Protein AF-0000000082828155 (afdb_homodimer)

Foldseek 3Di:
DCPPPPVPLPADPPPQCVVPPDQKDKDKDWDAAFRKHDKDFAQWKKKKAWPADKWWKDAPQKIAIAHPPKTKIDAHGGTIMTTHRHTTIMMMMIGHNVLCPLADPDIAIWPFFLVLSVLNVVCVVCVDPDDPVRVVVSRVVNSVRRSVTDGDHGLAIAHPPVLLNVLSVVCLVQLQDPDDLQRSQVVSPHGSVVSQVCCCVGVVDGVVSNSLSSLLRVLVNVLVVVDDLQVSCVSNNHPGSVVVQVSNCVVPVHGSVVVSVRND/DCPPPPVVLPADPPPQCVVPPDQKDKDKDWDAAFRKHDKDFAQWKKKKAWPADKWWKDAPQKIAIAHPPKTKIDHHGGTIMTTHRHTTIMMMMIGHNVLCPLADPDIAIWPFFLVLSVLNVVCVVCVDPDDPVRVVVSRVVNSVRRSVTDGDHGLAIAHPPVLLNVLSVVCLVQLQDPDDLQRSCVVSVHGSVVSQVCCCVGVVDGPVSNSLSSLLRVLVNVLVVVDDLQVSCVSNNHPGSVRVQVSNCVVPVHGSVVVSVRND

Structure (mmCIF, N/CA/C/O backbone):
data_AF-0000000082828155-model_v1
#
loop_
_entity.id
_entity.type
_entity.pdbx_description
1 polymer 'HTH-type transcriptional regulator NimR'
#
loop_
_atom_site.group_PDB
_atom_site.id
_atom_site.type_symbol
_atom_site.label_atom_id
_atom_site.label_alt_id
_atom_site.label_comp_id
_atom_site.label_asym_id
_atom_site.label_entity_id
_atom_site.label_seq_id
_atom_site.pdbx_PDB_ins_code
_atom_site.Cartn_x
_atom_site.Cartn_y
_atom_site.Cartn_z
_atom_site.occupancy
_atom_site.B_iso_or_equiv
_atom_site.auth_seq_id
_atom_site.auth_comp_id
_atom_site.auth_asym_id
_atom_site.auth_atom_id
_atom_site.pdbx_PDB_model_num
ATOM 1 N N . MET A 1 1 ? 32.188 -26.219 -35.406 1 22.36 1 MET A N 1
ATOM 2 C CA . MET A 1 1 ? 32.531 -26.875 -34.156 1 22.36 1 MET A CA 1
ATOM 3 C C . MET A 1 1 ? 31.719 -26.312 -33 1 22.36 1 MET A C 1
ATOM 5 O O . MET A 1 1 ? 31.203 -25.188 -33.094 1 22.36 1 MET A O 1
ATOM 9 N N . LYS A 1 2 ? 31.812 -27.047 -31.672 1 26.2 2 LYS A N 1
ATOM 10 C CA . LYS A 1 2 ? 30.938 -27.344 -30.531 1 26.2 2 LYS A CA 1
ATOM 11 C C . LYS A 1 2 ? 30.828 -26.156 -29.594 1 26.2 2 LYS A C 1
ATOM 13 O O . LYS A 1 2 ? 31.484 -26.109 -28.547 1 26.2 2 LYS A O 1
ATOM 18 N N . LYS A 1 3 ? 31.016 -24.906 -30.078 1 32.78 3 LYS A N 1
ATOM 19 C CA . LYS A 1 3 ? 31 -23.984 -28.953 1 32.78 3 LYS A CA 1
ATOM 20 C C . LYS A 1 3 ? 29.734 -24.172 -28.109 1 32.78 3 LYS A C 1
ATOM 22 O O . LYS A 1 3 ? 28.641 -23.781 -28.516 1 32.78 3 LYS A O 1
ATOM 27 N N . SER A 1 4 ? 29.594 -25.25 -27.359 1 30.59 4 SER A N 1
ATOM 28 C CA . SER A 1 4 ? 28.578 -25.719 -26.422 1 30.59 4 SER A CA 1
ATOM 29 C C . SER A 1 4 ? 28.203 -24.625 -25.422 1 30.59 4 SER A C 1
ATOM 31 O O . SER A 1 4 ? 29.078 -23.938 -24.891 1 30.59 4 SER A O 1
ATOM 33 N N . ALA A 1 5 ? 27.141 -23.953 -25.625 1 33.03 5 ALA A N 1
ATOM 34 C CA . ALA A 1 5 ? 26.469 -22.875 -24.906 1 33.03 5 ALA A CA 1
ATOM 35 C C . ALA A 1 5 ? 26.469 -23.141 -23.406 1 33.03 5 ALA A C 1
ATOM 37 O O . ALA A 1 5 ? 25.672 -23.969 -22.922 1 33.03 5 ALA A O 1
ATOM 38 N N . GLN A 1 6 ? 27.562 -23.281 -22.641 1 30.73 6 GLN A N 1
ATOM 39 C CA . GLN A 1 6 ? 27.75 -23.391 -21.203 1 30.73 6 GLN A CA 1
ATOM 40 C C . GLN A 1 6 ? 27.016 -22.281 -20.453 1 30.73 6 GLN A C 1
ATOM 42 O O . GLN A 1 6 ? 27.547 -21.188 -20.266 1 30.73 6 GLN A O 1
ATOM 47 N N . ARG A 1 7 ? 25.875 -21.781 -20.922 1 35.06 7 ARG A N 1
ATOM 48 C CA . ARG A 1 7 ? 25.203 -20.781 -20.094 1 35.06 7 ARG A CA 1
ATOM 49 C C . ARG A 1 7 ? 25.25 -21.156 -18.625 1 35.06 7 ARG A C 1
ATOM 51 O O . ARG A 1 7 ? 24.781 -22.234 -18.234 1 35.06 7 ARG A O 1
ATOM 58 N N . VAL A 1 8 ? 26.203 -20.734 -17.891 1 35.16 8 VAL A N 1
ATOM 59 C CA . VAL A 1 8 ? 26.422 -20.859 -16.453 1 35.16 8 VAL A CA 1
ATOM 60 C C . VAL A 1 8 ? 25.109 -20.703 -15.703 1 35.16 8 VAL A C 1
ATOM 62 O O . VAL A 1 8 ? 24.469 -19.641 -15.773 1 35.16 8 VAL A O 1
ATOM 65 N N . GLN A 1 9 ? 24.188 -21.688 -15.57 1 39.91 9 GLN A N 1
ATOM 66 C CA . GLN A 1 9 ? 23.062 -21.859 -14.664 1 39.91 9 GLN A CA 1
ATOM 67 C C . GLN A 1 9 ? 23.406 -21.375 -13.258 1 39.91 9 GLN A C 1
ATOM 69 O O . GLN A 1 9 ? 24.25 -21.984 -12.578 1 39.91 9 GLN A O 1
ATOM 74 N N . ASP A 1 10 ? 23.703 -20.156 -13.062 1 43 10 ASP A N 1
ATOM 75 C CA . ASP A 1 10 ? 23.969 -19.625 -11.734 1 43 10 ASP A CA 1
ATOM 76 C C . ASP A 1 10 ? 23.078 -20.266 -10.68 1 43 10 ASP A C 1
ATOM 78 O O . ASP A 1 10 ? 21.859 -20.062 -10.68 1 43 10 ASP A O 1
ATOM 82 N N . PHE A 1 11 ? 23.5 -21.453 -10.281 1 45.25 11 PHE A N 1
ATOM 83 C CA . PHE A 1 11 ? 22.922 -22.219 -9.18 1 45.25 11 PHE A CA 1
ATOM 84 C C . PHE A 1 11 ? 23.094 -21.469 -7.863 1 45.25 11 PHE A C 1
ATOM 86 O O . PHE A 1 11 ? 24.203 -21.078 -7.504 1 45.25 11 PHE A O 1
ATOM 93 N N . GLN A 1 12 ? 22.281 -20.703 -7.48 1 48.78 12 GLN A N 1
ATOM 94 C CA . GLN A 1 12 ? 22.469 -20.172 -6.137 1 48.78 12 GLN A CA 1
ATOM 95 C C . GLN A 1 12 ? 22.125 -21.219 -5.078 1 48.78 12 GLN A C 1
ATOM 97 O O . GLN A 1 12 ? 21.031 -21.797 -5.086 1 48.78 12 GLN A O 1
ATOM 102 N N . GLU A 1 13 ? 23.234 -21.797 -4.527 1 49.31 13 GLU A N 1
ATOM 103 C CA . GLU A 1 13 ? 23.094 -22.719 -3.406 1 49.31 13 GLU A CA 1
ATOM 104 C C . GLU A 1 13 ? 22.188 -22.141 -2.322 1 49.31 13 GLU A C 1
ATOM 106 O O . GLU A 1 13 ? 22.344 -20.984 -1.93 1 49.31 13 GLU A O 1
ATOM 111 N N . ILE A 1 14 ? 21.047 -22.625 -2.184 1 52.94 14 ILE A N 1
ATOM 112 C CA . ILE A 1 14 ? 20.281 -22.328 -0.981 1 52.94 14 ILE A CA 1
ATOM 113 C C . ILE A 1 14 ? 21.031 -22.812 0.252 1 52.94 14 ILE A C 1
ATOM 115 O O . ILE A 1 14 ? 21.5 -23.953 0.3 1 52.94 14 ILE A O 1
ATOM 119 N N . PRO A 1 15 ? 21.672 -22 0.957 1 48.91 15 PRO A N 1
ATOM 120 C CA . PRO A 1 15 ? 22.328 -22.578 2.131 1 48.91 15 PRO A CA 1
ATOM 121 C C . PRO A 1 15 ? 21.547 -23.75 2.713 1 48.91 15 PRO A C 1
ATOM 123 O O . PRO A 1 15 ? 20.328 -23.797 2.625 1 48.91 15 PRO A O 1
ATOM 126 N N . ALA A 1 16 ? 22.25 -24.797 2.861 1 46.81 16 ALA A N 1
ATOM 127 C CA . ALA A 1 16 ? 21.703 -25.969 3.518 1 46.81 16 ALA A CA 1
ATOM 128 C C . ALA A 1 16 ? 20.828 -25.578 4.707 1 46.81 16 ALA A C 1
ATOM 130 O O . ALA A 1 16 ? 21.312 -25 5.68 1 46.81 16 ALA A O 1
ATOM 131 N N . HIS A 1 17 ? 19.672 -25.172 4.496 1 49.38 17 HIS A N 1
ATOM 132 C CA . HIS A 1 17 ? 18.516 -24.688 5.246 1 49.38 17 HIS A CA 1
ATOM 133 C C . HIS A 1 17 ? 18.438 -25.328 6.629 1 49.38 17 HIS A C 1
ATOM 135 O O . HIS A 1 17 ? 17.656 -24.906 7.477 1 49.38 17 HIS A O 1
ATOM 141 N N . ASN A 1 18 ? 19.125 -26.5 6.824 1 55.44 18 ASN A N 1
ATOM 142 C CA . ASN A 1 18 ? 19.016 -27.062 8.164 1 55.44 18 ASN A CA 1
ATOM 143 C C . ASN A 1 18 ? 19.75 -26.219 9.195 1 55.44 18 ASN A C 1
ATOM 145 O O . ASN A 1 18 ? 19.594 -26.406 10.398 1 55.44 18 ASN A O 1
ATOM 149 N N . ALA A 1 19 ? 20.594 -25.5 8.797 1 53.78 19 ALA A N 1
ATOM 150 C CA . ALA A 1 19 ? 21.281 -24.656 9.781 1 53.78 19 ALA A CA 1
ATOM 151 C C . ALA A 1 19 ? 20.547 -23.328 9.977 1 53.78 19 ALA A C 1
ATOM 153 O O . ALA A 1 19 ? 20.969 -22.297 9.477 1 53.78 19 ALA A O 1
ATOM 154 N N . ILE A 1 20 ? 19.328 -23.438 10.219 1 56.53 20 ILE A N 1
ATOM 155 C CA . ILE A 1 20 ? 18.406 -22.312 10.242 1 56.53 20 ILE A CA 1
ATOM 156 C C . ILE A 1 20 ? 18.609 -21.5 11.516 1 56.53 20 ILE A C 1
ATOM 158 O O . ILE A 1 20 ? 18.281 -21.969 12.609 1 56.53 20 ILE A O 1
ATOM 162 N N . PRO A 1 21 ? 19.297 -20.453 11.43 1 63.62 21 PRO A N 1
ATOM 163 C CA . PRO A 1 21 ? 19.562 -19.719 12.672 1 63.62 21 PRO A CA 1
ATOM 164 C C . PRO A 1 21 ? 18.312 -19.078 13.266 1 63.62 21 PRO A C 1
ATOM 166 O O . PRO A 1 21 ? 18.266 -18.828 14.469 1 63.62 21 PRO A O 1
ATOM 169 N N . ASP A 1 22 ? 17.156 -18.922 12.414 1 82.69 22 ASP A N 1
ATOM 170 C CA . ASP A 1 22 ? 16.016 -18.172 12.914 1 82.69 22 ASP A CA 1
ATOM 171 C C . ASP A 1 22 ? 14.695 -18.844 12.516 1 82.69 22 ASP A C 1
ATOM 173 O O . ASP A 1 22 ? 14.664 -19.641 11.586 1 82.69 22 ASP A O 1
ATOM 177 N N . LEU A 1 23 ? 13.656 -18.703 13.312 1 90.94 23 LEU A N 1
ATOM 178 C CA . LEU A 1 23 ? 12.352 -19.312 13.062 1 90.94 23 LEU A CA 1
ATOM 179 C C . LEU A 1 23 ? 11.703 -18.719 11.812 1 90.94 23 LEU A C 1
ATOM 181 O O . LEU A 1 23 ? 10.906 -19.375 11.148 1 90.94 23 LEU A O 1
ATOM 185 N N . LEU A 1 24 ? 12.047 -17.5 11.477 1 93.12 24 LEU A N 1
ATOM 186 C CA . LEU A 1 24 ? 11.633 -16.797 10.266 1 93.12 24 LEU A CA 1
ATOM 187 C C . LEU A 1 24 ? 12.836 -16.156 9.57 1 93.12 24 LEU A C 1
ATOM 189 O O . LEU A 1 24 ? 13.688 -15.547 10.227 1 93.12 24 LEU A O 1
ATOM 193 N N . TRP A 1 25 ? 12.93 -16.391 8.289 1 90.62 25 TRP A N 1
ATOM 194 C CA . TRP A 1 25 ? 14.031 -15.844 7.508 1 90.62 25 TRP A CA 1
ATOM 195 C C . TRP A 1 25 ? 13.531 -15.242 6.199 1 90.62 25 TRP A C 1
ATOM 197 O O . TRP A 1 25 ? 12.82 -15.906 5.438 1 90.62 25 TRP A O 1
ATOM 207 N N . PHE A 1 26 ? 13.852 -13.953 5.98 1 93.12 26 PHE A N 1
ATOM 208 C CA . PHE A 1 26 ? 13.398 -13.219 4.809 1 93.12 26 PHE A CA 1
ATOM 209 C C . PHE A 1 26 ? 14.562 -12.906 3.879 1 93.12 26 PHE A C 1
ATOM 211 O O . PHE A 1 26 ? 15.633 -12.492 4.332 1 93.12 26 PHE A O 1
ATOM 218 N N . ARG A 1 27 ? 14.336 -13.172 2.561 1 90.69 27 ARG A N 1
ATOM 219 C CA . ARG A 1 27 ? 15.383 -12.914 1.575 1 90.69 27 ARG A CA 1
ATOM 220 C C . ARG A 1 27 ? 14.797 -12.297 0.309 1 90.69 27 ARG A C 1
ATOM 222 O O . ARG A 1 27 ? 13.719 -12.695 -0.142 1 90.69 27 ARG A O 1
ATOM 229 N N . VAL A 1 28 ? 15.539 -11.352 -0.214 1 92.06 28 VAL A N 1
ATOM 230 C CA . VAL A 1 28 ? 15.227 -10.781 -1.52 1 92.06 28 VAL A CA 1
ATOM 231 C C . VAL A 1 28 ? 16.312 -11.156 -2.523 1 92.06 28 VAL A C 1
ATOM 233 O O . VAL A 1 28 ? 17.5 -11.125 -2.201 1 92.06 28 VAL A O 1
ATOM 236 N N . ARG A 1 29 ? 15.867 -11.477 -3.688 1 87.69 29 ARG A N 1
ATOM 237 C CA . ARG A 1 29 ? 16.812 -11.844 -4.746 1 87.69 29 ARG A CA 1
ATOM 238 C C . ARG A 1 29 ? 16.422 -11.203 -6.07 1 87.69 29 ARG A C 1
ATOM 240 O O . ARG A 1 29 ? 15.234 -11.156 -6.418 1 87.69 29 ARG A O 1
ATOM 247 N N . ASN A 1 30 ? 17.406 -10.742 -6.691 1 86.75 30 ASN A N 1
ATOM 248 C CA . ASN A 1 30 ? 17.266 -10.352 -8.094 1 86.75 30 ASN A CA 1
ATOM 249 C C . ASN A 1 30 ? 17.703 -11.469 -9.031 1 86.75 30 ASN A C 1
ATOM 251 O O . ASN A 1 30 ? 18.875 -11.812 -9.094 1 86.75 30 ASN A O 1
ATOM 255 N N . ALA A 1 31 ? 16.781 -12.008 -9.711 1 81.62 31 ALA A N 1
ATOM 256 C CA . ALA A 1 31 ? 17.078 -13.148 -10.57 1 81.62 31 ALA A CA 1
ATOM 257 C C . ALA A 1 31 ? 17.016 -12.766 -12.047 1 81.62 31 ALA A C 1
ATOM 259 O O . ALA A 1 31 ? 15.977 -12.32 -12.531 1 81.62 31 ALA A O 1
ATOM 260 N N . PRO A 1 32 ? 18.125 -12.961 -12.695 1 79.94 32 PRO A N 1
ATOM 261 C CA . PRO A 1 32 ? 18.094 -12.719 -14.141 1 79.94 32 PRO A CA 1
ATOM 262 C C . PRO A 1 32 ? 17.141 -13.664 -14.875 1 79.94 32 PRO A C 1
ATOM 264 O O . PRO A 1 32 ? 16.703 -14.664 -14.297 1 79.94 32 PRO A O 1
ATOM 267 N N . ALA A 1 33 ? 16.906 -13.297 -16.062 1 79.81 33 ALA A N 1
ATOM 268 C CA . ALA A 1 33 ? 16.062 -14.156 -16.906 1 79.81 33 ALA A CA 1
ATOM 269 C C . ALA A 1 33 ? 16.703 -15.531 -17.062 1 79.81 33 ALA A C 1
ATOM 271 O O . ALA A 1 33 ? 17.922 -15.664 -17.062 1 79.81 33 ALA A O 1
ATOM 272 N N . GLU A 1 34 ? 15.852 -16.562 -17.109 1 78.25 34 GLU A N 1
ATOM 273 C CA . GLU A 1 34 ? 16.219 -17.938 -17.375 1 78.25 34 GLU A CA 1
ATOM 274 C C . GLU A 1 34 ? 17.031 -18.531 -16.203 1 78.25 34 GLU A C 1
ATOM 276 O O . GLU A 1 34 ? 17.875 -19.391 -16.422 1 78.25 34 GLU A O 1
ATOM 281 N N . THR A 1 35 ? 16.828 -17.938 -15.102 1 76.81 35 THR A N 1
ATOM 282 C CA . THR A 1 35 ? 17.422 -18.531 -13.906 1 76.81 35 THR A CA 1
ATOM 283 C C . THR A 1 35 ? 16.656 -19.797 -13.508 1 76.81 35 THR A C 1
ATOM 285 O O . THR A 1 35 ? 15.43 -19.797 -13.438 1 76.81 35 THR A O 1
ATOM 288 N N . VAL A 1 36 ? 17.438 -20.891 -13.32 1 80 36 VAL A N 1
ATOM 289 C CA . VAL A 1 36 ? 16.844 -22.172 -12.938 1 80 36 VAL A CA 1
ATOM 290 C C . VAL A 1 36 ? 17.219 -22.5 -11.492 1 80 36 VAL A C 1
ATOM 292 O O . VAL A 1 36 ? 18.375 -22.328 -11.086 1 80 36 VAL A O 1
ATOM 295 N N . TYR A 1 37 ? 16.234 -22.875 -10.758 1 82.19 37 TYR A N 1
ATOM 296 C CA . TYR A 1 37 ? 16.422 -23.438 -9.422 1 82.19 37 TYR A CA 1
ATOM 297 C C . TYR A 1 37 ? 16.172 -24.953 -9.43 1 82.19 37 TYR A C 1
ATOM 299 O O . TYR A 1 37 ? 15.031 -25.391 -9.547 1 82.19 37 TYR A O 1
ATOM 307 N N . PRO A 1 38 ? 17.266 -25.688 -9.305 1 82.25 38 PRO A N 1
ATOM 308 C CA . PRO A 1 38 ? 17.125 -27.141 -9.391 1 82.25 38 PRO A CA 1
ATOM 309 C C . PRO A 1 38 ? 16.172 -27.719 -8.344 1 82.25 38 PRO A C 1
ATOM 311 O O . PRO A 1 38 ? 15.891 -27.062 -7.336 1 82.25 38 PRO A O 1
ATOM 314 N N . GLN A 1 39 ? 15.781 -28.875 -8.625 1 86.44 39 GLN A N 1
ATOM 315 C CA . GLN A 1 39 ? 14.883 -29.547 -7.711 1 86.44 39 GLN A CA 1
ATOM 316 C C . GLN A 1 39 ? 15.516 -29.719 -6.332 1 86.44 39 GLN A C 1
ATOM 318 O O . GLN A 1 39 ? 16.688 -30.094 -6.219 1 86.44 39 GLN A O 1
ATOM 323 N N . HIS A 1 40 ? 14.797 -29.297 -5.328 1 84.88 40 HIS A N 1
ATOM 324 C CA . HIS A 1 40 ? 15.258 -29.422 -3.953 1 84.88 40 HIS A CA 1
ATOM 325 C C . HIS A 1 40 ? 14.086 -29.438 -2.977 1 84.88 40 HIS A C 1
ATOM 327 O O . HIS A 1 40 ? 12.938 -29.25 -3.377 1 84.88 40 HIS A O 1
ATOM 333 N N . ALA A 1 41 ? 14.414 -29.906 -1.77 1 85.88 41 ALA A N 1
ATOM 334 C CA . ALA A 1 41 ? 13.484 -29.859 -0.647 1 85.88 41 ALA A CA 1
ATOM 335 C C . ALA A 1 41 ? 14.195 -29.438 0.636 1 85.88 41 ALA A C 1
ATOM 337 O O . ALA A 1 41 ? 15.422 -29.516 0.733 1 85.88 41 ALA A O 1
ATOM 338 N N . HIS A 1 42 ? 13.414 -28.891 1.521 1 83 42 HIS A N 1
ATOM 339 C CA . HIS A 1 42 ? 13.945 -28.484 2.816 1 83 42 HIS A CA 1
ATOM 340 C C . HIS A 1 42 ? 12.852 -28.422 3.873 1 83 42 HIS A C 1
ATOM 342 O O . HIS A 1 42 ? 11.672 -28.594 3.557 1 83 42 HIS A O 1
ATOM 348 N N . ALA A 1 43 ? 13.305 -28.312 5.121 1 84 43 ALA A N 1
ATOM 349 C CA . ALA A 1 43 ? 12.398 -28.375 6.266 1 84 43 ALA A CA 1
ATOM 350 C C . ALA A 1 43 ? 11.656 -27.062 6.453 1 84 43 ALA A C 1
ATOM 352 O O . ALA A 1 43 ? 10.805 -26.938 7.34 1 84 43 ALA A O 1
ATOM 353 N N . TRP A 1 44 ? 11.805 -26.156 5.633 1 90.31 44 TRP A N 1
ATOM 354 C CA . TRP A 1 44 ? 11.156 -24.844 5.715 1 90.31 44 TRP A CA 1
ATOM 355 C C . TRP A 1 44 ? 9.945 -24.781 4.789 1 90.31 44 TRP A C 1
ATOM 357 O O . TRP A 1 44 ? 9.977 -25.312 3.676 1 90.31 44 TRP A O 1
ATOM 367 N N . GLY A 1 45 ? 8.938 -24.203 5.305 1 94.44 45 GLY A N 1
ATOM 368 C CA . GLY A 1 45 ? 7.984 -23.656 4.355 1 94.44 45 GLY A CA 1
ATOM 369 C C . GLY A 1 45 ? 8.484 -22.406 3.662 1 94.44 45 GLY A C 1
ATOM 370 O O . GLY A 1 45 ? 9.32 -21.672 4.211 1 94.44 45 GLY A O 1
ATOM 371 N N . GLU A 1 46 ? 8.023 -22.203 2.475 1 95.19 46 GLU A N 1
ATOM 372 C CA . GLU A 1 46 ? 8.414 -21.031 1.71 1 95.19 46 GLU A CA 1
ATOM 373 C C . GLU A 1 46 ? 7.195 -20.281 1.187 1 95.19 46 GLU A C 1
ATOM 375 O O . GLU A 1 46 ? 6.266 -20.891 0.653 1 95.19 46 GLU A O 1
ATOM 380 N N . PHE A 1 47 ? 7.133 -19.031 1.438 1 96.88 47 PHE A N 1
ATOM 381 C CA . PHE A 1 47 ? 6.242 -18.125 0.717 1 96.88 47 PHE A CA 1
ATOM 382 C C . PHE A 1 47 ? 7.027 -17.281 -0.273 1 96.88 47 PHE A C 1
ATOM 384 O O . PHE A 1 47 ? 7.879 -16.469 0.125 1 96.88 47 PHE A O 1
ATOM 391 N N . ILE A 1 48 ? 6.742 -17.453 -1.538 1 95.19 48 ILE A N 1
ATOM 392 C CA . ILE A 1 48 ? 7.492 -16.781 -2.6 1 95.19 48 ILE A CA 1
ATOM 393 C C . ILE A 1 48 ? 6.617 -15.734 -3.271 1 95.19 48 ILE A C 1
ATOM 395 O O . ILE A 1 48 ? 5.477 -16.016 -3.643 1 95.19 48 ILE A O 1
ATOM 399 N N . TYR A 1 49 ? 7.168 -14.539 -3.377 1 95.62 49 TYR A N 1
ATOM 400 C CA . TYR A 1 49 ? 6.453 -13.383 -3.91 1 95.62 49 TYR A CA 1
ATOM 401 C C . TYR A 1 49 ? 7.312 -12.633 -4.922 1 95.62 49 TYR A C 1
ATOM 403 O O . TYR A 1 49 ? 8.477 -12.328 -4.656 1 95.62 49 TYR A O 1
ATOM 411 N N . ALA A 1 50 ? 6.762 -12.391 -6.117 1 92.31 50 ALA A N 1
ATOM 412 C CA . ALA A 1 50 ? 7.461 -11.578 -7.109 1 92.31 50 ALA A CA 1
ATOM 413 C C . ALA A 1 50 ? 6.996 -10.125 -7.055 1 92.31 50 ALA A C 1
ATOM 415 O O . ALA A 1 50 ? 5.793 -9.852 -7.051 1 92.31 50 ALA A O 1
ATOM 416 N N . PHE A 1 51 ? 7.93 -9.195 -6.988 1 90.38 51 PHE A N 1
ATOM 417 C CA . PHE A 1 51 ? 7.57 -7.781 -6.973 1 90.38 51 PHE A CA 1
ATOM 418 C C . PHE A 1 51 ? 7.145 -7.312 -8.359 1 90.38 51 PHE A C 1
ATOM 420 O O . PHE A 1 51 ? 6.395 -6.344 -8.484 1 90.38 51 PHE A O 1
ATOM 427 N N . SER A 1 52 ? 7.711 -7.949 -9.32 1 83.56 52 SER A N 1
ATOM 428 C CA . SER A 1 52 ? 7.328 -7.742 -10.711 1 83.56 52 SER A CA 1
ATOM 429 C C . SER A 1 52 ? 7.469 -9.023 -11.516 1 83.56 52 SER A C 1
ATOM 431 O O . SER A 1 52 ? 8.266 -9.898 -11.172 1 83.56 52 SER A O 1
ATOM 433 N N . GLY A 1 53 ? 6.629 -9.109 -12.531 1 80.38 53 GLY A N 1
ATOM 434 C CA . GLY A 1 53 ? 6.688 -10.312 -13.344 1 80.38 53 GLY A CA 1
ATOM 435 C C . GLY A 1 53 ? 5.898 -11.469 -12.758 1 80.38 53 GLY A C 1
ATOM 436 O O . GLY A 1 53 ? 5.074 -11.273 -11.867 1 80.38 53 GLY A O 1
ATOM 437 N N . VAL A 1 54 ? 6.105 -12.664 -13.375 1 80.25 54 VAL A N 1
ATOM 438 C CA . VAL A 1 54 ? 5.352 -13.844 -12.961 1 80.25 54 VAL A CA 1
ATOM 439 C C . VAL A 1 54 ? 6.297 -14.867 -12.328 1 80.25 54 VAL A C 1
ATOM 441 O O . VAL A 1 54 ? 7.332 -15.203 -12.914 1 80.25 54 VAL A O 1
ATOM 444 N N . LEU A 1 55 ? 5.965 -15.281 -11.156 1 83.56 55 LEU A N 1
ATOM 445 C CA . LEU A 1 55 ? 6.684 -16.359 -10.492 1 83.56 55 LEU A CA 1
ATOM 446 C C . LEU A 1 55 ? 6.242 -17.719 -11.039 1 83.56 55 LEU A C 1
ATOM 448 O O . LEU A 1 55 ? 5.051 -17.938 -11.273 1 83.56 55 LEU A O 1
ATOM 452 N N . GLU A 1 56 ? 7.203 -18.609 -11.25 1 83.56 56 GLU A N 1
ATOM 453 C CA . GLU A 1 56 ? 6.887 -19.969 -11.664 1 83.56 56 GLU A CA 1
ATOM 454 C C . GLU A 1 56 ? 7.605 -21 -10.789 1 83.56 56 GLU A C 1
ATOM 456 O O . GLU A 1 56 ? 8.828 -20.953 -10.656 1 83.56 56 GLU A O 1
ATOM 461 N N . VAL A 1 57 ? 6.848 -21.844 -10.195 1 87.94 57 VAL A N 1
ATOM 462 C CA . VAL A 1 57 ? 7.379 -22.938 -9.375 1 87.94 57 VAL A CA 1
ATOM 463 C C . VAL A 1 57 ? 6.816 -24.266 -9.859 1 87.94 57 VAL A C 1
ATOM 465 O O . VAL A 1 57 ? 5.617 -24.375 -10.133 1 87.94 57 VAL A O 1
ATOM 468 N N . ASN A 1 58 ? 7.684 -25.203 -9.992 1 84.56 58 ASN A N 1
ATOM 469 C CA . ASN A 1 58 ? 7.273 -26.531 -10.438 1 84.56 58 ASN A CA 1
ATOM 470 C C . ASN A 1 58 ? 7.246 -27.531 -9.289 1 84.56 58 ASN A C 1
ATOM 472 O O . ASN A 1 58 ? 8.227 -27.656 -8.555 1 84.56 58 ASN A O 1
ATOM 476 N N . ILE A 1 59 ? 6.035 -28.141 -9.102 1 83.44 59 ILE A N 1
ATOM 477 C CA . ILE A 1 59 ? 5.852 -29.188 -8.102 1 83.44 59 ILE A CA 1
ATOM 478 C C . ILE A 1 59 ? 5.207 -30.406 -8.75 1 83.44 59 ILE A C 1
ATOM 480 O O . ILE A 1 59 ? 4.094 -30.328 -9.273 1 83.44 59 ILE A O 1
ATOM 484 N N . ASP A 1 60 ? 5.758 -31.625 -8.578 1 75.81 60 ASP A N 1
ATOM 485 C CA . ASP A 1 60 ? 5.207 -32.875 -9.094 1 75.81 60 ASP A CA 1
ATOM 486 C C . ASP A 1 60 ? 4.617 -32.688 -10.484 1 75.81 60 ASP A C 1
ATOM 488 O O . ASP A 1 60 ? 3.473 -33.062 -10.742 1 75.81 60 ASP A O 1
ATOM 492 N N . GLN A 1 61 ? 5.316 -31.969 -11.367 1 68.88 61 GLN A N 1
ATOM 493 C CA . GLN A 1 61 ? 4.965 -31.766 -12.766 1 68.88 61 GLN A CA 1
ATOM 494 C C . GLN A 1 61 ? 3.9 -30.688 -12.922 1 68.88 61 GLN A C 1
ATOM 496 O O . GLN A 1 61 ? 3.34 -30.5 -14.008 1 68.88 61 GLN A O 1
ATOM 501 N N . ILE A 1 62 ? 3.494 -30.156 -11.828 1 72.75 62 ILE A N 1
ATOM 502 C CA . ILE A 1 62 ? 2.539 -29.062 -11.859 1 72.75 62 ILE A CA 1
ATOM 503 C C . ILE A 1 62 ? 3.279 -27.719 -11.742 1 72.75 62 ILE A C 1
ATOM 505 O O . ILE A 1 62 ? 4.137 -27.562 -10.875 1 72.75 62 ILE A O 1
ATOM 509 N N . ASN A 1 63 ? 2.906 -26.828 -12.656 1 79.25 63 ASN A N 1
ATOM 510 C CA . ASN A 1 63 ? 3.484 -25.484 -12.602 1 79.25 63 ASN A CA 1
ATOM 511 C C . ASN A 1 63 ? 2.559 -24.5 -11.898 1 79.25 63 ASN A C 1
ATOM 513 O O . ASN A 1 63 ? 1.414 -24.312 -12.312 1 79.25 63 ASN A O 1
ATOM 517 N N . TYR A 1 64 ? 3.023 -24.016 -10.883 1 83.69 64 TYR A N 1
ATOM 518 C CA . TYR A 1 64 ? 2.324 -22.938 -10.18 1 83.69 64 TYR A CA 1
ATOM 519 C C . TYR A 1 64 ? 2.799 -21.578 -10.664 1 83.69 64 TYR A C 1
ATOM 521 O O . TYR A 1 64 ? 4 -21.297 -10.695 1 83.69 64 TYR A O 1
ATOM 529 N N . LEU A 1 65 ? 1.849 -20.766 -11.094 1 82.88 65 LEU A N 1
ATOM 530 C CA . LEU A 1 65 ? 2.166 -19.438 -11.609 1 82.88 65 LEU A CA 1
ATOM 531 C C . LEU A 1 65 ? 1.28 -18.375 -10.969 1 82.88 65 LEU A C 1
ATOM 533 O O . LEU A 1 65 ? 0.079 -18.594 -10.789 1 82.88 65 LEU A O 1
ATOM 537 N N . THR A 1 66 ? 1.921 -17.266 -10.594 1 85.5 66 THR A N 1
ATOM 538 C CA . THR A 1 66 ? 1.11 -16.141 -10.125 1 85.5 66 THR A CA 1
ATOM 539 C C . THR A 1 66 ? 1.862 -14.828 -10.289 1 85.5 66 THR A C 1
ATOM 541 O O . THR A 1 66 ? 3.076 -14.773 -10.086 1 85.5 66 THR A O 1
ATOM 544 N N . PRO A 1 67 ? 1.187 -13.844 -10.742 1 84.5 67 PRO A N 1
ATOM 545 C CA . PRO A 1 67 ? 1.723 -12.484 -10.664 1 84.5 67 PRO A CA 1
ATOM 546 C C . PRO A 1 67 ? 1.429 -11.812 -9.32 1 84.5 67 PRO A C 1
ATOM 548 O O . PRO A 1 67 ? 0.664 -12.344 -8.516 1 84.5 67 PRO A O 1
ATOM 551 N N . PRO A 1 68 ? 2.174 -10.664 -9.117 1 88.19 68 PRO A N 1
ATOM 552 C CA . PRO A 1 68 ? 1.691 -9.867 -7.988 1 88.19 68 PRO A CA 1
ATOM 553 C C . PRO A 1 68 ? 0.245 -9.406 -8.164 1 88.19 68 PRO A C 1
ATOM 555 O O . PRO A 1 68 ? -0.239 -9.305 -9.297 1 88.19 68 PRO A O 1
ATOM 558 N N . PRO A 1 69 ? -0.462 -9.312 -7.012 1 88.75 69 PRO A N 1
ATOM 559 C CA . PRO A 1 69 ? 0.051 -9.133 -5.652 1 88.75 69 PRO A CA 1
ATOM 560 C C . PRO A 1 69 ? 0.061 -10.43 -4.848 1 88.75 69 PRO A C 1
ATOM 562 O O . PRO A 1 69 ? 0.189 -10.406 -3.623 1 88.75 69 PRO A O 1
ATOM 565 N N . TYR A 1 70 ? -0.125 -11.547 -5.461 1 90.69 70 TYR A N 1
ATOM 566 C CA . TYR A 1 70 ? -0.196 -12.789 -4.695 1 90.69 70 TYR A CA 1
ATOM 567 C C . TYR A 1 70 ? 1.109 -13.562 -4.793 1 90.69 70 TYR A C 1
ATOM 569 O O . TYR A 1 70 ? 1.986 -13.219 -5.59 1 90.69 70 TYR A O 1
ATOM 577 N N . GLY A 1 71 ? 1.22 -14.516 -3.896 1 94.19 71 GLY A N 1
ATOM 578 C CA . GLY A 1 71 ? 2.418 -15.344 -3.846 1 94.19 71 GLY A CA 1
ATOM 579 C C . GLY A 1 71 ? 2.119 -16.828 -3.742 1 94.19 71 GLY A C 1
ATOM 580 O O . GLY A 1 71 ? 0.959 -17.219 -3.613 1 94.19 71 GLY A O 1
ATOM 581 N N . ILE A 1 72 ? 3.152 -17.656 -3.873 1 94.25 72 ILE A N 1
ATOM 582 C CA . ILE A 1 72 ? 3.043 -19.109 -3.822 1 94.25 72 ILE A CA 1
ATOM 583 C C . ILE A 1 72 ? 3.539 -19.609 -2.471 1 94.25 72 ILE A C 1
ATOM 585 O O . ILE A 1 72 ? 4.59 -19.188 -1.988 1 94.25 72 ILE A O 1
ATOM 589 N N . TRP A 1 73 ? 2.754 -20.438 -1.899 1 96.56 73 TRP A N 1
ATOM 590 C CA . TRP A 1 73 ? 3.125 -21.094 -0.647 1 96.56 73 TRP A CA 1
ATOM 591 C C . TRP A 1 7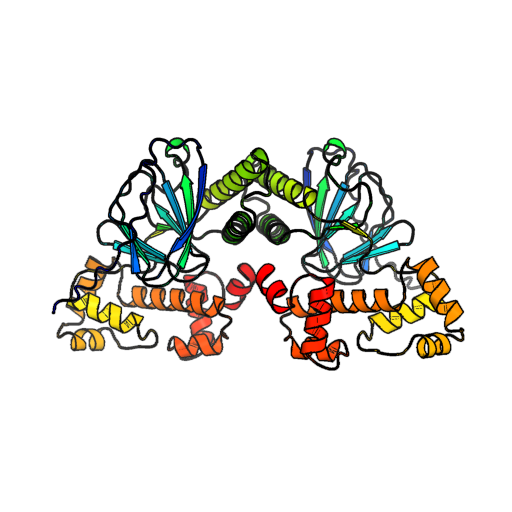3 ? 3.547 -22.547 -0.891 1 96.56 73 TRP A C 1
ATOM 593 O O . TRP A 1 73 ? 2.861 -23.281 -1.598 1 96.56 73 TRP A O 1
ATOM 603 N N . LEU A 1 74 ? 4.68 -22.922 -0.291 1 95.25 74 LEU A N 1
ATOM 604 C CA . LEU A 1 74 ? 5.188 -24.297 -0.277 1 95.25 74 LEU A CA 1
ATOM 605 C C . LEU A 1 74 ? 5.355 -24.797 1.153 1 95.25 74 LEU A C 1
ATOM 607 O O . LEU A 1 74 ? 6.184 -24.281 1.905 1 95.25 74 LEU A O 1
ATOM 611 N N . PRO A 1 75 ? 4.609 -25.875 1.527 1 96.19 75 PRO A N 1
ATOM 612 C CA . PRO A 1 75 ? 4.828 -26.422 2.865 1 96.19 75 PRO A CA 1
ATOM 613 C C . PRO A 1 75 ? 6.223 -27.031 3.029 1 96.19 75 PRO A C 1
ATOM 615 O O . PRO A 1 75 ? 6.918 -27.266 2.039 1 96.19 75 PRO A O 1
ATOM 618 N N . PRO A 1 76 ? 6.57 -27.219 4.312 1 93.56 76 PRO A N 1
ATOM 619 C CA . PRO A 1 76 ? 7.852 -27.891 4.551 1 93.56 76 PRO A CA 1
ATOM 620 C C . PRO A 1 76 ? 7.965 -29.234 3.826 1 93.56 76 PRO A C 1
ATOM 622 O O . PRO A 1 76 ? 6.973 -29.953 3.703 1 93.56 76 PRO A O 1
ATOM 625 N N . TYR A 1 77 ? 9.18 -29.469 3.271 1 91.56 77 TYR A N 1
ATOM 626 C CA . TYR A 1 77 ? 9.578 -30.75 2.686 1 91.56 77 TYR A CA 1
ATOM 627 C C . TYR A 1 77 ? 8.961 -30.938 1.305 1 91.56 77 TYR A C 1
ATOM 629 O O . TYR A 1 77 ? 9.023 -32.031 0.731 1 91.56 77 TYR A O 1
ATOM 637 N N . THR A 1 78 ? 8.391 -29.922 0.738 1 91.81 78 THR A N 1
ATOM 638 C CA . THR A 1 78 ? 7.871 -30 -0.623 1 91.81 78 THR A CA 1
ATOM 639 C C . THR A 1 78 ? 9.008 -29.969 -1.64 1 91.81 78 THR A C 1
ATOM 641 O O . THR A 1 78 ? 9.781 -29.016 -1.695 1 91.81 78 THR A O 1
ATOM 644 N N . LYS A 1 79 ? 9.102 -31.047 -2.363 1 91.62 79 LYS A N 1
ATOM 645 C CA . LYS A 1 79 ? 10.062 -31.078 -3.457 1 91.62 79 LYS A CA 1
ATOM 646 C C . LYS A 1 79 ? 9.625 -30.156 -4.598 1 91.62 79 LYS A C 1
ATOM 648 O O . LYS A 1 79 ? 8.492 -30.25 -5.074 1 91.62 79 LYS A O 1
ATOM 653 N N . HIS A 1 80 ? 10.484 -29.156 -4.941 1 89.56 80 HIS A N 1
ATOM 654 C CA . HIS A 1 80 ? 10.094 -28.188 -5.957 1 89.56 80 HIS A CA 1
ATOM 655 C C . HIS A 1 80 ? 11.305 -27.656 -6.723 1 89.56 80 HIS A C 1
ATOM 657 O O . HIS A 1 80 ? 12.445 -27.891 -6.312 1 89.56 80 HIS A O 1
ATOM 663 N N . SER A 1 81 ? 11.047 -27.141 -7.84 1 87.88 81 SER A N 1
ATOM 664 C CA . SER A 1 81 ? 12.008 -26.406 -8.656 1 87.88 81 SER A CA 1
ATOM 665 C C . SER A 1 81 ? 11.422 -25.109 -9.188 1 87.88 81 SER A C 1
ATOM 667 O O . SER A 1 81 ? 10.242 -24.828 -8.961 1 87.88 81 SER A O 1
ATOM 669 N N . GLY A 1 82 ? 12.305 -24.281 -9.672 1 82.69 82 GLY A N 1
ATOM 670 C CA . GLY A 1 82 ? 11.828 -23 -10.18 1 82.69 82 GLY A CA 1
ATOM 671 C C . GLY A 1 82 ? 12.539 -22.562 -11.438 1 82.69 82 GLY A C 1
ATOM 672 O O . GLY A 1 82 ? 13.633 -23.047 -11.742 1 82.69 82 GLY A O 1
ATOM 673 N N . ILE A 1 83 ? 11.773 -21.844 -12.188 1 77.5 83 ILE A N 1
ATOM 674 C CA . ILE A 1 83 ? 12.367 -21.219 -13.359 1 77.5 83 ILE A CA 1
ATOM 675 C C . ILE A 1 83 ? 11.852 -19.781 -13.5 1 77.5 83 ILE A C 1
ATOM 677 O O . ILE A 1 83 ? 10.664 -19.531 -13.281 1 77.5 83 ILE A O 1
ATOM 681 N N . ASN A 1 84 ? 12.766 -18.844 -13.602 1 76.94 84 ASN A N 1
ATOM 682 C CA . ASN A 1 84 ? 12.391 -17.484 -13.984 1 76.94 84 ASN A CA 1
ATOM 683 C C . ASN A 1 84 ? 12.633 -17.219 -15.469 1 76.94 84 ASN A C 1
ATOM 685 O O . ASN A 1 84 ? 13.781 -17.031 -15.891 1 76.94 84 ASN A O 1
ATOM 689 N N . ARG A 1 85 ? 11.586 -17.203 -16.203 1 72.5 85 ARG A N 1
ATOM 690 C CA . ARG A 1 85 ? 11.719 -17 -17.641 1 72.5 85 ARG A CA 1
ATOM 691 C C . ARG A 1 85 ? 12.227 -15.594 -17.938 1 72.5 85 ARG A C 1
ATOM 693 O O . ARG A 1 85 ? 13.031 -15.406 -18.859 1 72.5 85 ARG A O 1
ATOM 700 N N . ASN A 1 86 ? 11.688 -14.633 -17.156 1 78.19 86 ASN A N 1
ATOM 701 C CA . ASN A 1 86 ? 12.133 -13.242 -17.25 1 78.19 86 ASN A CA 1
ATOM 702 C C . ASN A 1 86 ? 12.828 -12.789 -15.969 1 78.19 86 ASN A C 1
ATOM 704 O O . ASN A 1 86 ? 12.836 -13.516 -14.969 1 78.19 86 ASN A O 1
ATOM 708 N N . GLU A 1 87 ? 13.469 -11.617 -16.172 1 83.31 87 GLU A N 1
ATOM 709 C CA . GLU A 1 87 ? 14.047 -11.023 -14.969 1 83.31 87 GLU A CA 1
ATOM 710 C C . GLU A 1 87 ? 12.977 -10.742 -13.922 1 83.31 87 GLU A C 1
ATOM 712 O O . GLU A 1 87 ? 11.891 -10.266 -14.25 1 83.31 87 GLU A O 1
ATOM 717 N N . VAL A 1 88 ? 13.281 -11.25 -12.742 1 86.12 88 VAL A N 1
ATOM 718 C CA . VAL A 1 88 ? 12.305 -11.07 -11.68 1 86.12 88 VAL A CA 1
ATOM 719 C C . VAL A 1 88 ? 13.023 -10.75 -10.367 1 86.12 88 VAL A C 1
ATOM 721 O O . VAL A 1 88 ? 14.07 -11.328 -10.062 1 86.12 88 VAL A O 1
ATOM 724 N N . THR A 1 89 ? 12.523 -9.711 -9.711 1 89.88 89 THR A N 1
ATOM 725 C CA . THR A 1 89 ? 12.883 -9.531 -8.305 1 89.88 89 THR A CA 1
ATOM 726 C C . THR A 1 89 ? 11.844 -10.188 -7.398 1 89.88 89 THR A C 1
ATOM 728 O O . THR A 1 89 ? 10.664 -9.852 -7.461 1 89.88 89 THR A O 1
ATOM 731 N N . HIS A 1 90 ? 12.336 -11.164 -6.641 1 92.75 90 HIS A N 1
ATOM 732 C CA . HIS A 1 90 ? 11.375 -11.875 -5.805 1 92.75 90 HIS A CA 1
ATOM 733 C C . HIS A 1 90 ? 11.852 -11.945 -4.355 1 92.75 90 HIS A C 1
ATOM 735 O O . HIS A 1 90 ? 13.047 -11.781 -4.082 1 92.75 90 HIS A O 1
ATOM 741 N N . ALA A 1 91 ? 10.883 -12.07 -3.48 1 95 91 ALA A N 1
ATOM 742 C CA . ALA A 1 91 ? 11.141 -12.266 -2.057 1 95 91 ALA A CA 1
ATOM 743 C C . ALA A 1 91 ? 10.672 -13.648 -1.599 1 95 91 ALA A C 1
ATOM 745 O O . ALA A 1 91 ? 9.688 -14.18 -2.119 1 95 91 ALA A O 1
ATOM 746 N N . THR A 1 92 ? 11.406 -14.227 -0.654 1 94 92 THR A N 1
ATOM 747 C CA . THR A 1 92 ? 11.008 -15.477 -0.029 1 94 92 THR A CA 1
ATOM 748 C C . THR A 1 92 ? 11.008 -15.352 1.491 1 94 92 THR A C 1
ATOM 750 O O . THR A 1 92 ? 11.977 -14.867 2.08 1 94 92 THR A O 1
ATOM 753 N N . LEU A 1 93 ? 9.906 -15.641 2.062 1 95.81 93 LEU A N 1
ATOM 754 C CA . LEU A 1 93 ? 9.859 -15.867 3.502 1 95.81 93 LEU A CA 1
ATOM 755 C C . LEU A 1 93 ? 9.977 -17.344 3.824 1 95.81 93 LEU A C 1
ATOM 757 O O . LEU A 1 93 ? 9.109 -18.141 3.447 1 95.81 93 LEU A O 1
ATOM 761 N N . TYR A 1 94 ? 11.047 -17.703 4.5 1 93.12 94 TYR A N 1
ATOM 762 C CA . TYR A 1 94 ? 11.219 -19.062 5.012 1 93.12 94 TYR A CA 1
ATOM 763 C C . TYR A 1 94 ? 10.617 -19.203 6.402 1 93.12 94 TYR A C 1
ATOM 765 O O . TYR A 1 94 ? 10.891 -18.391 7.289 1 93.12 94 TYR A O 1
ATOM 773 N N . VAL A 1 95 ? 9.812 -20.219 6.527 1 95.25 95 VAL A N 1
ATOM 774 C CA . VAL A 1 95 ? 9.125 -20.469 7.789 1 95.25 95 VAL A CA 1
ATOM 775 C C . VAL A 1 95 ? 9.539 -21.828 8.344 1 95.25 95 VAL A C 1
ATOM 777 O O . VAL A 1 95 ? 9.297 -22.859 7.715 1 95.25 95 VAL A O 1
ATOM 780 N N . HIS A 1 96 ? 10.141 -21.766 9.516 1 92.94 96 HIS A N 1
ATOM 781 C CA . HIS A 1 96 ? 10.531 -23.031 10.141 1 92.94 96 HIS A CA 1
ATOM 782 C C . HIS A 1 96 ? 9.328 -23.953 10.312 1 92.94 96 HIS A C 1
ATOM 784 O O . HIS A 1 96 ? 8.227 -23.5 10.633 1 92.94 96 HIS A O 1
ATOM 790 N N . GLU A 1 97 ? 9.508 -25.234 10.195 1 92.75 97 GLU A N 1
ATOM 791 C CA . GLU A 1 97 ? 8.422 -26.219 10.203 1 92.75 97 GLU A CA 1
ATOM 792 C C . GLU A 1 97 ? 7.586 -26.109 11.477 1 92.75 97 GLU A C 1
ATOM 794 O O . GLU A 1 97 ? 6.375 -26.344 11.445 1 92.75 97 GLU A O 1
ATOM 799 N N . SER A 1 98 ? 8.227 -25.672 12.578 1 92.69 98 SER A N 1
ATOM 800 C CA . SER A 1 98 ? 7.535 -25.594 13.859 1 92.69 98 SER A CA 1
ATOM 801 C C . SER A 1 98 ? 6.465 -24.5 13.844 1 92.69 98 SER A C 1
ATOM 803 O O . SER A 1 98 ? 5.559 -24.516 14.68 1 92.69 98 SER A O 1
ATOM 805 N N . LEU A 1 99 ? 6.523 -23.578 12.875 1 95 99 LEU A N 1
ATOM 806 C CA . LEU A 1 99 ? 5.57 -22.469 12.805 1 95 99 LEU A CA 1
ATOM 807 C C . LEU A 1 99 ? 4.566 -22.703 11.68 1 95 99 LEU A C 1
ATOM 809 O O . LEU A 1 99 ? 3.738 -21.828 11.391 1 95 99 LEU A O 1
ATOM 813 N N . CYS A 1 100 ? 4.574 -23.859 11.039 1 96.31 100 CYS A N 1
ATOM 814 C CA . CYS A 1 100 ? 3.795 -24.062 9.82 1 96.31 100 CYS A CA 1
ATOM 815 C C . CYS A 1 100 ? 2.502 -24.812 10.117 1 96.31 100 CYS A C 1
ATOM 817 O O . CYS A 1 100 ? 1.765 -25.172 9.195 1 96.31 100 CYS A O 1
ATOM 819 N N . GLN A 1 101 ? 2.201 -25 11.367 1 94.56 101 GLN A N 1
ATOM 820 C CA . GLN A 1 101 ? 1.062 -25.828 11.742 1 94.56 101 GLN A CA 1
ATOM 821 C C . GLN A 1 101 ? -0.252 -25.188 11.305 1 94.56 101 GLN A C 1
ATOM 823 O O . GLN A 1 101 ? -1.177 -25.891 10.883 1 94.56 101 GLN A O 1
ATOM 828 N N . LYS A 1 102 ? -0.338 -23.875 11.391 1 95.12 102 LYS A N 1
ATOM 829 C CA . LYS A 1 102 ? -1.579 -23.172 11.078 1 95.12 102 LYS A CA 1
ATOM 830 C C . LYS A 1 102 ? -1.586 -22.688 9.625 1 95.12 102 LYS A C 1
ATOM 832 O O . LYS A 1 102 ? -2.49 -21.969 9.211 1 95.12 102 LYS A O 1
ATOM 837 N N . LEU A 1 103 ? -0.551 -23.031 8.867 1 97.25 103 LEU A N 1
ATOM 838 C CA . LEU A 1 103 ? -0.487 -22.734 7.441 1 97.25 103 LEU A CA 1
ATOM 839 C C . LEU A 1 103 ? -0.96 -23.922 6.613 1 97.25 103 LEU A C 1
ATOM 841 O O . LEU A 1 103 ? -0.994 -25.062 7.105 1 97.25 103 LEU A O 1
ATOM 845 N N . PRO A 1 104 ? -1.396 -23.688 5.336 1 95.44 104 PRO A N 1
ATOM 846 C CA . PRO A 1 104 ? -1.84 -24.797 4.492 1 95.44 104 PRO A CA 1
ATOM 847 C C . PRO A 1 104 ? -0.78 -25.891 4.352 1 95.44 104 PRO A C 1
ATOM 849 O O . PRO A 1 104 ? 0.41 -25.594 4.234 1 95.44 104 PRO A O 1
ATOM 852 N N . GLN A 1 105 ? -1.26 -27.109 4.332 1 94.69 105 GLN A N 1
ATOM 853 C CA . GLN A 1 105 ? -0.343 -28.234 4.23 1 94.69 105 GLN A CA 1
ATOM 854 C C . GLN A 1 105 ? -0.165 -28.672 2.779 1 94.69 105 GLN A C 1
ATOM 856 O O . GLN A 1 105 ? 0.523 -29.656 2.502 1 94.69 105 GLN A O 1
ATOM 861 N N . LYS A 1 106 ? -0.755 -27.953 1.9 1 91.81 106 LYS A N 1
ATOM 862 C CA . LYS A 1 106 ? -0.588 -28.141 0.462 1 91.81 106 LYS A CA 1
ATOM 863 C C . LYS A 1 106 ? -0.068 -26.859 -0.199 1 91.81 106 LYS A C 1
ATOM 865 O O . LYS A 1 106 ? -0.335 -25.75 0.276 1 91.81 106 LYS A O 1
ATOM 870 N N . ALA A 1 107 ? 0.646 -27.109 -1.285 1 92.56 107 ALA A N 1
ATOM 871 C CA . ALA A 1 107 ? 1.146 -25.953 -2.029 1 92.56 107 ALA A CA 1
ATOM 872 C C . ALA A 1 107 ? 0.016 -25.25 -2.777 1 92.56 107 ALA A C 1
ATOM 874 O O . ALA A 1 107 ? -0.976 -25.891 -3.15 1 92.56 107 ALA A O 1
ATOM 875 N N . GLY A 1 108 ? 0.214 -23.984 -2.953 1 91.88 108 GLY A N 1
ATOM 876 C CA . GLY A 1 108 ? -0.764 -23.219 -3.705 1 91.88 108 GLY A CA 1
ATOM 877 C C . GLY A 1 108 ? -0.502 -21.734 -3.672 1 91.88 108 GLY A C 1
ATOM 878 O O . GLY A 1 108 ? 0.553 -21.281 -3.213 1 91.88 108 GLY A O 1
ATOM 879 N N . ILE A 1 109 ? -1.464 -21.016 -4.281 1 91.56 109 ILE A N 1
ATOM 880 C CA . ILE A 1 109 ? -1.406 -19.547 -4.281 1 91.56 109 ILE A CA 1
ATOM 881 C C . ILE A 1 109 ? -2.16 -19.016 -3.07 1 91.56 109 ILE A C 1
ATOM 883 O O . ILE A 1 109 ? -3.291 -19.422 -2.801 1 91.56 109 ILE A O 1
ATOM 887 N N . LEU A 1 110 ? -1.529 -18.125 -2.322 1 94.19 110 LEU A N 1
ATOM 888 C CA . LEU A 1 110 ? -2.207 -17.469 -1.206 1 94.19 110 LEU A CA 1
ATOM 889 C C . LEU A 1 110 ? -2.789 -16.125 -1.632 1 94.19 110 LEU A C 1
ATOM 891 O O . LEU A 1 110 ? -2.059 -15.25 -2.098 1 94.19 110 LEU A O 1
ATOM 895 N N . LEU A 1 111 ? -4.078 -16.016 -1.49 1 89.75 111 LEU A N 1
ATOM 896 C CA . LEU A 1 111 ? -4.75 -14.742 -1.706 1 89.75 111 LEU A CA 1
ATOM 897 C C . LEU A 1 111 ? -4.609 -13.844 -0.484 1 89.75 111 LEU A C 1
ATOM 899 O O . LEU A 1 111 ? -5.527 -13.75 0.334 1 89.75 111 LEU A O 1
ATOM 903 N N . THR A 1 112 ? -3.492 -13.164 -0.438 1 93 112 THR A N 1
ATOM 904 C CA . THR A 1 112 ? -3.141 -12.391 0.75 1 93 112 THR A CA 1
ATOM 905 C C . THR A 1 112 ? -3.789 -11.008 0.709 1 93 112 THR A C 1
ATOM 907 O O . THR A 1 112 ? -4.191 -10.539 -0.356 1 93 112 THR A O 1
ATOM 910 N N . SER A 1 113 ? -3.908 -10.391 1.885 1 91.69 113 SER A N 1
ATOM 911 C CA . SER A 1 113 ? -4.371 -9.016 1.973 1 91.69 113 SER A CA 1
ATOM 912 C C . SER A 1 113 ? -3.342 -8.047 1.401 1 91.69 113 SER A C 1
ATOM 914 O O . SER A 1 113 ? -2.172 -8.398 1.241 1 91.69 113 SER A O 1
ATOM 916 N N . PRO A 1 114 ? -3.797 -6.793 1.179 1 92.38 114 PRO A N 1
ATOM 917 C CA . PRO A 1 114 ? -2.873 -5.785 0.65 1 92.38 114 PRO A CA 1
ATOM 918 C C . PRO A 1 114 ? -1.735 -5.465 1.616 1 92.38 114 PRO A C 1
ATOM 920 O O . PRO A 1 114 ? -0.727 -4.879 1.214 1 92.38 114 PRO A O 1
ATOM 923 N N . LEU A 1 115 ? -1.891 -5.828 2.814 1 95.06 115 LEU A N 1
ATOM 924 C CA . LEU A 1 115 ? -0.838 -5.574 3.791 1 95.06 115 LEU A CA 1
ATOM 925 C C . LEU A 1 115 ? 0.411 -6.387 3.471 1 95.06 115 LEU A C 1
ATOM 927 O O . LEU A 1 115 ? 1.532 -5.934 3.711 1 95.06 115 LEU A O 1
ATOM 931 N N . VAL A 1 116 ? 0.229 -7.535 2.861 1 96.75 116 VAL A N 1
ATOM 932 C CA . VAL A 1 116 ? 1.347 -8.445 2.617 1 96.75 116 VAL A CA 1
ATOM 933 C C . VAL A 1 116 ? 2.307 -7.82 1.608 1 96.75 116 VAL A C 1
ATOM 935 O O . VAL A 1 116 ? 3.498 -7.664 1.89 1 96.75 116 VAL A O 1
ATOM 938 N N . PRO A 1 117 ? 1.843 -7.414 0.446 1 94.75 117 PRO A N 1
ATOM 939 C CA . PRO A 1 117 ? 2.797 -6.754 -0.448 1 94.75 117 PRO A CA 1
ATOM 940 C C . PRO A 1 117 ? 3.424 -5.508 0.174 1 94.75 117 PRO A C 1
ATOM 942 O O . PRO A 1 117 ? 4.59 -5.203 -0.091 1 94.75 117 PRO A O 1
ATOM 945 N N . ALA A 1 118 ? 2.713 -4.773 0.973 1 94.44 118 ALA A N 1
ATOM 946 C CA . ALA A 1 118 ? 3.26 -3.588 1.625 1 94.44 118 ALA A CA 1
ATOM 947 C C . ALA A 1 118 ? 4.387 -3.959 2.582 1 94.44 118 ALA A C 1
ATOM 949 O O . ALA A 1 118 ? 5.418 -3.283 2.627 1 94.44 118 ALA A O 1
ATOM 950 N N . LEU A 1 119 ? 4.184 -4.984 3.367 1 96.44 119 LEU A N 1
ATOM 951 C CA . LEU A 1 119 ? 5.207 -5.48 4.281 1 96.44 119 LEU A CA 1
ATOM 952 C C . LEU A 1 119 ? 6.445 -5.934 3.514 1 96.44 119 LEU A C 1
ATOM 954 O O . LEU A 1 119 ? 7.57 -5.59 3.887 1 96.44 119 LEU A O 1
ATOM 958 N N . LEU A 1 120 ? 6.195 -6.637 2.455 1 96 120 LEU A N 1
ATOM 959 C CA . LEU A 1 120 ? 7.301 -7.164 1.66 1 96 120 LEU A CA 1
ATOM 960 C C . LEU A 1 120 ? 8.094 -6.031 1.018 1 96 120 LEU A C 1
ATOM 962 O O . LEU A 1 120 ? 9.328 -6.062 1.008 1 96 120 LEU A O 1
ATOM 966 N N . ASP A 1 121 ? 7.402 -5.074 0.502 1 94.06 121 ASP A N 1
ATOM 967 C CA . ASP A 1 121 ? 8.07 -3.916 -0.086 1 94.06 121 ASP A CA 1
ATOM 968 C C . ASP A 1 121 ? 8.883 -3.162 0.962 1 94.06 121 ASP A C 1
ATOM 970 O O . ASP A 1 121 ? 10.008 -2.725 0.689 1 94.06 121 ASP A O 1
ATOM 974 N N . HIS A 1 122 ? 8.32 -2.957 2.1 1 94.69 122 HIS A N 1
ATOM 975 C CA . HIS A 1 122 ? 9.016 -2.271 3.184 1 94.69 122 HIS A CA 1
ATOM 976 C C . HIS A 1 122 ? 10.289 -3.008 3.572 1 94.69 122 HIS A C 1
ATOM 978 O O . HIS A 1 122 ? 11.352 -2.391 3.713 1 94.69 122 HIS A O 1
ATOM 984 N N . LEU A 1 123 ? 10.18 -4.309 3.77 1 94.19 123 LEU A N 1
ATOM 985 C CA . LEU A 1 123 ? 11.328 -5.133 4.133 1 94.19 123 LEU A CA 1
ATOM 986 C C . LEU A 1 123 ? 12.414 -5.066 3.061 1 94.19 123 LEU A C 1
ATOM 988 O O . LEU A 1 123 ? 13.602 -5.035 3.377 1 94.19 123 LEU A O 1
ATOM 992 N N . ARG A 1 124 ? 11.984 -5.055 1.83 1 93.12 124 ARG A N 1
ATOM 993 C CA . ARG A 1 124 ? 12.914 -4.984 0.708 1 93.12 124 ARG A CA 1
ATOM 994 C C . ARG A 1 124 ? 13.672 -3.658 0.706 1 93.12 124 ARG A C 1
ATOM 996 O O . ARG A 1 124 ? 14.875 -3.625 0.452 1 93.12 124 ARG A O 1
ATOM 1003 N N . GLN A 1 125 ? 12.953 -2.592 0.983 1 88.75 125 GLN A N 1
ATOM 1004 C CA . GLN A 1 125 ? 13.5 -1.246 0.849 1 88.75 125 GLN A CA 1
ATOM 1005 C C . GLN A 1 125 ? 14.328 -0.865 2.076 1 88.75 125 GLN A C 1
ATOM 1007 O O . GLN A 1 125 ? 15.148 0.053 2.018 1 88.75 125 GLN A O 1
ATOM 1012 N N . ASN A 1 126 ? 14.07 -1.552 3.193 1 87.31 126 ASN A N 1
ATOM 1013 C CA . ASN A 1 126 ? 14.711 -1.176 4.445 1 87.31 126 ASN A CA 1
ATOM 1014 C C . ASN A 1 126 ? 15.406 -2.369 5.098 1 87.31 126 ASN A C 1
ATOM 1016 O O . ASN A 1 126 ? 15.156 -2.674 6.266 1 87.31 126 ASN A O 1
ATOM 1020 N N . PRO A 1 127 ? 16.375 -2.996 4.488 1 75.31 127 PRO A N 1
ATOM 1021 C CA . PRO A 1 127 ? 17 -4.215 5.008 1 75.31 127 PRO A CA 1
ATOM 1022 C C . PRO A 1 127 ? 17.719 -3.982 6.332 1 75.31 127 PRO A C 1
ATOM 1024 O O . PRO A 1 127 ? 17.875 -4.914 7.129 1 75.31 127 PRO A O 1
ATOM 1027 N N . GLN A 1 128 ? 18.141 -2.803 6.672 1 69.31 128 GLN A N 1
ATOM 1028 C CA . GLN A 1 128 ? 18.984 -2.592 7.84 1 69.31 128 GLN A CA 1
ATOM 1029 C C . GLN A 1 128 ? 18.359 -1.584 8.797 1 69.31 128 GLN A C 1
ATOM 1031 O O . GLN A 1 128 ? 18.938 -1.271 9.844 1 69.31 128 GLN A O 1
ATOM 1036 N N . ASN A 1 129 ? 17.25 -1.162 8.586 1 67.31 129 ASN A N 1
ATOM 1037 C CA . ASN A 1 129 ? 16.781 0.001 9.328 1 67.31 129 ASN A CA 1
ATOM 1038 C C . ASN A 1 129 ? 16.047 -0.41 10.602 1 67.31 129 ASN A C 1
ATOM 1040 O O . ASN A 1 129 ? 15.844 0.41 11.492 1 67.31 129 ASN A O 1
ATOM 1044 N N . GLU A 1 130 ? 15.891 -1.614 10.773 1 71.56 130 GLU A N 1
ATOM 1045 C CA . GLU A 1 130 ? 15.102 -2.061 11.922 1 71.56 130 GLU A CA 1
ATOM 1046 C C . GLU A 1 130 ? 15.992 -2.74 12.961 1 71.56 130 GLU A C 1
ATOM 1048 O O . GLU A 1 130 ? 17 -3.367 12.609 1 71.56 130 GLU A O 1
ATOM 1053 N N . THR A 1 131 ? 15.695 -2.363 14.219 1 83.5 131 THR A N 1
ATOM 1054 C CA . THR A 1 131 ? 16.281 -3.221 15.242 1 83.5 131 THR A CA 1
ATOM 1055 C C . THR A 1 131 ? 15.867 -4.676 15.031 1 83.5 131 THR A C 1
ATOM 1057 O O . THR A 1 131 ? 14.898 -4.957 14.32 1 83.5 131 THR A O 1
ATOM 1060 N N . GLN A 1 132 ? 16.625 -5.488 15.625 1 84.62 132 GLN A N 1
ATOM 1061 C CA . GLN A 1 132 ? 16.328 -6.91 15.484 1 84.62 132 GLN A CA 1
ATOM 1062 C C . GLN A 1 132 ? 14.906 -7.223 15.961 1 84.62 132 GLN A C 1
ATOM 1064 O O . GLN A 1 132 ? 14.188 -8.008 15.328 1 84.62 132 GLN A O 1
ATOM 1069 N N . VAL A 1 133 ? 14.516 -6.645 17.062 1 90.38 133 VAL A N 1
ATOM 1070 C CA . VAL A 1 133 ? 13.203 -6.91 17.641 1 90.38 133 VAL A CA 1
ATOM 1071 C C . VAL A 1 133 ? 12.109 -6.398 16.703 1 90.38 133 VAL A C 1
ATOM 1073 O O . VAL A 1 133 ? 11.102 -7.074 16.5 1 90.38 133 VAL A O 1
ATOM 1076 N N . GLU A 1 134 ? 12.312 -5.223 16.141 1 92 134 GLU A N 1
ATOM 1077 C CA . GLU A 1 134 ? 11.352 -4.652 15.195 1 92 134 GLU A CA 1
ATOM 1078 C C . GLU A 1 134 ? 11.266 -5.492 13.93 1 92 134 GLU A C 1
ATOM 1080 O O . GLU A 1 134 ? 10.172 -5.707 13.391 1 92 134 GLU A O 1
ATOM 1085 N N . TYR A 1 135 ? 12.414 -5.891 13.547 1 93 135 TYR A N 1
ATOM 1086 C CA . TYR A 1 135 ? 12.492 -6.719 12.352 1 93 135 TYR A CA 1
ATOM 1087 C C . TYR A 1 135 ? 11.727 -8.023 12.539 1 93 135 TYR A C 1
ATOM 1089 O O . TYR A 1 135 ? 10.914 -8.398 11.688 1 93 135 TYR A O 1
ATOM 1097 N N . ILE A 1 136 ? 11.883 -8.695 13.633 1 92.25 136 ILE A N 1
ATOM 1098 C CA . ILE A 1 136 ? 11.203 -9.953 13.922 1 92.25 136 ILE A CA 1
ATOM 1099 C C . ILE A 1 136 ? 9.703 -9.711 14.047 1 92.25 136 ILE A C 1
ATOM 1101 O O . ILE A 1 136 ? 8.891 -10.547 13.625 1 92.25 136 ILE A O 1
ATOM 1105 N N . ARG A 1 137 ? 9.336 -8.633 14.641 1 94.06 137 ARG A N 1
ATOM 1106 C CA . ARG A 1 137 ? 7.922 -8.281 14.758 1 94.06 137 ARG A CA 1
ATOM 1107 C C . ARG A 1 137 ? 7.277 -8.133 13.383 1 94.06 137 ARG A C 1
ATOM 1109 O O . ARG A 1 137 ? 6.145 -8.578 13.172 1 94.06 137 ARG A O 1
ATOM 1116 N N . LEU A 1 138 ? 7.984 -7.484 12.43 1 95.38 138 LEU A N 1
ATOM 1117 C CA . LEU A 1 138 ? 7.5 -7.359 11.055 1 95.38 138 LEU A CA 1
ATOM 1118 C C . LEU A 1 138 ? 7.266 -8.734 10.438 1 95.38 138 LEU A C 1
ATOM 1120 O O . LEU A 1 138 ? 6.227 -8.969 9.812 1 95.38 138 LEU A O 1
ATOM 1124 N N . LEU A 1 139 ? 8.188 -9.625 10.648 1 95.38 139 LEU A N 1
ATOM 1125 C CA . LEU A 1 139 ? 8.078 -10.961 10.086 1 95.38 139 LEU A CA 1
ATOM 1126 C C . LEU A 1 139 ? 6.922 -11.727 10.719 1 95.38 139 LEU A C 1
ATOM 1128 O O . LEU A 1 139 ? 6.254 -12.516 10.055 1 95.38 139 LEU A O 1
ATOM 1132 N N . GLN A 1 140 ? 6.715 -11.484 11.961 1 95.69 140 GLN A N 1
ATOM 1133 C CA . GLN A 1 140 ? 5.605 -12.141 12.641 1 95.69 140 GLN A CA 1
ATOM 1134 C C . GLN A 1 140 ? 4.262 -11.656 12.094 1 95.69 140 GLN A C 1
ATOM 1136 O O . GLN A 1 140 ? 3.326 -12.438 11.945 1 95.69 140 GLN A O 1
ATOM 1141 N N . VAL A 1 141 ? 4.164 -10.359 11.836 1 96.94 141 VAL A N 1
ATOM 1142 C CA . VAL A 1 141 ? 2.947 -9.828 11.227 1 96.94 141 VAL A CA 1
ATOM 1143 C C . VAL A 1 141 ? 2.742 -10.461 9.852 1 96.94 141 VAL A C 1
ATOM 1145 O O . VAL A 1 141 ? 1.62 -10.82 9.484 1 96.94 141 VAL A O 1
ATOM 1148 N N . LEU A 1 142 ? 3.809 -10.547 9.086 1 97.25 142 LEU A N 1
ATOM 1149 C CA . LEU A 1 142 ? 3.744 -11.203 7.781 1 97.25 142 LEU A CA 1
ATOM 1150 C C . LEU A 1 142 ? 3.211 -12.625 7.914 1 97.25 142 LEU A C 1
ATOM 1152 O O . LEU A 1 142 ? 2.299 -13.023 7.188 1 97.25 142 LEU A O 1
ATOM 1156 N N . LEU A 1 143 ? 3.721 -13.383 8.844 1 97.38 143 LEU A N 1
ATOM 1157 C CA . LEU A 1 143 ? 3.275 -14.75 9.094 1 97.38 143 LEU A CA 1
ATOM 1158 C C . LEU A 1 143 ? 1.796 -14.781 9.461 1 97.38 143 LEU A C 1
ATOM 1160 O O . LEU A 1 143 ? 1.045 -15.617 8.953 1 97.38 143 LEU A O 1
ATOM 1164 N N . ASP A 1 144 ? 1.366 -13.867 10.352 1 96.44 144 ASP A N 1
ATOM 1165 C CA . ASP A 1 144 ? -0.039 -13.773 10.734 1 96.44 144 ASP A CA 1
ATOM 1166 C C . ASP A 1 144 ? -0.935 -13.617 9.508 1 96.44 144 ASP A C 1
ATOM 1168 O O . ASP A 1 144 ? -1.974 -14.273 9.406 1 96.44 144 ASP A O 1
ATOM 1172 N N . GLN A 1 145 ? -0.512 -12.773 8.617 1 96.19 145 GLN A N 1
ATOM 1173 C CA . GLN A 1 145 ? -1.3 -12.5 7.418 1 96.19 145 GLN A CA 1
ATOM 1174 C C . GLN A 1 145 ? -1.37 -13.727 6.508 1 96.19 145 GLN A C 1
ATOM 1176 O O . GLN A 1 145 ? -2.406 -13.992 5.898 1 96.19 145 GLN A O 1
ATOM 1181 N N . LEU A 1 146 ? -0.275 -14.445 6.391 1 97.19 146 LEU A N 1
ATOM 1182 C CA . LEU A 1 146 ? -0.261 -15.648 5.562 1 97.19 146 LEU A CA 1
ATOM 1183 C C . LEU A 1 146 ? -1.205 -16.703 6.125 1 97.19 146 LEU A C 1
ATOM 1185 O O . LEU A 1 146 ? -1.881 -17.406 5.367 1 97.19 146 LEU A O 1
ATOM 1189 N N . MET A 1 147 ? -1.249 -16.766 7.43 1 95.81 147 MET A N 1
ATOM 1190 C CA . MET A 1 147 ? -2.088 -17.766 8.094 1 95.81 147 MET A CA 1
ATOM 1191 C C . MET A 1 147 ? -3.566 -17.469 7.863 1 95.81 147 MET A C 1
ATOM 1193 O O . MET A 1 147 ? -4.398 -18.375 7.91 1 95.81 147 MET A O 1
ATOM 1197 N N . GLN A 1 148 ? -3.908 -16.266 7.562 1 93.25 148 GLN A N 1
ATOM 1198 C CA . GLN A 1 148 ? -5.301 -15.867 7.379 1 93.25 148 GLN A CA 1
ATOM 1199 C C . GLN A 1 148 ? -5.695 -15.922 5.906 1 93.25 148 GLN A C 1
ATOM 1201 O O . GLN A 1 148 ? -6.879 -15.836 5.57 1 93.25 148 GLN A O 1
ATOM 1206 N N . ALA A 1 149 ? -4.742 -16.062 4.988 1 93.75 149 ALA A N 1
ATOM 1207 C CA . ALA A 1 149 ? -4.98 -16 3.549 1 93.75 149 ALA A CA 1
ATOM 1208 C C . ALA A 1 149 ? -5.668 -17.266 3.047 1 93.75 149 ALA A C 1
ATOM 1210 O O . ALA A 1 149 ? -5.438 -18.359 3.576 1 93.75 149 ALA A O 1
ATOM 1211 N N . GLU A 1 150 ? -6.488 -17.109 2.08 1 91.25 150 GLU A N 1
ATOM 1212 C CA . GLU A 1 150 ? -7.121 -18.234 1.41 1 91.25 150 GLU A CA 1
ATOM 1213 C C . GLU A 1 150 ? -6.164 -18.891 0.421 1 91.25 150 GLU A C 1
ATOM 1215 O O . GLU A 1 150 ? -5.449 -18.203 -0.314 1 91.25 150 GLU A O 1
ATOM 1220 N N . LEU A 1 151 ? -6.105 -20.234 0.467 1 92.25 151 LEU A N 1
ATOM 1221 C CA . LEU A 1 151 ? -5.277 -21 -0.466 1 92.25 151 LEU A CA 1
ATOM 1222 C C . LEU A 1 151 ? -6.078 -21.391 -1.701 1 92.25 151 LEU A C 1
ATOM 1224 O O . LEU A 1 151 ? -7.176 -21.953 -1.584 1 92.25 151 LEU A O 1
ATOM 1228 N N . VAL A 1 152 ? -5.488 -21.031 -2.807 1 83.38 152 VAL A N 1
ATOM 1229 C CA . VAL A 1 152 ? -6.039 -21.516 -4.07 1 83.38 152 VAL A CA 1
ATOM 1230 C C . VAL A 1 152 ? -5.02 -22.391 -4.781 1 83.38 152 VAL A C 1
ATOM 1232 O O . VAL A 1 152 ? -3.814 -22.125 -4.727 1 83.38 152 VAL A O 1
ATOM 1235 N N . GLY A 1 153 ? -5.426 -23.625 -5.145 1 75.62 153 GLY A N 1
ATOM 1236 C CA . GLY A 1 153 ? -4.523 -24.547 -5.816 1 75.62 153 GLY A CA 1
ATOM 1237 C C . GLY A 1 153 ? -3.604 -23.875 -6.812 1 75.62 153 GLY A C 1
ATOM 1238 O O . GLY A 1 153 ? -2.947 -22.875 -6.484 1 75.62 153 GLY A O 1
ATOM 1239 N N . SER A 1 154 ? -3.57 -24.234 -7.922 1 68.12 154 SER A N 1
ATOM 1240 C CA . SER A 1 154 ? -2.818 -23.594 -9 1 68.12 154 SER A CA 1
ATOM 1241 C C . SER A 1 154 ? -3.701 -22.641 -9.797 1 68.12 154 SER A C 1
ATOM 1243 O O . SER A 1 154 ? -4.871 -22.938 -10.055 1 68.12 154 SER A O 1
ATOM 1245 N N . TYR A 1 155 ? -3.092 -21.469 -9.844 1 73.81 155 TYR A N 1
ATOM 1246 C CA . TYR A 1 155 ? -3.924 -20.547 -10.609 1 73.81 155 TYR A CA 1
ATOM 1247 C C . TYR A 1 155 ? -3.949 -20.938 -12.086 1 73.81 155 TYR A C 1
ATOM 1249 O O . TYR A 1 155 ? -5 -20.891 -12.734 1 73.81 155 TYR A O 1
ATOM 1257 N N . LEU A 1 156 ? -2.848 -21.453 -12.578 1 82.44 156 LEU A N 1
ATOM 1258 C CA . LEU A 1 156 ? -2.773 -21.797 -13.992 1 82.44 156 LEU A CA 1
ATOM 1259 C C . LEU A 1 156 ? -1.873 -23 -14.211 1 82.44 156 LEU A C 1
ATOM 1261 O O . LEU A 1 156 ? -0.736 -22.875 -14.664 1 82.44 156 LEU A O 1
ATOM 1265 N N . PRO A 1 157 ? -2.459 -24.219 -13.938 1 80.12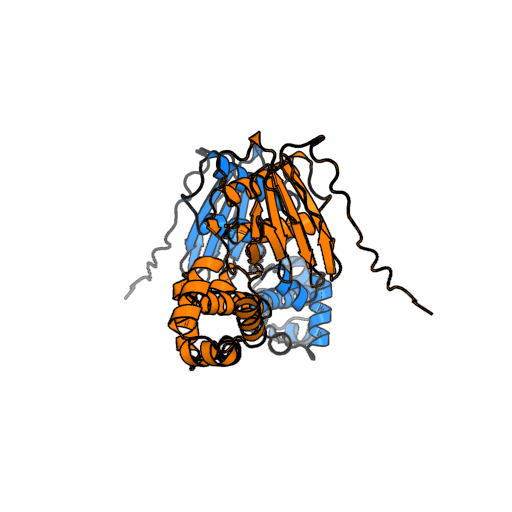 157 PRO A N 1
ATOM 1266 C CA . PRO A 1 157 ? -1.65 -25.422 -14.125 1 80.12 157 PRO A CA 1
ATOM 1267 C C . PRO A 1 157 ? -1.194 -25.609 -15.57 1 80.12 157 PRO A C 1
ATOM 1269 O O . PRO A 1 157 ? -1.801 -25.062 -16.484 1 80.12 157 PRO A O 1
ATOM 1272 N N . THR A 1 158 ? -0.085 -26.297 -15.734 1 81.81 158 THR A N 1
ATOM 1273 C CA . THR A 1 158 ? 0.412 -26.688 -17.047 1 81.81 158 THR A CA 1
ATOM 1274 C C . THR A 1 158 ? 0.539 -28.203 -17.141 1 81.81 158 THR A C 1
ATOM 1276 O O . THR A 1 158 ? 0.061 -28.938 -16.266 1 81.81 158 THR A O 1
ATOM 1279 N N . THR A 1 159 ? 0.935 -28.734 -18.344 1 82.62 159 THR A N 1
ATOM 1280 C CA . THR A 1 159 ? 1.05 -30.172 -18.547 1 82.62 159 THR A CA 1
ATOM 1281 C C . THR A 1 159 ? 2.203 -30.484 -19.5 1 82.62 159 THR A C 1
ATOM 1283 O O . THR A 1 159 ? 2.645 -29.625 -20.266 1 82.62 159 THR A O 1
ATOM 1286 N N . ASP A 1 160 ? 2.67 -31.719 -19.312 1 83.06 160 ASP A N 1
ATOM 1287 C CA . ASP A 1 160 ? 3.691 -32.219 -20.234 1 83.06 160 ASP A CA 1
ATOM 1288 C C . ASP A 1 160 ? 3.064 -32.938 -21.422 1 83.06 160 ASP A C 1
ATOM 1290 O O . ASP A 1 160 ? 3.766 -33.375 -22.344 1 83.06 160 ASP A O 1
ATOM 1294 N N . HIS A 1 161 ? 1.827 -33.125 -21.375 1 88.25 161 HIS A N 1
ATOM 1295 C CA . HIS A 1 161 ? 1.158 -33.719 -22.531 1 88.25 161 HIS A CA 1
ATOM 1296 C C . HIS A 1 161 ? 1.357 -32.844 -23.766 1 88.25 161 HIS A C 1
ATOM 1298 O O . HIS A 1 161 ? 0.911 -31.703 -23.812 1 88.25 161 HIS A O 1
ATOM 1304 N N . PRO A 1 162 ? 1.995 -33.344 -24.734 1 90.88 162 PRO A N 1
ATOM 1305 C CA . PRO A 1 162 ? 2.484 -32.531 -25.828 1 90.88 162 PRO A CA 1
ATOM 1306 C C . PRO A 1 162 ? 1.365 -31.766 -26.547 1 90.88 162 PRO A C 1
ATOM 1308 O O . PRO A 1 162 ? 1.476 -30.562 -26.781 1 90.88 162 PRO A O 1
ATOM 1311 N N . ALA A 1 163 ? 0.338 -32.5 -26.906 1 93.25 163 ALA A N 1
ATOM 1312 C CA . ALA A 1 163 ? -0.74 -31.859 -27.672 1 93.25 163 ALA A CA 1
ATOM 1313 C C . ALA A 1 163 ? -1.437 -30.781 -26.844 1 93.25 163 ALA A C 1
ATOM 1315 O O . ALA A 1 163 ? -1.692 -29.672 -27.344 1 93.25 163 ALA A O 1
ATOM 1316 N N . LEU A 1 164 ? -1.746 -31.094 -25.641 1 93.62 164 LEU A N 1
ATOM 1317 C CA . LEU A 1 164 ? -2.408 -30.125 -24.766 1 93.62 164 LEU A CA 1
ATOM 1318 C C . LEU A 1 164 ? -1.478 -28.969 -24.438 1 93.62 164 LEU A C 1
ATOM 1320 O O . LEU A 1 164 ? -1.912 -27.812 -24.406 1 93.62 164 LEU A O 1
ATOM 1324 N N . ALA A 1 165 ? -0.253 -29.266 -24.219 1 91.94 165 ALA A N 1
ATOM 1325 C CA . ALA A 1 165 ? 0.735 -28.234 -23.938 1 91.94 165 ALA A CA 1
ATOM 1326 C C . ALA A 1 165 ? 0.795 -27.203 -25.078 1 91.94 165 ALA A C 1
ATOM 1328 O O . ALA A 1 165 ? 0.937 -26.016 -24.844 1 91.94 165 ALA A O 1
ATOM 1329 N N . LYS A 1 166 ? 0.751 -27.703 -26.25 1 94.25 166 LYS A N 1
ATOM 1330 C CA . LYS A 1 166 ? 0.758 -26.828 -27.406 1 94.25 166 LYS A CA 1
ATOM 1331 C C . LYS A 1 166 ? -0.43 -25.859 -27.391 1 94.25 166 LYS A C 1
ATOM 1333 O O . LYS A 1 166 ? -0.275 -24.672 -27.641 1 94.25 166 LYS A O 1
ATOM 1338 N N . ILE A 1 167 ? -1.604 -26.375 -27.078 1 95.56 167 ILE A N 1
ATOM 1339 C CA . ILE A 1 167 ? -2.807 -25.547 -27.016 1 95.56 167 ILE A CA 1
ATOM 1340 C C . ILE A 1 167 ? -2.643 -24.5 -25.906 1 95.56 167 ILE A C 1
ATOM 1342 O O . ILE A 1 167 ? -2.936 -23.328 -26.125 1 95.56 167 ILE A O 1
ATOM 1346 N N . LEU A 1 168 ? -2.182 -24.938 -24.766 1 92.56 168 LEU A N 1
ATOM 1347 C CA . LEU A 1 168 ? -2.02 -24.031 -23.625 1 92.56 168 LEU A CA 1
ATOM 1348 C C . LEU A 1 168 ? -1.032 -22.922 -23.969 1 92.56 168 LEU A C 1
ATOM 1350 O O . LEU A 1 168 ? -1.266 -21.75 -23.625 1 92.56 168 LEU A O 1
ATOM 1354 N N . ASN A 1 169 ? -0.014 -23.266 -24.594 1 91.06 169 ASN A N 1
ATOM 1355 C CA . ASN A 1 169 ? 0.984 -22.281 -25 1 91.06 169 ASN A CA 1
ATOM 1356 C C . ASN A 1 169 ? 0.404 -21.281 -25.984 1 91.06 169 ASN A C 1
ATOM 1358 O O . ASN A 1 169 ? 0.671 -20.078 -25.875 1 91.06 169 ASN A O 1
ATOM 1362 N N . ASP A 1 170 ? -0.302 -21.781 -26.906 1 93.81 170 ASP A N 1
ATOM 1363 C CA . ASP A 1 170 ? -0.942 -20.906 -27.891 1 93.81 170 ASP A CA 1
ATOM 1364 C C . ASP A 1 170 ? -1.879 -19.906 -27.203 1 93.81 170 ASP A C 1
ATOM 1366 O O . ASP A 1 170 ? -1.879 -18.719 -27.531 1 93.81 170 ASP A O 1
ATOM 1370 N N . LEU A 1 171 ? -2.631 -20.422 -26.312 1 94.5 171 LEU A N 1
ATOM 1371 C CA . LEU A 1 171 ? -3.584 -19.578 -25.609 1 94.5 171 LEU A CA 1
ATOM 1372 C C . LEU A 1 171 ? -2.863 -18.562 -24.719 1 94.5 171 LEU A C 1
ATOM 1374 O O . LEU A 1 171 ? -3.314 -17.438 -24.578 1 94.5 171 LEU A O 1
ATOM 1378 N N . HIS A 1 172 ? -1.796 -18.953 -24.141 1 90.56 172 HIS A N 1
ATOM 1379 C CA . HIS A 1 172 ? -0.979 -18.062 -23.328 1 90.56 172 HIS A CA 1
ATOM 1380 C C . HIS A 1 172 ? -0.452 -16.891 -24.156 1 90.56 172 HIS A C 1
ATOM 1382 O O . HIS A 1 172 ? -0.403 -15.75 -23.672 1 90.56 172 HIS A O 1
ATOM 1388 N N . GLN A 1 173 ? -0.105 -17.156 -25.312 1 90.56 173 GLN A N 1
ATOM 1389 C CA . GLN A 1 173 ? 0.461 -16.141 -26.203 1 90.56 173 GLN A CA 1
ATOM 1390 C C . GLN A 1 173 ? -0.625 -15.227 -26.75 1 90.56 173 GLN A C 1
ATOM 1392 O O . GLN A 1 173 ? -0.361 -14.062 -27.078 1 90.56 173 GLN A O 1
ATOM 1397 N N . CYS A 1 174 ? -1.811 -15.789 -26.875 1 94.75 174 CYS A N 1
ATOM 1398 C CA . CYS A 1 174 ? -2.936 -15.016 -27.391 1 94.75 174 CYS A CA 1
ATOM 1399 C C . CYS A 1 174 ? -4.16 -15.18 -26.5 1 94.75 174 CYS A C 1
ATOM 1401 O O . CYS A 1 174 ? -5.137 -15.82 -26.891 1 94.75 174 CYS A O 1
ATOM 1403 N N . PRO A 1 175 ? -4.188 -14.461 -25.453 1 94.62 175 PRO A N 1
ATOM 1404 C CA . PRO A 1 175 ? -5.281 -14.641 -24.5 1 94.62 175 PRO A CA 1
ATOM 1405 C C . PRO A 1 175 ? -6.629 -14.195 -25.047 1 94.62 175 PRO A C 1
ATOM 1407 O O . PRO A 1 175 ? -7.676 -14.531 -24.484 1 94.62 175 PRO A O 1
ATOM 1410 N N . ALA A 1 176 ? -6.598 -13.5 -26.141 1 96 176 ALA A N 1
ATOM 1411 C CA . ALA A 1 176 ? -7.836 -13.016 -26.75 1 96 176 ALA A CA 1
ATOM 1412 C C . ALA A 1 176 ? -8.477 -14.086 -27.625 1 96 176 ALA A C 1
ATOM 1414 O O . ALA A 1 176 ? -9.602 -13.914 -28.109 1 96 176 ALA A O 1
ATOM 1415 N N . ASP A 1 177 ? -7.789 -15.148 -27.875 1 95.12 177 ASP A N 1
ATOM 1416 C CA . ASP A 1 177 ? -8.312 -16.234 -28.703 1 95.12 177 ASP A CA 1
ATOM 1417 C C . ASP A 1 177 ? -9.609 -16.797 -28.109 1 95.12 177 ASP A C 1
ATOM 1419 O O . ASP A 1 177 ? -9.594 -17.406 -27.031 1 95.12 177 ASP A O 1
ATOM 1423 N N . ASN A 1 178 ? -10.703 -16.672 -28.859 1 94.19 178 ASN A N 1
ATOM 1424 C CA . ASN A 1 178 ? -12.008 -17.125 -28.375 1 94.19 178 ASN A CA 1
ATOM 1425 C C . ASN A 1 178 ? -12.461 -18.391 -29.094 1 94.19 178 ASN A C 1
ATOM 1427 O O . ASN A 1 178 ? -13.664 -18.672 -29.188 1 94.19 178 ASN A O 1
ATOM 1431 N N . SER A 1 179 ? -11.516 -19.109 -29.578 1 96.19 179 SER A N 1
ATOM 1432 C CA . SER A 1 179 ? -11.844 -20.359 -30.266 1 96.19 179 SER A CA 1
ATOM 1433 C C . SER A 1 179 ? -12.648 -21.281 -29.375 1 96.19 179 SER A C 1
ATOM 1435 O O . SER A 1 179 ? -12.391 -21.375 -28.172 1 96.19 179 SER A O 1
ATOM 1437 N N . THR A 1 180 ? -13.57 -22.047 -29.984 1 96.25 180 THR A N 1
ATOM 1438 C CA . THR A 1 180 ? -14.344 -23.031 -29.25 1 96.25 180 THR A CA 1
ATOM 1439 C C . THR A 1 180 ? -13.508 -24.266 -28.969 1 96.25 180 THR A C 1
ATOM 1441 O O . THR A 1 180 ? -12.422 -24.438 -29.531 1 96.25 180 THR A O 1
ATOM 1444 N N . LEU A 1 181 ? -14.055 -25 -28.047 1 96.88 181 LEU A N 1
ATOM 1445 C CA . LEU A 1 181 ? -13.367 -26.25 -27.75 1 96.88 181 LEU A CA 1
ATOM 1446 C C . LEU A 1 181 ? -13.211 -27.109 -29 1 96.88 181 LEU A C 1
ATOM 1448 O O . LEU A 1 181 ? -12.18 -27.75 -29.203 1 96.88 181 LEU A O 1
ATOM 1452 N N . GLN A 1 182 ? -14.219 -27.109 -29.828 1 96.88 182 GLN A N 1
ATOM 1453 C CA . GLN A 1 182 ? -14.203 -27.859 -31.078 1 96.88 182 GLN A CA 1
ATOM 1454 C C . GLN A 1 182 ? -13.094 -27.359 -32 1 96.88 182 GLN A C 1
ATOM 1456 O O . GLN A 1 182 ? -12.344 -28.172 -32.562 1 96.88 182 GLN A O 1
ATOM 1461 N N . GLU A 1 183 ? -12.984 -26.125 -32.156 1 97.12 183 GLU A N 1
ATOM 1462 C CA . GLU A 1 183 ? -11.969 -25.531 -33 1 97.12 183 GLU A CA 1
ATOM 1463 C C . GLU A 1 183 ? -10.562 -25.828 -32.5 1 97.12 183 GLU A C 1
ATOM 1465 O O . GLU A 1 183 ? -9.664 -26.125 -33.281 1 97.12 183 GLU A O 1
ATOM 1470 N N . LEU A 1 184 ? -10.406 -25.75 -31.25 1 97.12 184 LEU A N 1
ATOM 1471 C CA . LEU A 1 184 ? -9.102 -26.031 -30.641 1 97.12 184 LEU A CA 1
ATOM 1472 C C . LEU A 1 184 ? -8.727 -27.484 -30.828 1 97.12 184 LEU A C 1
ATOM 1474 O O . LEU A 1 184 ? -7.566 -27.797 -31.109 1 97.12 184 LEU A O 1
ATOM 1478 N N . ALA A 1 185 ? -9.672 -28.375 -30.609 1 97.19 185 ALA A N 1
ATOM 1479 C CA . ALA A 1 185 ? -9.438 -29.797 -30.797 1 97.19 185 ALA A CA 1
ATOM 1480 C C . ALA A 1 185 ? -8.984 -30.109 -32.219 1 97.19 185 ALA A C 1
ATOM 1482 O O . ALA A 1 185 ? -8.047 -30.875 -32.438 1 97.19 185 ALA A O 1
ATOM 1483 N N . GLU A 1 186 ? -9.609 -29.453 -33.156 1 96.44 186 GLU A N 1
ATOM 1484 C CA . GLU A 1 186 ? -9.297 -29.672 -34.562 1 96.44 186 GLU A CA 1
ATOM 1485 C C . GLU A 1 186 ? -7.863 -29.234 -34.875 1 96.44 186 GLU A C 1
ATOM 1487 O O . GLU A 1 186 ? -7.199 -29.859 -35.719 1 96.44 186 GLU A O 1
ATOM 1492 N N . ARG A 1 187 ? -7.348 -28.25 -34.188 1 94.81 187 ARG A N 1
ATOM 1493 C CA . ARG A 1 187 ? -6 -27.734 -34.406 1 94.81 187 ARG A CA 1
ATOM 1494 C C . ARG A 1 187 ? -4.953 -28.797 -34.094 1 94.81 187 ARG A C 1
ATOM 1496 O O . ARG A 1 187 ? -3.834 -28.75 -34.594 1 94.81 187 ARG A O 1
ATOM 1503 N N . ILE A 1 188 ? -5.336 -29.688 -33.25 1 94.62 188 ILE A N 1
ATOM 1504 C CA . ILE A 1 188 ? -4.352 -30.688 -32.844 1 94.62 188 ILE A CA 1
ATOM 1505 C C . ILE A 1 188 ? -4.848 -32.094 -33.219 1 94.62 188 ILE A C 1
ATOM 1507 O O . ILE A 1 188 ? -4.473 -33.062 -32.562 1 94.62 188 ILE A O 1
ATOM 1511 N N . ASN A 1 189 ? -5.832 -32.156 -34.062 1 94.81 189 ASN A N 1
ATOM 1512 C CA . ASN A 1 189 ? -6.348 -33.375 -34.656 1 94.81 189 ASN A CA 1
ATOM 1513 C C . ASN A 1 189 ? -6.965 -34.281 -33.594 1 94.81 189 ASN A C 1
ATOM 1515 O O . ASN A 1 189 ? -6.668 -35.469 -33.531 1 94.81 189 ASN A O 1
ATOM 1519 N N . MET A 1 190 ? -7.723 -33.719 -32.719 1 95.75 190 MET A N 1
ATOM 1520 C CA . MET A 1 190 ? -8.484 -34.438 -31.703 1 95.75 190 MET A CA 1
ATOM 1521 C C . MET A 1 190 ? -9.969 -34.125 -31.797 1 95.75 190 MET A C 1
ATOM 1523 O O . MET A 1 190 ? -10.359 -33.188 -32.5 1 95.75 190 MET A O 1
ATOM 1527 N N . THR A 1 191 ? -10.758 -35.031 -31.125 1 96.81 191 THR A N 1
ATOM 1528 C CA . THR A 1 191 ? -12.164 -34.688 -30.953 1 96.81 191 THR A CA 1
ATOM 1529 C C . THR A 1 191 ? -12.352 -33.781 -29.75 1 96.81 191 THR A C 1
ATOM 1531 O O . THR A 1 191 ? -11.5 -33.719 -28.859 1 96.81 191 THR A O 1
ATOM 1534 N N . GLU A 1 192 ? -13.414 -33.094 -29.734 1 96.69 192 GLU A N 1
ATOM 1535 C CA . GLU A 1 192 ? -13.773 -32.219 -28.609 1 96.69 192 GLU A CA 1
ATOM 1536 C C . GLU A 1 192 ? -13.812 -33.031 -27.297 1 96.69 192 GLU A C 1
ATOM 1538 O O . GLU A 1 192 ? -13.344 -32.531 -26.266 1 96.69 192 GLU A O 1
ATOM 1543 N N . ARG A 1 193 ? -14.367 -34.188 -27.391 1 96.75 193 ARG A N 1
ATOM 1544 C CA . ARG A 1 193 ? -14.5 -35.062 -26.219 1 96.75 193 ARG A CA 1
ATOM 1545 C C . ARG A 1 193 ? -13.133 -35.438 -25.672 1 96.75 193 ARG A C 1
ATOM 1547 O O . ARG A 1 193 ? -12.914 -35.406 -24.453 1 96.75 193 ARG A O 1
ATOM 1554 N N . THR A 1 194 ? -12.234 -35.812 -26.5 1 96.38 194 THR A N 1
ATOM 1555 C CA . THR A 1 194 ? -10.891 -36.219 -26.094 1 96.38 194 THR A CA 1
ATOM 1556 C C . THR A 1 194 ? -10.133 -35.062 -25.469 1 96.38 194 THR A C 1
ATOM 1558 O O . THR A 1 194 ? -9.492 -35.219 -24.422 1 96.38 194 THR A O 1
ATOM 1561 N N . LEU A 1 195 ? -10.25 -33.906 -26.125 1 96.81 195 LEU A N 1
ATOM 1562 C CA . LEU A 1 195 ? -9.578 -32.75 -25.578 1 96.81 195 LEU A CA 1
ATOM 1563 C C . LEU A 1 195 ? -10.133 -32.375 -24.188 1 96.81 195 LEU A C 1
ATOM 1565 O O . LEU A 1 195 ? -9.375 -32.062 -23.281 1 96.81 195 LEU A O 1
ATOM 1569 N N . ALA A 1 196 ? -11.398 -32.469 -24.031 1 96.5 196 ALA A N 1
ATOM 1570 C CA . ALA A 1 196 ? -12.039 -32.156 -22.75 1 96.5 196 ALA A CA 1
ATOM 1571 C C . ALA A 1 196 ? -11.555 -33.125 -21.672 1 96.5 196 ALA A C 1
ATOM 1573 O O . ALA A 1 196 ? -11.266 -32.719 -20.547 1 96.5 196 ALA A O 1
ATOM 1574 N N . ARG A 1 197 ? -11.492 -34.375 -22 1 95.25 197 ARG A N 1
ATOM 1575 C CA . ARG A 1 197 ? -11.031 -35.406 -21.078 1 95.25 197 ARG A CA 1
ATOM 1576 C C . ARG A 1 197 ? -9.586 -35.156 -20.656 1 95.25 197 ARG A C 1
ATOM 1578 O O . ARG A 1 197 ? -9.258 -35.219 -19.469 1 95.25 197 ARG A O 1
ATOM 1585 N N . TYR A 1 198 ? -8.75 -34.844 -21.609 1 93.19 198 TYR A N 1
ATOM 1586 C CA . TYR A 1 198 ? -7.348 -34.562 -21.312 1 93.19 198 TYR A CA 1
ATOM 1587 C C . TYR A 1 198 ? -7.195 -33.312 -20.438 1 93.19 198 TYR A C 1
ATOM 1589 O O . TYR A 1 198 ? -6.34 -33.281 -19.547 1 93.19 198 TYR A O 1
ATOM 1597 N N . SER A 1 199 ? -8.008 -32.344 -20.719 1 94.25 199 SER A N 1
ATOM 1598 C CA . SER A 1 199 ? -7.969 -31.125 -19.906 1 94.25 199 SER A CA 1
ATOM 1599 C C . SER A 1 199 ? -8.289 -31.422 -18.453 1 94.25 199 SER A C 1
ATOM 1601 O O . SER A 1 199 ? -7.559 -31 -17.547 1 94.25 199 SER A O 1
ATOM 1603 N N . GLN A 1 200 ? -9.25 -32.156 -18.219 1 93.5 200 GLN A N 1
ATOM 1604 C CA . GLN A 1 200 ? -9.648 -32.5 -16.859 1 93.5 200 GLN A CA 1
ATOM 1605 C C . GLN A 1 200 ? -8.586 -33.375 -16.172 1 93.5 200 GLN A C 1
ATOM 1607 O O . GLN A 1 200 ? -8.258 -33.125 -15.008 1 93.5 200 GLN A O 1
ATOM 1612 N N . LYS A 1 201 ? -8.156 -34.312 -16.859 1 91.19 201 LYS A N 1
ATOM 1613 C CA . LYS A 1 201 ? -7.195 -35.25 -16.312 1 91.19 201 LYS A CA 1
ATOM 1614 C C . LYS A 1 201 ? -5.871 -34.562 -15.977 1 91.19 201 LYS A C 1
ATOM 1616 O O . LYS A 1 201 ? -5.305 -34.781 -14.906 1 91.19 201 LYS A O 1
ATOM 1621 N N . GLU A 1 202 ? -5.453 -33.781 -16.953 1 87.12 202 GLU A N 1
ATOM 1622 C CA . GLU A 1 202 ? -4.113 -33.219 -16.859 1 87.12 202 GLU A CA 1
ATOM 1623 C C . GLU A 1 202 ? -4.113 -31.938 -16.016 1 87.12 202 GLU A C 1
ATOM 1625 O O . GLU A 1 202 ? -3.146 -31.656 -15.305 1 87.12 202 GLU A O 1
ATOM 1630 N N . LEU A 1 203 ? -5.172 -31.156 -16.125 1 87.62 203 LEU A N 1
ATOM 1631 C CA . LEU A 1 203 ? -5.176 -29.828 -15.516 1 87.62 203 LEU A CA 1
ATOM 1632 C C . LEU A 1 203 ? -6.039 -29.812 -14.258 1 87.62 203 LEU A C 1
ATOM 1634 O O . LEU A 1 203 ? -5.941 -28.891 -13.445 1 87.62 203 LEU A O 1
ATOM 1638 N N . GLY A 1 204 ? -6.898 -30.734 -14.117 1 87.38 204 GLY A N 1
ATOM 1639 C CA . GLY A 1 204 ? -7.844 -30.734 -13.016 1 87.38 204 GLY A CA 1
ATOM 1640 C C . GLY A 1 204 ? -8.984 -29.75 -13.195 1 87.38 204 GLY A C 1
ATOM 1641 O O . GLY A 1 204 ? -9.688 -29.438 -12.234 1 87.38 204 GLY A O 1
ATOM 1642 N N . MET A 1 205 ? -9.102 -29.281 -14.367 1 90.19 205 MET A N 1
ATOM 1643 C CA . MET A 1 205 ? -10.141 -28.312 -14.695 1 90.19 205 MET A CA 1
ATOM 1644 C C . MET A 1 205 ? -10.422 -28.297 -16.203 1 90.19 205 MET A C 1
ATOM 1646 O O . MET A 1 205 ? -9.664 -28.875 -16.984 1 90.19 205 MET A O 1
ATOM 1650 N N . SER A 1 206 ? -11.57 -27.75 -16.562 1 94.62 206 SER A N 1
ATOM 1651 C CA . SER A 1 206 ? -11.891 -27.625 -17.969 1 94.62 206 SER A CA 1
ATOM 1652 C C . SER A 1 206 ? -11 -26.594 -18.656 1 94.62 206 SER A C 1
ATOM 1654 O O . SER A 1 206 ? -10.453 -25.703 -17.984 1 94.62 206 SER A O 1
ATOM 1656 N N . LEU A 1 207 ? -10.883 -26.688 -19.938 1 94.56 207 LEU A N 1
ATOM 1657 C CA . LEU A 1 207 ? -10.102 -25.719 -20.688 1 94.56 207 LEU A CA 1
ATOM 1658 C C . LEU A 1 207 ? -10.742 -24.328 -20.609 1 94.56 207 LEU A C 1
ATOM 1660 O O . LEU A 1 207 ? -10.031 -23.312 -20.578 1 94.56 207 LEU A O 1
ATOM 1664 N N . HIS A 1 208 ? -12.008 -24.328 -20.531 1 93.19 208 HIS A N 1
ATOM 1665 C CA . HIS A 1 208 ? -12.711 -23.062 -20.359 1 93.19 208 HIS A CA 1
ATOM 1666 C C . HIS A 1 208 ? -12.297 -22.375 -19.047 1 93.19 208 HIS A C 1
ATOM 1668 O O . HIS A 1 208 ? -11.969 -21.188 -19.047 1 93.19 208 HIS A O 1
ATOM 1674 N N . GLU A 1 209 ? -12.312 -23.078 -18 1 91.69 209 GLU A N 1
ATOM 1675 C CA . GLU A 1 209 ? -11.891 -22.547 -16.703 1 91.69 209 GLU A CA 1
ATOM 1676 C C . GLU A 1 209 ? -10.438 -22.094 -16.734 1 91.69 209 GLU A C 1
ATOM 1678 O O . GLU A 1 209 ? -10.102 -21.031 -16.219 1 91.69 209 GLU A O 1
ATOM 1683 N N . TRP A 1 210 ? -9.672 -22.906 -17.328 1 92.31 210 TRP A N 1
ATOM 1684 C CA . TRP A 1 210 ? -8.25 -22.594 -17.469 1 92.31 210 TRP A CA 1
ATOM 1685 C C . TRP A 1 210 ? -8.062 -21.266 -18.203 1 92.31 210 TRP A C 1
ATOM 1687 O O . TRP A 1 210 ? -7.301 -20.406 -17.766 1 92.31 210 TRP A O 1
ATOM 1697 N N . ARG A 1 211 ? -8.805 -21.109 -19.234 1 93.62 211 ARG A N 1
ATOM 1698 C CA . ARG A 1 211 ? -8.727 -19.891 -20.031 1 93.62 211 ARG A CA 1
ATOM 1699 C C . ARG A 1 211 ? -9.164 -18.672 -19.219 1 93.62 211 ARG A C 1
ATOM 1701 O O . ARG A 1 211 ? -8.57 -17.594 -19.344 1 93.62 211 ARG A O 1
ATOM 1708 N N . GLN A 1 212 ? -10.148 -18.859 -18.516 1 91.38 212 GLN A N 1
ATOM 1709 C CA . GLN A 1 212 ? -10.633 -17.766 -17.688 1 91.38 212 GLN A CA 1
ATOM 1710 C C . GLN A 1 212 ? -9.594 -17.359 -16.641 1 91.38 212 GLN A C 1
ATOM 1712 O O . GLN A 1 212 ? -9.367 -16.172 -16.422 1 91.38 212 GLN A O 1
ATOM 1717 N N . ARG A 1 213 ? -9 -18.297 -16.094 1 89.69 213 ARG A N 1
ATOM 1718 C CA . ARG A 1 213 ? -7.945 -18.016 -15.117 1 89.69 213 ARG A CA 1
ATOM 1719 C C . ARG A 1 213 ? -6.773 -17.297 -15.766 1 89.69 213 ARG A C 1
ATOM 1721 O O . ARG A 1 213 ? -6.203 -16.375 -15.18 1 89.69 213 ARG A O 1
ATOM 1728 N N . LEU A 1 214 ? -6.43 -17.781 -16.922 1 91.69 214 LEU A N 1
ATOM 1729 C CA . LEU A 1 214 ? -5.375 -17.109 -17.672 1 91.69 214 LEU A CA 1
ATOM 1730 C C . LEU A 1 214 ? -5.699 -15.633 -17.875 1 91.69 214 LEU A C 1
ATOM 1732 O O . LEU A 1 214 ? -4.848 -14.773 -17.656 1 91.69 214 LEU A O 1
ATOM 1736 N N . LYS A 1 215 ? -6.926 -15.406 -18.281 1 93.75 215 LYS A N 1
ATOM 1737 C CA . LYS A 1 215 ? -7.344 -14.031 -18.547 1 93.75 215 LYS A CA 1
ATOM 1738 C C . LYS A 1 215 ? -7.297 -13.18 -17.281 1 93.75 215 LYS A C 1
ATOM 1740 O O . LYS A 1 215 ? -6.891 -12.016 -17.328 1 93.75 215 LYS A O 1
ATOM 1745 N N . VAL A 1 216 ? -7.652 -13.734 -16.234 1 90.06 216 VAL A N 1
ATOM 1746 C CA . VAL A 1 216 ? -7.621 -13.023 -14.953 1 90.06 216 VAL A CA 1
ATOM 1747 C C . VAL A 1 216 ? -6.176 -12.688 -14.586 1 90.06 216 VAL A C 1
ATOM 1749 O O . VAL A 1 216 ? -5.879 -11.57 -14.164 1 90.06 216 VAL A O 1
ATOM 1752 N N . MET A 1 217 ? -5.344 -13.641 -14.727 1 88 217 MET A N 1
ATOM 1753 C CA . MET A 1 217 ? -3.928 -13.438 -14.422 1 88 217 MET A CA 1
ATOM 1754 C C . MET A 1 217 ? -3.344 -12.32 -15.289 1 88 217 MET A C 1
ATOM 1756 O O . MET A 1 217 ? -2.645 -11.438 -14.781 1 88 217 MET A O 1
ATOM 1760 N N . LYS A 1 218 ? -3.643 -12.406 -16.5 1 91 218 LYS A N 1
ATOM 1761 C CA . LYS A 1 218 ? -3.166 -11.375 -17.422 1 91 218 LYS A CA 1
ATOM 1762 C C . LYS A 1 218 ? -3.756 -10.008 -17.078 1 91 218 LYS A C 1
ATOM 1764 O O . LYS A 1 218 ? -3.07 -8.992 -17.156 1 91 218 LYS A O 1
ATOM 1769 N N . ALA A 1 219 ? -4.977 -10.078 -16.719 1 92.94 219 ALA A N 1
ATOM 1770 C CA . ALA A 1 219 ? -5.648 -8.836 -16.344 1 92.94 219 ALA A CA 1
ATOM 1771 C C . ALA A 1 219 ? -4.957 -8.18 -15.141 1 92.94 219 ALA A C 1
ATOM 1773 O O . ALA A 1 219 ? -4.73 -6.973 -15.133 1 92.94 219 ALA A O 1
ATOM 1774 N N . MET A 1 220 ? -4.609 -8.961 -14.172 1 87.56 220 MET A N 1
ATOM 1775 C CA . MET A 1 220 ? -3.932 -8.453 -12.984 1 87.56 220 MET A CA 1
ATOM 1776 C C . MET A 1 220 ? -2.605 -7.797 -13.352 1 87.56 220 MET A C 1
ATOM 1778 O O . MET A 1 220 ? -2.281 -6.723 -12.844 1 87.56 220 MET A O 1
ATOM 1782 N N . THR A 1 221 ? -1.925 -8.438 -14.195 1 86.44 221 THR A N 1
ATOM 1783 C CA . THR A 1 221 ? -0.651 -7.902 -14.664 1 86.44 221 THR A CA 1
ATOM 1784 C C . THR A 1 221 ? -0.855 -6.566 -15.367 1 86.44 221 THR A C 1
ATOM 1786 O O . THR A 1 221 ? -0.147 -5.594 -15.094 1 86.44 221 THR A O 1
ATOM 1789 N N . MET A 1 222 ? -1.825 -6.559 -16.172 1 90.75 222 MET A N 1
ATOM 1790 C CA . MET A 1 222 ? -2.102 -5.355 -16.953 1 90.75 222 MET A CA 1
ATOM 1791 C C . MET A 1 222 ? -2.602 -4.227 -16.062 1 90.75 222 MET A C 1
ATOM 1793 O O . MET A 1 222 ? -2.285 -3.059 -16.297 1 90.75 222 MET A O 1
ATOM 1797 N N . LEU A 1 223 ? -3.393 -4.57 -15.102 1 89.5 223 LEU A N 1
ATOM 1798 C CA . LEU A 1 223 ? -3.859 -3.582 -14.141 1 89.5 223 LEU A CA 1
ATOM 1799 C C . LEU A 1 223 ? -2.688 -2.953 -13.391 1 89.5 223 LEU A C 1
ATOM 1801 O O . LEU A 1 223 ? -2.635 -1.732 -13.227 1 89.5 223 LEU A O 1
ATOM 1805 N N . ASN A 1 224 ? -1.814 -3.775 -13.047 1 81.69 224 ASN A N 1
ATOM 1806 C CA . ASN A 1 224 ? -0.631 -3.318 -12.328 1 81.69 224 ASN A CA 1
ATOM 1807 C C . ASN A 1 224 ? 0.243 -2.42 -13.195 1 81.69 224 ASN A C 1
ATOM 1809 O O . ASN A 1 224 ? 0.945 -1.546 -12.688 1 81.69 224 ASN A O 1
ATOM 1813 N N . GLN A 1 225 ? 0.119 -2.602 -14.477 1 82.06 225 GLN A N 1
ATOM 1814 C CA . GLN A 1 225 ? 0.894 -1.814 -15.43 1 82.06 225 GLN A CA 1
ATOM 1815 C C . GLN A 1 225 ? 0.197 -0.495 -15.75 1 82.06 225 GLN A C 1
ATOM 1817 O O . GLN A 1 225 ? 0.712 0.314 -16.516 1 82.06 225 GLN A O 1
ATOM 1822 N N . GLY A 1 226 ? -1.039 -0.354 -15.219 1 83.38 226 GLY A N 1
ATOM 1823 C CA . GLY A 1 226 ? -1.737 0.913 -15.367 1 83.38 226 GLY A CA 1
ATOM 1824 C C . GLY A 1 226 ? -2.625 0.966 -16.594 1 83.38 226 GLY A C 1
ATOM 1825 O O . GLY A 1 226 ? -3.125 2.031 -16.969 1 83.38 226 GLY A O 1
ATOM 1826 N N . LYS A 1 227 ? -2.836 -0.123 -17.25 1 91.06 227 LYS A N 1
ATOM 1827 C CA . LYS A 1 227 ? -3.703 -0.144 -18.422 1 91.06 227 LYS A CA 1
ATOM 1828 C C . LYS A 1 227 ? -5.145 0.185 -18.047 1 91.06 227 LYS A C 1
ATOM 1830 O O . LYS A 1 227 ? -5.59 -0.13 -16.953 1 91.06 227 LYS A O 1
ATOM 1835 N N . THR A 1 228 ? -5.832 0.759 -18.984 1 93.56 228 THR A N 1
ATOM 1836 C CA . THR A 1 228 ? -7.234 1.081 -18.75 1 93.56 228 THR A CA 1
ATOM 1837 C C . THR A 1 228 ? -8.102 -0.176 -18.812 1 93.56 228 THR A C 1
ATOM 1839 O O . THR A 1 228 ? -7.703 -1.175 -19.422 1 93.56 228 THR A O 1
ATOM 1842 N N . ILE A 1 229 ? -9.258 -0.043 -18.25 1 96 229 ILE A N 1
ATOM 1843 C CA . ILE A 1 229 ? -10.18 -1.169 -18.234 1 96 229 ILE A CA 1
ATOM 1844 C C . ILE A 1 229 ? -10.578 -1.537 -19.656 1 96 229 ILE A C 1
ATOM 1846 O O . ILE A 1 229 ? -10.648 -2.719 -20 1 96 229 ILE A O 1
ATOM 1850 N N . GLU A 1 230 ? -10.766 -0.536 -20.469 1 95.62 230 GLU A N 1
ATOM 1851 C CA . GLU A 1 230 ? -11.164 -0.75 -21.859 1 95.62 230 GLU A CA 1
ATOM 1852 C C . GLU A 1 230 ? -10.07 -1.472 -22.641 1 95.62 230 GLU A C 1
ATOM 1854 O O . GLU A 1 230 ? -10.352 -2.404 -23.391 1 95.62 230 GLU A O 1
ATOM 1859 N N . SER A 1 231 ? -8.883 -1.069 -22.484 1 96.62 231 SER A N 1
ATOM 1860 C CA . SER A 1 231 ? -7.758 -1.684 -23.172 1 96.62 231 SER A CA 1
ATOM 1861 C C . SER A 1 231 ? -7.566 -3.135 -22.75 1 96.62 231 SER A C 1
ATOM 1863 O O . SER A 1 231 ? -7.297 -4.004 -23.578 1 96.62 231 SER A O 1
ATOM 1865 N N . ILE A 1 232 ? -7.754 -3.342 -21.5 1 97.25 232 ILE A N 1
ATOM 1866 C CA . ILE A 1 232 ? -7.605 -4.691 -20.969 1 97.25 232 ILE A CA 1
ATOM 1867 C C . ILE A 1 232 ? -8.688 -5.598 -21.562 1 97.25 232 ILE A C 1
ATOM 1869 O O . ILE A 1 232 ? -8.398 -6.715 -22 1 97.25 232 ILE A O 1
ATOM 1873 N N . ALA A 1 233 ? -9.898 -5.109 -21.578 1 97.44 233 ALA A N 1
ATOM 1874 C CA . ALA A 1 233 ? -11.008 -5.879 -22.141 1 97.44 233 ALA A CA 1
ATOM 1875 C C . ALA A 1 233 ? -10.719 -6.277 -23.594 1 97.44 233 ALA A C 1
ATOM 1877 O O . ALA A 1 233 ? -10.883 -7.441 -23.969 1 97.44 233 ALA A O 1
ATOM 1878 N N . PHE A 1 234 ? -10.258 -5.363 -24.328 1 95.94 234 PHE A N 1
ATOM 1879 C CA . PHE A 1 234 ? -9.945 -5.59 -25.734 1 95.94 234 PHE A CA 1
ATOM 1880 C C . PHE A 1 234 ? -8.805 -6.594 -25.875 1 95.94 234 PHE A C 1
ATOM 1882 O O . PHE A 1 234 ? -8.914 -7.551 -26.641 1 95.94 234 PHE A O 1
ATOM 1889 N N . ASP A 1 235 ? -7.762 -6.41 -25.141 1 96 235 ASP A N 1
ATOM 1890 C CA . ASP A 1 235 ? -6.566 -7.246 -25.219 1 96 235 ASP A CA 1
ATOM 1891 C C . ASP A 1 235 ? -6.879 -8.688 -24.828 1 96 235 ASP A C 1
ATOM 1893 O O . ASP A 1 235 ? -6.215 -9.617 -25.297 1 96 235 ASP A O 1
ATOM 1897 N N . LEU A 1 236 ? -7.883 -8.82 -24.062 1 97.19 236 LEU A N 1
ATOM 1898 C CA . LEU A 1 236 ? -8.203 -10.156 -23.578 1 97.19 236 LEU A CA 1
ATOM 1899 C C . LEU A 1 236 ? -9.375 -10.75 -24.344 1 97.19 236 LEU A C 1
ATOM 1901 O O . LEU A 1 236 ? -9.82 -11.867 -24.062 1 97.19 236 LEU A O 1
ATOM 1905 N N . GLY A 1 237 ? -9.93 -10.023 -25.312 1 96.31 237 GLY A N 1
ATOM 1906 C CA . GLY A 1 237 ? -10.891 -10.555 -26.266 1 96.31 237 GLY A CA 1
ATOM 1907 C C . GLY A 1 237 ? -12.328 -10.453 -25.781 1 96.31 237 GLY A C 1
ATOM 1908 O O . GLY A 1 237 ? -13.188 -11.211 -26.234 1 96.31 237 GLY A O 1
ATOM 1909 N N . TYR A 1 238 ? -12.547 -9.602 -24.859 1 96.31 238 TYR A N 1
ATOM 1910 C CA . TYR A 1 238 ? -13.93 -9.406 -24.438 1 96.31 238 TYR A CA 1
ATOM 1911 C C . TYR A 1 238 ? -14.664 -8.453 -25.375 1 96.31 238 TYR A C 1
ATOM 1913 O O . TYR A 1 238 ? -14.055 -7.539 -25.938 1 96.31 238 TYR A O 1
ATOM 1921 N N . ALA A 1 239 ? -15.984 -8.656 -25.406 1 94 239 ALA A N 1
ATOM 1922 C CA . ALA A 1 239 ? -16.812 -7.859 -26.328 1 94 239 ALA A CA 1
ATOM 1923 C C . ALA A 1 239 ? -16.984 -6.438 -25.797 1 94 239 ALA A C 1
ATOM 1925 O O . ALA A 1 239 ? -17.266 -5.516 -26.562 1 94 239 ALA A O 1
ATOM 1926 N N . SER A 1 240 ? -16.844 -6.266 -24.484 1 95.94 240 SER A N 1
ATOM 1927 C CA . SER A 1 240 ? -17.016 -4.953 -23.875 1 95.94 240 SER A CA 1
ATOM 1928 C C . SER A 1 240 ? -16.312 -4.875 -22.516 1 95.94 240 SER A C 1
ATOM 1930 O O . SER A 1 240 ? -15.977 -5.902 -21.922 1 95.94 240 SER A O 1
ATOM 1932 N N . ALA A 1 241 ? -16.156 -3.646 -22.125 1 96.62 241 ALA A N 1
ATOM 1933 C CA . ALA A 1 241 ? -15.609 -3.43 -20.797 1 96.62 241 ALA A CA 1
ATOM 1934 C C . ALA A 1 241 ? -16.516 -4.023 -19.719 1 96.62 241 ALA A C 1
ATOM 1936 O O . ALA A 1 241 ? -16.047 -4.594 -18.734 1 96.62 241 ALA A O 1
ATOM 1937 N N . SER A 1 242 ? -17.766 -3.941 -19.953 1 96.88 242 SER A N 1
ATOM 1938 C CA . SER A 1 242 ? -18.75 -4.453 -19 1 96.88 242 SER A CA 1
ATOM 1939 C C . SER A 1 242 ? -18.641 -5.965 -18.844 1 96.88 242 SER A C 1
ATOM 1941 O O . SER A 1 242 ? -18.734 -6.488 -17.734 1 96.88 242 SER A O 1
ATOM 1943 N N . ALA A 1 243 ? -18.469 -6.617 -19.969 1 96 243 ALA A N 1
ATOM 1944 C CA . ALA A 1 243 ? -18.328 -8.07 -19.922 1 96 243 ALA A CA 1
ATOM 1945 C C . ALA A 1 243 ? -17.078 -8.469 -19.141 1 96 243 ALA A C 1
ATOM 1947 O O . ALA A 1 243 ? -17.109 -9.422 -18.359 1 96 243 ALA A O 1
ATOM 1948 N N . PHE A 1 244 ? -16.016 -7.766 -19.391 1 96.88 244 PHE A N 1
ATOM 1949 C CA . PHE A 1 244 ? -14.766 -8.023 -18.672 1 96.88 244 PHE A CA 1
ATOM 1950 C C . PHE A 1 244 ? -14.938 -7.77 -17.172 1 96.88 244 PHE A C 1
ATOM 1952 O O . PHE A 1 244 ? -14.516 -8.586 -16.359 1 96.88 244 PHE A O 1
ATOM 1959 N N . ILE A 1 245 ? -15.508 -6.656 -16.812 1 96.56 245 ILE A N 1
ATOM 1960 C CA . ILE A 1 245 ? -15.719 -6.281 -15.422 1 96.56 245 ILE A CA 1
ATOM 1961 C C . ILE A 1 245 ? -16.516 -7.367 -14.711 1 96.56 245 ILE A C 1
ATOM 1963 O O . ILE A 1 245 ? -16.188 -7.758 -13.594 1 96.56 245 ILE A O 1
ATOM 1967 N N . TYR A 1 246 ? -17.516 -7.84 -15.391 1 95.38 246 TYR A N 1
ATOM 1968 C CA . TYR A 1 246 ? -18.344 -8.891 -14.828 1 95.38 246 TYR A CA 1
ATOM 1969 C C . TYR A 1 246 ? -17.531 -10.148 -14.539 1 95.38 246 TYR A C 1
ATOM 1971 O O . TYR A 1 246 ? -17.594 -10.711 -13.445 1 95.38 246 TYR A O 1
ATOM 1979 N N . MET A 1 247 ? -16.797 -10.57 -15.469 1 93.12 247 MET A N 1
ATOM 1980 C CA . MET A 1 247 ? -16 -11.781 -15.336 1 93.12 247 MET A CA 1
ATOM 1981 C C . MET A 1 247 ? -14.969 -11.641 -14.227 1 93.12 247 MET A C 1
ATOM 1983 O O . MET A 1 247 ? -14.797 -12.547 -13.406 1 93.12 247 MET A O 1
ATOM 1987 N N . PHE A 1 248 ? -14.289 -10.508 -14.227 1 94.38 248 PHE A N 1
ATOM 1988 C CA . PHE A 1 248 ? -13.25 -10.258 -13.227 1 94.38 248 PHE A CA 1
ATOM 1989 C C . PHE A 1 248 ? -13.836 -10.289 -11.82 1 94.38 248 PHE A C 1
ATOM 1991 O O . PHE A 1 248 ? -13.281 -10.93 -10.93 1 94.38 248 PHE A O 1
ATOM 1998 N N . LYS A 1 249 ? -14.93 -9.664 -11.68 1 93.62 249 LYS A N 1
ATOM 1999 C CA . LYS A 1 249 ? -15.586 -9.617 -10.375 1 93.62 249 LYS A CA 1
ATOM 2000 C C . LYS A 1 249 ? -16.031 -11.008 -9.938 1 93.62 249 LYS A C 1
ATOM 2002 O O . LYS A 1 249 ? -15.93 -11.352 -8.758 1 93.62 249 LYS A O 1
ATOM 2007 N N . ARG A 1 250 ? -16.484 -11.742 -10.836 1 90.44 250 ARG A N 1
ATOM 2008 C CA . ARG A 1 250 ? -16.922 -13.102 -10.539 1 90.44 250 ARG A CA 1
ATOM 2009 C C . ARG A 1 250 ? -15.766 -13.938 -10.008 1 90.44 250 ARG A C 1
ATOM 2011 O O . ARG A 1 250 ? -15.938 -14.711 -9.062 1 90.44 250 ARG A O 1
ATOM 2018 N N . TRP A 1 251 ? -14.656 -13.742 -10.547 1 85 251 TRP A N 1
ATOM 2019 C CA . TRP A 1 251 ? -13.508 -14.578 -10.219 1 85 251 TRP A CA 1
ATOM 2020 C C . TRP A 1 251 ? -12.766 -14.031 -9 1 85 251 TRP A C 1
ATOM 2022 O O . TRP A 1 251 ? -12.289 -14.797 -8.156 1 85 251 TRP A O 1
ATOM 2032 N N . MET A 1 252 ? -12.727 -12.688 -8.891 1 85.88 252 MET A N 1
ATOM 2033 C CA . MET A 1 252 ? -11.867 -12.086 -7.883 1 85.88 252 MET A CA 1
ATOM 2034 C C . MET A 1 252 ? -12.688 -11.555 -6.711 1 85.88 252 MET A C 1
ATOM 2036 O O . MET A 1 252 ? -12.141 -11.266 -5.645 1 85.88 252 MET A O 1
ATOM 2040 N N . GLY A 1 253 ? -13.953 -11.336 -6.953 1 86.31 253 GLY A N 1
ATOM 2041 C CA . GLY A 1 253 ? -14.812 -10.781 -5.922 1 86.31 253 GLY A CA 1
ATOM 2042 C C . GLY A 1 253 ? -14.836 -9.266 -5.926 1 86.31 253 GLY A C 1
ATOM 2043 O O . GLY A 1 253 ? -15.625 -8.648 -5.199 1 86.31 253 GLY A O 1
ATOM 2044 N N . PHE A 1 254 ? -13.961 -8.727 -6.688 1 88.88 254 PHE A N 1
ATOM 2045 C CA . PHE A 1 254 ? -13.891 -7.277 -6.852 1 88.88 254 PHE A CA 1
ATOM 2046 C C . PHE A 1 254 ? -13.867 -6.902 -8.328 1 88.88 254 PHE A C 1
ATOM 2048 O O . PHE A 1 254 ? -13.453 -7.703 -9.172 1 88.88 254 PHE A O 1
ATOM 2055 N N . THR A 1 255 ? -14.336 -5.656 -8.578 1 93.31 255 THR A N 1
ATOM 2056 C CA . THR A 1 255 ? -14.133 -5.113 -9.922 1 93.31 255 THR A CA 1
ATOM 2057 C C . THR A 1 255 ? -12.664 -4.777 -10.148 1 93.31 255 THR A C 1
ATOM 2059 O O . THR A 1 255 ? -11.891 -4.652 -9.195 1 93.31 255 THR A O 1
ATOM 2062 N N . PRO A 1 256 ? -12.297 -4.652 -11.438 1 93.5 256 PRO A N 1
ATOM 2063 C CA . PRO A 1 256 ? -10.914 -4.266 -11.719 1 93.5 256 PRO A CA 1
ATOM 2064 C C . PRO A 1 256 ? -10.516 -2.957 -11.039 1 93.5 256 PRO A C 1
ATOM 2066 O O . PRO A 1 256 ? -9.414 -2.848 -10.5 1 93.5 256 PRO A O 1
ATOM 2069 N N . ASP A 1 257 ? -11.383 -2.035 -10.969 1 89.38 257 ASP A N 1
ATOM 2070 C CA . ASP A 1 257 ? -11.086 -0.748 -10.352 1 89.38 257 ASP A CA 1
ATOM 2071 C C . ASP A 1 257 ? -10.938 -0.887 -8.836 1 89.38 257 ASP A C 1
ATOM 2073 O O . ASP A 1 257 ? -10.055 -0.278 -8.234 1 89.38 257 ASP A O 1
ATOM 2077 N N . GLN A 1 258 ? -11.797 -1.642 -8.273 1 87.25 258 GLN A N 1
ATOM 2078 C CA . GLN A 1 258 ? -11.695 -1.916 -6.84 1 87.25 258 GLN A CA 1
ATOM 2079 C C . GLN A 1 258 ? -10.375 -2.605 -6.508 1 87.25 258 GLN A C 1
ATOM 2081 O O . GLN A 1 258 ? -9.727 -2.271 -5.512 1 87.25 258 GLN A O 1
ATOM 2086 N N . PHE A 1 259 ? -10.047 -3.553 -7.367 1 88.69 259 PHE A N 1
ATOM 2087 C CA . PHE A 1 259 ? -8.797 -4.277 -7.184 1 88.69 259 PHE A CA 1
ATOM 2088 C C . PHE A 1 259 ? -7.609 -3.33 -7.246 1 88.69 259 PHE A C 1
ATOM 2090 O O . PHE A 1 259 ? -6.715 -3.387 -6.398 1 88.69 259 PHE A O 1
ATOM 2097 N N . ARG A 1 260 ? -7.641 -2.449 -8.172 1 85.56 260 ARG A N 1
ATOM 2098 C CA . ARG A 1 260 ? -6.582 -1.456 -8.336 1 85.56 260 ARG A CA 1
ATOM 2099 C C . ARG A 1 260 ? -6.473 -0.564 -7.105 1 85.56 260 ARG A C 1
ATOM 2101 O O . ARG A 1 260 ? -5.367 -0.297 -6.625 1 85.56 260 ARG A O 1
ATOM 2108 N N . LYS A 1 261 ? -7.551 -0.171 -6.602 1 79.56 261 LYS A N 1
ATOM 2109 C CA . LYS A 1 261 ? -7.574 0.723 -5.449 1 79.56 261 LYS A CA 1
ATOM 2110 C C . LYS A 1 261 ? -7.055 0.02 -4.195 1 79.56 261 LYS A C 1
ATOM 2112 O O . LYS A 1 261 ? -6.387 0.638 -3.363 1 79.56 261 LYS A O 1
ATOM 2117 N N . LEU A 1 262 ? -7.359 -1.234 -4.16 1 81.06 262 LEU A N 1
ATOM 2118 C CA . LEU A 1 262 ? -6.973 -2.008 -2.984 1 81.06 262 LEU A CA 1
ATOM 2119 C C . LEU A 1 262 ? -5.473 -2.264 -2.967 1 81.06 262 LEU A C 1
ATOM 2121 O O . LEU A 1 262 ? -4.844 -2.234 -1.906 1 81.06 262 LEU A O 1
ATOM 2125 N N . TYR A 1 263 ? -4.867 -2.457 -4.121 1 78 263 TYR A N 1
ATOM 2126 C CA . TYR A 1 263 ? -3.484 -2.914 -4.137 1 78 263 TYR A CA 1
ATOM 2127 C C . TYR A 1 263 ? -2.561 -1.838 -4.691 1 78 263 TYR A C 1
ATOM 2129 O O . TYR A 1 263 ? -1.342 -2.023 -4.746 1 78 263 TYR A O 1
ATOM 2137 N N . GLN A 1 264 ? -3.035 -0.733 -5.215 1 67.25 264 GLN A N 1
ATOM 2138 C CA . GLN A 1 264 ? -2.203 0.37 -5.688 1 67.25 264 GLN A CA 1
ATOM 2139 C C . GLN A 1 264 ? -2.365 1.599 -4.797 1 67.25 264 GLN A C 1
ATOM 2141 O O . GLN A 1 264 ? -3.438 1.827 -4.234 1 67.25 264 GLN A O 1
ATOM 2146 N N . MET B 1 1 ? -39.281 34.469 12.047 1 21.08 1 MET B N 1
ATOM 2147 C CA . MET B 1 1 ? -38.969 33.562 13.172 1 21.08 1 MET B CA 1
ATOM 2148 C C . MET B 1 1 ? -37.656 32.844 12.961 1 21.08 1 MET B C 1
ATOM 2150 O O . MET B 1 1 ? -37.344 32.438 11.844 1 21.08 1 MET B O 1
ATOM 2154 N N . LYS B 1 2 ? -36.688 32.906 14.016 1 23.41 2 LYS B N 1
ATOM 2155 C CA . LYS B 1 2 ? -35.25 32.688 14.195 1 23.41 2 LYS B CA 1
ATOM 2156 C C . LYS B 1 2 ? -34.906 31.203 14.062 1 23.41 2 LYS B C 1
ATOM 2158 O O . LYS B 1 2 ? -34.969 30.469 15.047 1 23.41 2 LYS B O 1
ATOM 2163 N N . LYS B 1 3 ? -35.5 30.469 13.078 1 32.5 3 LYS B N 1
ATOM 2164 C CA . LYS B 1 3 ? -35.031 29.094 13.039 1 32.5 3 LYS B CA 1
ATOM 2165 C C . LYS B 1 3 ? -33.5 29.031 13.258 1 32.5 3 LYS B C 1
ATOM 2167 O O . LYS B 1 3 ? -32.75 29.375 12.359 1 32.5 3 LYS B O 1
ATOM 2172 N N . SER B 1 4 ? -33.094 29.406 14.391 1 27.39 4 SER B N 1
ATOM 2173 C CA . SER B 1 4 ? -31.734 29.391 14.891 1 27.39 4 SER B CA 1
ATOM 2174 C C . SER B 1 4 ? -31.047 28.047 14.57 1 27.39 4 SER B C 1
ATOM 2176 O O . SER B 1 4 ? -31.625 26.984 14.805 1 27.39 4 SER B O 1
ATOM 2178 N N . ALA B 1 5 ? -30.375 28.016 13.516 1 32.38 5 ALA B N 1
ATOM 2179 C CA . ALA B 1 5 ? -29.625 26.906 12.953 1 32.38 5 ALA B CA 1
ATOM 2180 C C . ALA B 1 5 ? -28.875 26.141 14.039 1 32.38 5 ALA B C 1
ATOM 2182 O O . ALA B 1 5 ? -27.875 26.625 14.578 1 32.38 5 ALA B O 1
ATOM 2183 N N . GLN B 1 6 ? -29.516 25.438 14.945 1 33.09 6 GLN B N 1
ATOM 2184 C CA . GLN B 1 6 ? -28.969 24.531 15.938 1 33.09 6 GLN B CA 1
ATOM 2185 C C . GLN B 1 6 ? -27.922 23.609 15.32 1 33.09 6 GLN B C 1
ATOM 2187 O O . GLN B 1 6 ? -28.266 22.672 14.586 1 33.09 6 GLN B O 1
ATOM 2192 N N . ARG B 1 7 ? -26.891 24.094 14.695 1 36.12 7 ARG B N 1
ATOM 2193 C CA . ARG B 1 7 ? -25.719 23.359 14.234 1 36.12 7 ARG B CA 1
ATOM 2194 C C . ARG B 1 7 ? -25.312 22.297 15.242 1 36.12 7 ARG B C 1
ATOM 2196 O O . ARG B 1 7 ? -24.875 22.625 16.359 1 36.12 7 ARG B O 1
ATOM 2203 N N . VAL B 1 8 ? -26 21.25 15.406 1 36.28 8 VAL B N 1
ATOM 2204 C CA . VAL B 1 8 ? -25.719 20.094 16.25 1 36.28 8 VAL B CA 1
ATOM 2205 C C . VAL B 1 8 ? -24.234 19.75 16.188 1 36.28 8 VAL B C 1
ATOM 2207 O O . VAL B 1 8 ? -23.719 19.375 15.133 1 36.28 8 VAL B O 1
ATOM 2210 N N . GLN B 1 9 ? -23.25 20.469 16.844 1 39.72 9 GLN B N 1
ATOM 2211 C CA . GLN B 1 9 ? -21.859 20.203 17.172 1 39.72 9 GLN B CA 1
ATOM 2212 C C . GLN B 1 9 ? -21.688 18.781 17.719 1 39.72 9 GLN B C 1
ATOM 2214 O O . GLN B 1 9 ? -22.094 18.484 18.844 1 39.72 9 GLN B O 1
ATOM 2219 N N . ASP B 1 10 ? -22.016 17.797 17.031 1 43.09 10 ASP B N 1
ATOM 2220 C CA . ASP B 1 10 ? -21.781 16.438 17.5 1 43.09 10 ASP B CA 1
ATOM 2221 C C . ASP B 1 10 ? -20.422 16.312 18.172 1 43.09 10 ASP B C 1
ATOM 2223 O O . ASP B 1 10 ? -19.375 16.438 17.516 1 43.09 10 ASP B O 1
ATOM 2227 N N . PHE B 1 11 ? -20.391 16.719 19.453 1 45.22 11 PHE B N 1
ATOM 2228 C CA . PHE B 1 11 ? -19.266 16.547 20.359 1 45.22 11 PHE B CA 1
ATOM 2229 C C . PHE B 1 11 ? -19 15.07 20.625 1 45.22 11 PHE B C 1
ATOM 2231 O O . PHE B 1 11 ? -19.906 14.328 21.016 1 45.22 11 PHE B O 1
ATOM 2238 N N . GLN B 1 12 ? -18.266 14.469 19.953 1 48.38 12 GLN B N 1
ATOM 2239 C CA . GLN B 1 12 ? -17.953 13.109 20.391 1 48.38 12 GLN B CA 1
ATOM 2240 C C . GLN B 1 12 ? -17 13.125 21.594 1 48.38 12 GLN B C 1
ATOM 2242 O O . GLN B 1 12 ? -15.938 13.75 21.531 1 48.38 12 GLN B O 1
ATOM 2247 N N . GLU B 1 13 ? -17.641 12.875 22.781 1 49.12 13 GLU B N 1
ATOM 2248 C CA . GLU B 1 13 ? -16.844 12.719 24 1 49.12 13 GLU B CA 1
ATOM 2249 C C . GLU B 1 13 ? -15.672 11.766 23.781 1 49.12 13 GLU B C 1
ATOM 2251 O O . GLU B 1 13 ? -15.852 10.68 23.234 1 49.12 13 GLU B O 1
ATOM 2256 N N . ILE B 1 14 ? -14.539 12.242 23.719 1 52.84 14 ILE B N 1
ATOM 2257 C CA . ILE B 1 14 ? -13.383 11.359 23.844 1 52.84 14 ILE B CA 1
ATOM 2258 C C . ILE B 1 14 ? -13.414 10.664 25.203 1 52.84 14 ILE B C 1
ATOM 2260 O O . ILE B 1 14 ? -13.586 11.305 26.234 1 52.84 14 ILE B O 1
ATOM 2264 N N . PRO B 1 15 ? -13.812 9.5 25.297 1 48.59 15 PRO B N 1
ATOM 2265 C CA . PRO B 1 15 ? -13.758 8.938 26.641 1 48.59 15 PRO B CA 1
ATOM 2266 C C . PRO B 1 15 ? -12.578 9.469 27.453 1 48.59 15 PRO B C 1
ATOM 2268 O O . PRO B 1 15 ? -11.531 9.789 26.891 1 48.59 15 PRO B O 1
ATOM 2271 N N . ALA B 1 16 ? -12.898 9.969 28.578 1 46.94 16 ALA B N 1
ATOM 2272 C CA . ALA B 1 16 ? -11.883 10.406 29.516 1 46.94 16 ALA B CA 1
ATOM 2273 C C . ALA B 1 16 ? -10.703 9.43 29.547 1 46.94 16 ALA B C 1
ATOM 2275 O O . ALA B 1 16 ? -10.859 8.281 29.969 1 46.94 16 ALA B O 1
ATOM 2276 N N . HIS B 1 17 ? -9.883 9.43 28.609 1 49.53 17 HIS B N 1
ATOM 2277 C CA . HIS B 1 17 ? -8.672 8.727 28.203 1 49.53 17 HIS B CA 1
ATOM 2278 C C . HIS B 1 17 ? -7.855 8.281 29.406 1 49.53 17 HIS B C 1
ATOM 2280 O O . HIS B 1 17 ? -6.828 7.613 29.25 1 49.53 17 HIS B O 1
ATOM 2286 N N . ASN B 1 18 ? -8.117 8.859 30.625 1 55.72 18 ASN B N 1
ATOM 2287 C CA . ASN B 1 18 ? -7.309 8.336 31.719 1 55.72 18 ASN B CA 1
ATOM 2288 C C . ASN B 1 18 ? -7.66 6.883 32.031 1 55.72 18 ASN B C 1
ATOM 2290 O O . ASN B 1 18 ? -6.93 6.203 32.75 1 55.72 18 ASN B O 1
ATOM 2294 N N . ALA B 1 19 ? -8.727 6.496 31.703 1 53.69 19 ALA B N 1
ATOM 2295 C CA . ALA B 1 19 ? -9.07 5.102 31.969 1 53.69 19 ALA B CA 1
ATOM 2296 C C . ALA B 1 19 ? -8.664 4.203 30.797 1 53.69 19 ALA B C 1
ATOM 2298 O O . ALA B 1 19 ? -9.516 3.676 30.078 1 53.69 19 ALA B O 1
ATOM 2299 N N . ILE B 1 20 ? -7.52 4.387 30.375 1 56.91 20 ILE B N 1
ATOM 2300 C CA . ILE B 1 20 ? -7.055 3.744 29.141 1 56.91 20 ILE B CA 1
ATOM 2301 C C . ILE B 1 20 ? -6.707 2.285 29.422 1 56.91 20 ILE B C 1
ATOM 2303 O O . ILE B 1 20 ? -5.75 1.997 30.156 1 56.91 20 ILE B O 1
ATOM 2307 N N . PRO B 1 21 ? -7.539 1.423 29.016 1 63.97 21 PRO B N 1
ATOM 2308 C CA . PRO B 1 21 ? -7.32 0.015 29.359 1 63.97 21 PRO B CA 1
ATOM 2309 C C . PRO B 1 21 ? -6.094 -0.575 28.656 1 63.97 21 PRO B C 1
ATOM 2311 O O . PRO B 1 21 ? -5.535 -1.568 29.141 1 63.97 21 PRO B O 1
ATOM 2314 N N . ASP B 1 22 ? -5.531 0.148 27.531 1 82.94 22 ASP B N 1
ATOM 2315 C CA . ASP B 1 22 ? -4.457 -0.489 26.781 1 82.94 22 ASP B CA 1
ATOM 2316 C C . ASP B 1 22 ? -3.344 0.505 26.453 1 82.94 22 ASP B C 1
ATOM 2318 O O . ASP B 1 22 ? -3.559 1.718 26.5 1 82.94 22 ASP B O 1
ATOM 2322 N N . LEU B 1 23 ? -2.125 0.045 26.328 1 90.94 23 LEU B N 1
ATOM 2323 C CA . LEU B 1 23 ? -0.964 0.884 26.062 1 90.94 23 LEU B CA 1
ATOM 2324 C C . LEU B 1 23 ? -1.056 1.499 24.656 1 90.94 23 LEU B C 1
ATOM 2326 O O . LEU B 1 23 ? -0.518 2.582 24.422 1 90.94 23 LEU B O 1
ATOM 2330 N N . LEU B 1 24 ? -1.742 0.849 23.75 1 93.06 24 LEU B N 1
ATOM 2331 C CA . LEU B 1 24 ? -2.041 1.313 22.406 1 93.06 24 LEU B CA 1
ATOM 2332 C C . LEU B 1 24 ? -3.521 1.14 22.078 1 93.06 24 LEU B C 1
ATOM 2334 O O . LEU B 1 24 ? -4.105 0.094 22.375 1 93.06 24 LEU B O 1
ATOM 2338 N N . TRP B 1 25 ? -4.117 2.199 21.594 1 90.62 25 TRP B N 1
ATOM 2339 C CA . TRP B 1 25 ? -5.531 2.166 21.25 1 90.62 25 TRP B CA 1
ATOM 2340 C C . TRP B 1 25 ? -5.777 2.789 19.875 1 90.62 25 TRP B C 1
ATOM 2342 O O . TRP B 1 25 ? -5.359 3.92 19.625 1 90.62 25 TRP B O 1
ATOM 2352 N N . PHE B 1 26 ? -6.41 2.018 18.984 1 93.12 26 PHE B N 1
ATOM 2353 C CA . PHE B 1 26 ? -6.676 2.445 17.609 1 93.12 26 PHE B CA 1
ATOM 2354 C C . PHE B 1 26 ? -8.164 2.67 17.391 1 93.12 26 PHE B C 1
ATOM 2356 O O . PHE B 1 26 ? -8.992 1.859 17.812 1 93.12 26 PHE B O 1
ATOM 2363 N N . ARG B 1 27 ? -8.469 3.826 16.75 1 90.75 27 ARG B N 1
ATOM 2364 C CA . ARG B 1 27 ? -9.867 4.145 16.484 1 90.75 27 ARG B CA 1
ATOM 2365 C C . ARG B 1 27 ? -10.023 4.746 15.086 1 90.75 27 ARG B C 1
ATOM 2367 O O . ARG B 1 27 ? -9.195 5.551 14.656 1 90.75 27 ARG B O 1
ATOM 2374 N N . VAL B 1 28 ? -11.102 4.336 14.445 1 92.06 28 VAL B N 1
ATOM 2375 C CA . VAL B 1 28 ? -11.508 4.945 13.18 1 92.06 28 VAL B CA 1
ATOM 2376 C C . VAL B 1 28 ? -12.82 5.703 13.367 1 92.06 28 VAL B C 1
ATOM 2378 O O . VAL B 1 28 ? -13.734 5.215 14.039 1 92.06 28 VAL B O 1
ATOM 2381 N N . ARG B 1 29 ? -12.867 6.832 12.758 1 87.62 29 ARG B N 1
ATOM 2382 C CA . ARG B 1 29 ? -14.07 7.648 12.852 1 87.62 29 ARG B CA 1
ATOM 2383 C C . ARG B 1 29 ? -14.43 8.242 11.492 1 87.62 29 ARG B C 1
ATOM 2385 O O . ARG B 1 29 ? -13.555 8.688 10.75 1 87.62 29 ARG B O 1
ATOM 2392 N N . ASN B 1 30 ? -15.664 8.18 11.242 1 86.69 30 ASN B N 1
ATOM 2393 C CA . ASN B 1 30 ? -16.219 8.945 10.133 1 86.69 30 ASN B CA 1
ATOM 2394 C C . ASN B 1 30 ? -16.781 10.281 10.602 1 86.69 30 ASN B C 1
ATOM 2396 O O . ASN B 1 30 ? -17.781 10.32 11.32 1 86.69 30 ASN B O 1
ATOM 2400 N N . ALA B 1 31 ? -16.172 11.305 10.211 1 81.62 31 ALA B N 1
ATOM 2401 C CA . ALA B 1 31 ? -16.562 12.625 10.688 1 81.62 31 ALA B CA 1
ATOM 2402 C C . ALA B 1 31 ? -17.234 13.43 9.57 1 81.62 31 ALA B C 1
ATOM 2404 O O . ALA B 1 31 ? -16.609 13.695 8.539 1 81.62 31 ALA B O 1
ATOM 2405 N N . PRO B 1 32 ? -18.438 13.812 9.836 1 80 32 PRO B N 1
ATOM 2406 C CA . PRO B 1 32 ? -19.094 14.688 8.852 1 80 32 PRO B CA 1
ATOM 2407 C C . PRO B 1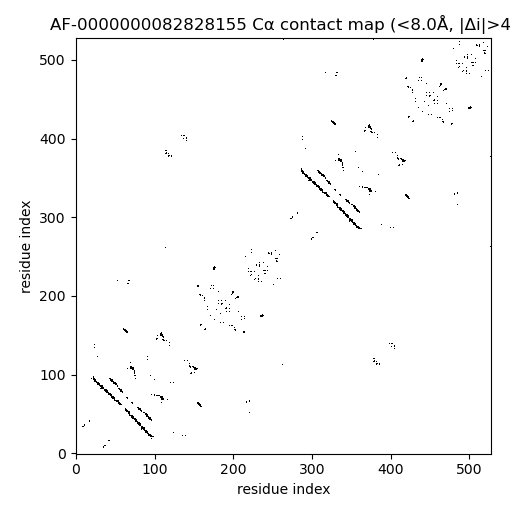 32 ? -18.391 16.031 8.711 1 80 32 PRO B C 1
ATOM 2409 O O . PRO B 1 32 ? -17.547 16.391 9.547 1 80 32 PRO B O 1
ATOM 2412 N N . ALA B 1 33 ? -18.766 16.672 7.691 1 80 33 ALA B N 1
ATOM 2413 C CA . ALA B 1 33 ? -18.234 18.016 7.48 1 80 33 ALA B CA 1
ATOM 2414 C C . ALA B 1 33 ? -18.594 18.938 8.648 1 80 33 ALA B C 1
ATOM 2416 O O . ALA B 1 33 ? -19.641 18.766 9.273 1 80 33 ALA B O 1
ATOM 2417 N N . GLU B 1 34 ? -17.656 19.828 8.984 1 78.38 34 GLU B N 1
ATOM 2418 C CA . GLU B 1 34 ? -17.828 20.875 9.984 1 78.38 34 GLU B CA 1
ATOM 2419 C C . GLU B 1 34 ? -17.906 20.281 11.391 1 78.38 34 GLU B C 1
ATOM 2421 O O . GLU B 1 34 ? -18.578 20.828 12.266 1 78.38 34 GLU B O 1
ATOM 2426 N N . THR B 1 35 ? -17.359 19.125 11.5 1 76.94 35 THR B N 1
ATOM 2427 C CA . THR B 1 35 ? -17.234 18.562 12.836 1 76.94 35 THR B CA 1
ATOM 2428 C C . THR B 1 35 ? -16.141 19.281 13.625 1 76.94 35 THR B C 1
A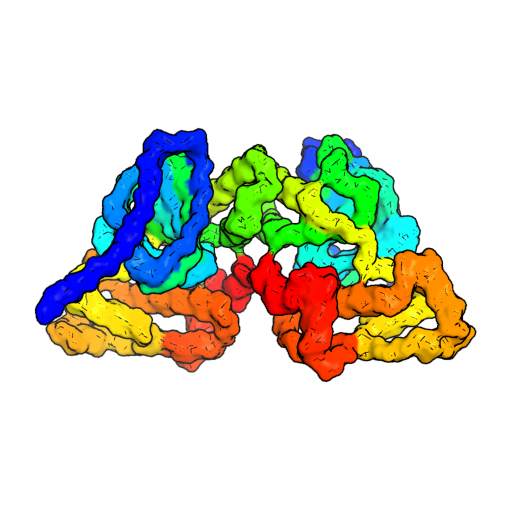TOM 2430 O O . THR B 1 35 ? -15.031 19.484 13.117 1 76.94 35 THR B O 1
ATOM 2433 N N . VAL B 1 36 ? -16.516 19.734 14.852 1 80.25 36 VAL B N 1
ATOM 2434 C CA . VAL B 1 36 ? -15.562 20.422 15.711 1 80.25 36 VAL B CA 1
ATOM 2435 C C . VAL B 1 36 ? -15.203 19.547 16.906 1 80.25 36 VAL B C 1
ATOM 2437 O O . VAL B 1 36 ? -16.078 18.922 17.516 1 80.25 36 VAL B O 1
ATOM 2440 N N . TYR B 1 37 ? -13.945 19.469 17.156 1 82 37 TYR B N 1
ATOM 2441 C CA . TYR B 1 37 ? -13.422 18.859 18.375 1 82 37 TYR B CA 1
ATOM 2442 C C . TYR B 1 37 ? -12.906 19.922 19.328 1 82 37 TYR B C 1
ATOM 2444 O O . TYR B 1 37 ? -11.859 20.531 19.094 1 82 37 TYR B O 1
ATOM 2452 N N . PRO B 1 38 ? -13.664 20.125 20.406 1 82.19 38 PRO B N 1
ATOM 2453 C CA . PRO B 1 38 ? -13.297 21.188 21.328 1 82.19 38 PRO B CA 1
ATOM 2454 C C . PRO B 1 38 ? -11.883 21.016 21.906 1 82.19 38 PRO B C 1
ATOM 2456 O O . PRO B 1 38 ? -11.336 19.922 21.859 1 82.19 38 PRO B O 1
ATOM 2459 N N . GLN B 1 39 ? -11.438 22.062 22.406 1 86.5 39 GLN B N 1
ATOM 2460 C CA . GLN B 1 39 ? -10.109 22.047 23 1 86.5 39 GLN B CA 1
ATOM 2461 C C . GLN B 1 39 ? -10.039 21.047 24.156 1 86.5 39 GLN B C 1
ATOM 2463 O O . GLN B 1 39 ? -10.938 20.984 25 1 86.5 39 GLN B O 1
ATOM 2468 N N . HIS B 1 40 ? -9.055 20.219 24.094 1 84.75 40 HIS B N 1
ATOM 2469 C CA . HIS B 1 40 ? -8.836 19.219 25.125 1 84.75 40 HIS B CA 1
ATOM 2470 C C . HIS B 1 40 ? -7.379 18.766 25.172 1 84.75 40 HIS B C 1
ATOM 2472 O O . HIS B 1 40 ? -6.582 19.141 24.312 1 84.75 40 HIS B O 1
ATOM 2478 N N . ALA B 1 41 ? -7.051 18.156 26.312 1 85.81 41 ALA B N 1
ATOM 2479 C CA . ALA B 1 41 ? -5.754 17.5 26.484 1 85.81 41 ALA B CA 1
ATOM 2480 C C . ALA B 1 41 ? -5.902 16.172 27.203 1 85.81 41 ALA B C 1
ATOM 2482 O O . ALA B 1 41 ? -6.926 15.906 27.844 1 85.81 41 ALA B O 1
ATOM 2483 N N . HIS B 1 42 ? -4.941 15.32 26.984 1 82.88 42 HIS B N 1
ATOM 2484 C CA . HIS B 1 42 ? -4.93 14.016 27.641 1 82.88 42 HIS B CA 1
ATOM 2485 C C . HIS B 1 42 ? -3.518 13.445 27.703 1 82.88 42 HIS B C 1
ATOM 2487 O O . HIS B 1 42 ? -2.586 14.016 27.125 1 82.88 42 HIS B O 1
ATOM 2493 N N . ALA B 1 43 ? -3.398 12.391 28.5 1 84 43 ALA B N 1
ATOM 2494 C CA . ALA B 1 43 ? -2.094 11.797 28.781 1 84 43 ALA B CA 1
ATOM 2495 C C . ALA B 1 43 ? -1.631 10.922 27.625 1 84 43 ALA B C 1
ATOM 2497 O O . ALA B 1 43 ? -0.527 10.375 27.656 1 84 43 ALA B O 1
ATOM 2498 N N . TRP B 1 44 ? -2.305 10.883 26.578 1 90.31 44 TRP B N 1
ATOM 2499 C CA . TRP B 1 44 ? -1.969 10.07 25.406 1 90.31 44 TRP B CA 1
ATOM 2500 C C . TRP B 1 44 ? -1.316 10.922 24.328 1 90.31 44 TRP B C 1
ATOM 2502 O O . TRP B 1 44 ? -1.715 12.07 24.094 1 90.31 44 TRP B O 1
ATOM 2512 N N . GLY B 1 45 ? -0.332 10.367 23.781 1 94.5 45 GLY B N 1
ATOM 2513 C CA . GLY B 1 45 ? -0.013 10.859 22.438 1 94.5 45 GLY B CA 1
ATOM 2514 C C . GLY B 1 45 ? -1.011 10.414 21.391 1 94.5 45 GLY B C 1
ATOM 2515 O O . GLY B 1 45 ? -1.651 9.375 21.531 1 94.5 45 GLY B O 1
ATOM 2516 N N . GLU B 1 46 ? -1.152 11.211 20.391 1 95.25 46 GLU B N 1
ATOM 2517 C CA . GLU B 1 46 ? -2.068 10.891 19.297 1 95.25 46 GLU B CA 1
ATOM 2518 C C . GLU B 1 46 ? -1.377 11 17.953 1 95.25 46 GLU B C 1
ATOM 2520 O O . GLU B 1 46 ? -0.663 11.969 17.688 1 95.25 46 GLU B O 1
ATOM 2525 N N . PHE B 1 47 ? -1.466 10 17.172 1 96.88 47 PHE B N 1
ATOM 2526 C CA . PHE B 1 47 ? -1.181 10.078 15.742 1 96.88 47 PHE B CA 1
ATOM 2527 C C . PHE B 1 47 ? -2.471 10.055 14.93 1 96.88 47 PHE B C 1
ATOM 2529 O O . PHE B 1 47 ? -3.203 9.062 14.945 1 96.88 47 PHE B O 1
ATOM 2536 N N . ILE B 1 48 ? -2.719 11.133 14.234 1 95.25 48 ILE B N 1
ATOM 2537 C CA . ILE B 1 48 ? -3.971 11.297 13.508 1 95.25 48 ILE B CA 1
ATOM 2538 C C . ILE B 1 48 ? -3.707 11.234 12.008 1 95.25 48 ILE B C 1
ATOM 2540 O O . ILE B 1 48 ? -2.809 11.914 11.5 1 95.25 48 ILE B O 1
ATOM 2544 N N . TYR B 1 49 ? -4.48 10.391 11.328 1 95.69 49 TYR B N 1
ATOM 2545 C CA . TYR B 1 49 ? -4.316 10.141 9.898 1 95.69 49 TYR B CA 1
ATOM 2546 C C . TYR B 1 49 ? -5.66 10.18 9.18 1 95.69 49 TYR B C 1
ATOM 2548 O O . TYR B 1 49 ? -6.625 9.555 9.617 1 95.69 49 TYR B O 1
ATOM 2556 N N . ALA B 1 50 ? -5.738 10.984 8.117 1 92.38 50 ALA B N 1
ATOM 2557 C CA . ALA B 1 50 ? -6.941 11.008 7.293 1 92.38 50 ALA B CA 1
ATOM 2558 C C . ALA B 1 50 ? -6.801 10.078 6.09 1 92.38 50 ALA B C 1
ATOM 2560 O O . ALA B 1 50 ? -5.801 10.133 5.367 1 92.38 50 ALA B O 1
ATOM 2561 N N . PHE B 1 51 ? -7.781 9.219 5.863 1 90.44 51 PHE B N 1
ATOM 2562 C CA . PHE B 1 51 ? -7.746 8.328 4.707 1 90.44 51 PHE B CA 1
ATOM 2563 C C . PHE B 1 51 ? -8.07 9.086 3.428 1 90.44 51 PHE B C 1
ATOM 2565 O O . PHE B 1 51 ? -7.664 8.672 2.338 1 90.44 51 PHE B O 1
ATOM 2572 N N . SER B 1 52 ? -8.844 10.086 3.6 1 83.75 52 SER B N 1
ATOM 2573 C CA . SER B 1 52 ? -9.156 11.008 2.518 1 83.75 52 SER B CA 1
ATOM 2574 C C . SER B 1 52 ? -9.375 12.422 3.049 1 83.75 52 SER B C 1
ATOM 2576 O O . SER B 1 52 ? -9.758 12.609 4.207 1 83.75 52 SER B O 1
ATOM 2578 N N . GLY B 1 53 ? -9.055 13.367 2.197 1 80.69 53 GLY B N 1
ATOM 2579 C CA . GLY B 1 53 ? -9.219 14.75 2.625 1 80.69 53 GLY B CA 1
ATOM 2580 C C . GLY B 1 53 ? -8.039 15.273 3.422 1 80.69 53 GLY B C 1
ATOM 2581 O O . GLY B 1 53 ? -6.953 14.695 3.381 1 80.69 53 GLY B O 1
ATOM 2582 N N . VAL B 1 54 ? -8.266 16.453 4.047 1 80.69 54 VAL B N 1
ATOM 2583 C CA . VAL B 1 54 ? -7.188 17.109 4.785 1 80.69 54 VAL B CA 1
ATOM 2584 C C . VAL B 1 54 ? -7.539 17.172 6.27 1 80.69 54 VAL B C 1
ATOM 2586 O O . VAL B 1 54 ? -8.633 17.609 6.641 1 80.69 54 VAL B O 1
ATOM 2589 N N . LEU B 1 55 ? -6.652 16.688 7.059 1 83.69 55 LEU B N 1
ATOM 2590 C CA . LEU B 1 55 ? -6.777 16.797 8.508 1 83.69 55 LEU B CA 1
ATOM 2591 C C . LEU B 1 55 ? -6.344 18.188 8.984 1 83.69 55 LEU B C 1
ATOM 2593 O O . LEU B 1 55 ? -5.355 18.734 8.492 1 83.69 55 LEU B O 1
ATOM 2597 N N . GLU B 1 56 ? -7.109 18.734 9.922 1 84.31 56 GLU B N 1
ATOM 2598 C CA . GLU B 1 56 ? -6.73 20.016 10.523 1 84.31 56 GLU B CA 1
ATOM 2599 C C . GLU B 1 56 ? -6.777 19.938 12.047 1 84.31 56 GLU B C 1
ATOM 2601 O O . GLU B 1 56 ? -7.805 19.578 12.625 1 84.31 56 GLU B O 1
ATOM 2606 N N . VAL B 1 57 ? -5.688 20.234 12.641 1 88.38 57 VAL B N 1
ATOM 2607 C CA . VAL B 1 57 ? -5.582 20.266 14.094 1 88.38 57 VAL B CA 1
ATOM 2608 C C . VAL B 1 57 ? -5.023 21.625 14.531 1 88.38 57 VAL B C 1
ATOM 2610 O O . VAL B 1 57 ? -4.066 22.125 13.945 1 88.38 57 VAL B O 1
ATOM 2613 N N . ASN B 1 58 ? -5.656 22.172 15.5 1 85.5 58 ASN B N 1
ATOM 2614 C CA . ASN B 1 58 ? -5.223 23.453 16.016 1 85.5 58 ASN B CA 1
ATOM 2615 C C . ASN B 1 58 ? -4.492 23.312 17.344 1 85.5 58 ASN B C 1
ATOM 2617 O O . ASN B 1 58 ? -5.008 22.688 18.281 1 85.5 58 ASN B O 1
ATOM 2621 N N . ILE B 1 59 ? -3.236 23.828 17.359 1 84 59 ILE B N 1
ATOM 2622 C CA . ILE B 1 59 ? -2.422 23.844 18.578 1 84 59 ILE B CA 1
ATOM 2623 C C . ILE B 1 59 ? -1.878 25.266 18.797 1 84 59 ILE B C 1
ATOM 2625 O O . ILE B 1 59 ? -1.159 25.797 17.953 1 84 59 ILE B O 1
ATOM 2629 N N . ASP B 1 60 ? -2.047 25.844 20 1 76.69 60 ASP B N 1
ATOM 2630 C CA . ASP B 1 60 ? -1.529 27.156 20.375 1 76.69 60 ASP B CA 1
ATOM 2631 C C . ASP B 1 60 ? -1.677 28.141 19.219 1 76.69 60 ASP B C 1
ATOM 2633 O O . ASP B 1 60 ? -0.712 28.812 18.844 1 76.69 60 ASP B O 1
ATOM 2637 N N . GLN B 1 61 ? -2.822 28.125 18.547 1 69.94 61 GLN B N 1
ATOM 2638 C CA . GLN B 1 61 ? -3.188 29.062 17.484 1 69.94 61 GLN B CA 1
ATOM 2639 C C . GLN B 1 61 ? -2.529 28.688 16.156 1 69.94 61 GLN B C 1
ATOM 2641 O O . GLN B 1 61 ? -2.553 29.453 15.203 1 69.94 61 GLN B O 1
ATOM 2646 N N . ILE B 1 62 ? -1.803 27.625 16.203 1 73.88 62 ILE B N 1
ATOM 2647 C CA . ILE B 1 62 ? -1.208 27.109 14.977 1 73.88 62 ILE B CA 1
ATOM 2648 C C . ILE B 1 62 ? -2.076 25.984 14.414 1 73.88 62 ILE B C 1
ATOM 2650 O O . ILE B 1 62 ? -2.475 25.078 15.141 1 73.88 62 ILE B O 1
ATOM 2654 N N . ASN B 1 63 ? -2.326 26.109 13.094 1 80.5 63 ASN B N 1
ATOM 2655 C CA . ASN B 1 63 ? -3.082 25.062 12.43 1 80.5 63 ASN B CA 1
ATOM 2656 C C . ASN B 1 63 ? -2.158 24.078 11.711 1 80.5 63 ASN B C 1
ATOM 2658 O O . ASN B 1 63 ? -1.387 24.469 10.836 1 80.5 63 ASN B O 1
ATOM 2662 N N . TYR B 1 64 ? -2.217 22.938 12.141 1 84.38 64 TYR B N 1
ATOM 2663 C CA . TYR B 1 64 ? -1.514 21.859 11.461 1 84.38 64 TYR B CA 1
ATOM 2664 C C . TYR B 1 64 ? -2.41 21.188 10.422 1 84.38 64 TYR B C 1
ATOM 2666 O O . TYR B 1 64 ? -3.533 20.781 10.734 1 84.38 64 TYR B O 1
ATOM 2674 N N . LEU B 1 65 ? -1.929 21.156 9.211 1 83.5 65 LEU B N 1
ATOM 2675 C CA . LEU B 1 65 ? -2.695 20.562 8.117 1 83.5 65 LEU B CA 1
ATOM 2676 C C . LEU B 1 65 ? -1.848 19.578 7.328 1 83.5 65 LEU B C 1
ATOM 2678 O O . LEU B 1 65 ? -0.673 19.828 7.055 1 83.5 65 LEU B O 1
ATOM 2682 N N . THR B 1 66 ? -2.457 18.438 7.008 1 85.88 66 THR B N 1
ATOM 2683 C CA . THR B 1 66 ? -1.768 17.516 6.113 1 85.88 66 THR B CA 1
ATOM 2684 C C . THR B 1 66 ? -2.764 16.594 5.414 1 85.88 66 THR B C 1
ATOM 2686 O O . THR B 1 66 ? -3.754 16.156 6.016 1 85.88 66 THR B O 1
ATOM 2689 N N . PRO B 1 67 ? -2.551 16.375 4.176 1 84.75 67 PRO B N 1
ATOM 2690 C CA . PRO B 1 67 ? -3.26 15.297 3.484 1 84.75 67 PRO B CA 1
ATOM 2691 C C . PRO B 1 67 ? -2.555 13.953 3.615 1 84.75 67 PRO B C 1
ATOM 2693 O O . PRO B 1 67 ? -1.426 13.883 4.113 1 84.75 67 PRO B O 1
ATOM 2696 N N . PRO B 1 68 ? -3.355 12.883 3.223 1 88.38 68 PRO B N 1
ATOM 2697 C CA . PRO B 1 68 ? -2.604 11.633 3.062 1 88.38 68 PRO B CA 1
ATOM 2698 C C . PRO B 1 68 ? -1.499 11.742 2.014 1 88.38 68 PRO B C 1
ATOM 2700 O O . PRO B 1 68 ? -1.585 12.578 1.105 1 88.38 68 PRO B O 1
ATOM 2703 N N . PRO B 1 69 ? -0.397 10.992 2.297 1 88.88 69 PRO B N 1
ATOM 2704 C CA . PRO B 1 69 ? -0.296 9.797 3.141 1 88.88 69 PRO B CA 1
ATOM 2705 C C . PRO B 1 69 ? 0.305 10.094 4.512 1 88.88 69 PRO B C 1
ATOM 2707 O O . PRO B 1 69 ? 0.723 9.172 5.223 1 88.88 69 PRO B O 1
ATOM 2710 N N . TYR B 1 70 ? 0.414 11.312 4.883 1 90.81 70 TYR B N 1
ATOM 2711 C CA . TYR B 1 70 ? 1.059 11.617 6.156 1 90.81 70 TYR B CA 1
ATOM 2712 C C . TYR B 1 70 ? 0.026 11.953 7.227 1 90.81 70 TYR B C 1
ATOM 2714 O O . TYR B 1 70 ? -1.16 12.109 6.926 1 90.81 70 TYR B O 1
ATOM 2722 N N . GLY B 1 71 ? 0.508 11.938 8.445 1 94.38 71 GLY B N 1
ATOM 2723 C CA . GLY B 1 71 ? -0.357 12.219 9.586 1 94.38 71 GLY B CA 1
ATOM 2724 C C . GLY B 1 71 ? 0.249 13.195 10.57 1 94.38 71 GLY B C 1
ATOM 2725 O O . GLY B 1 71 ? 1.404 13.602 10.422 1 94.38 71 GLY B O 1
ATOM 2726 N N . ILE B 1 72 ? -0.547 13.633 11.539 1 94.5 72 ILE B N 1
ATOM 2727 C CA . ILE B 1 72 ? -0.138 14.602 12.555 1 94.5 72 ILE B CA 1
ATOM 2728 C C . ILE B 1 72 ? 0.114 13.883 13.883 1 94.5 72 ILE B C 1
ATOM 2730 O O . ILE B 1 72 ? -0.687 13.039 14.297 1 94.5 72 ILE B O 1
ATOM 2734 N N . TRP B 1 73 ? 1.219 14.188 14.438 1 96.62 73 TRP B N 1
ATOM 2735 C CA . TRP B 1 73 ? 1.567 13.656 15.758 1 96.62 73 TRP B CA 1
ATOM 2736 C C . TRP B 1 73 ? 1.383 14.719 16.828 1 96.62 73 TRP B C 1
ATOM 2738 O O . TRP B 1 73 ? 1.827 15.859 16.672 1 96.62 73 TRP B O 1
ATOM 2748 N N . LEU B 1 74 ? 0.734 14.328 17.938 1 95.44 74 LEU B N 1
ATOM 2749 C CA . LEU B 1 74 ? 0.57 15.133 19.141 1 95.44 74 LEU B CA 1
ATOM 2750 C C . LEU B 1 74 ? 1.144 14.422 20.359 1 95.44 74 LEU B C 1
ATOM 2752 O O . LEU B 1 74 ? 0.634 13.375 20.766 1 95.44 74 LEU B O 1
ATOM 2756 N N . PRO B 1 75 ? 2.18 15.031 21 1 96.25 75 PRO B N 1
ATOM 2757 C CA . PRO B 1 75 ? 2.674 14.406 22.234 1 96.25 75 PRO B CA 1
ATOM 2758 C C . PRO B 1 75 ? 1.644 14.422 23.359 1 96.25 75 PRO B C 1
ATOM 2760 O O . PRO B 1 75 ? 0.65 15.148 23.281 1 96.25 75 PRO B O 1
ATOM 2763 N N . PRO B 1 76 ? 1.933 13.578 24.359 1 93.75 76 PRO B N 1
ATOM 2764 C CA . PRO B 1 76 ? 1.043 13.602 25.516 1 93.75 76 PRO B CA 1
ATOM 2765 C C . PRO B 1 76 ? 0.897 15 26.125 1 93.75 76 PRO B C 1
ATOM 2767 O O . PRO B 1 76 ? 1.858 15.773 26.141 1 93.75 76 PRO B O 1
ATOM 2770 N N . TYR B 1 77 ? -0.355 15.312 26.516 1 91.69 77 TYR B N 1
ATOM 2771 C CA . TYR B 1 77 ? -0.71 16.5 27.281 1 91.69 77 TYR B CA 1
ATOM 2772 C C . TYR B 1 77 ? -0.726 17.734 26.391 1 91.69 77 TYR B C 1
ATOM 2774 O O . TYR B 1 77 ? -0.808 18.859 26.875 1 91.69 77 TYR B O 1
ATOM 2782 N N . THR B 1 78 ? -0.678 17.578 25.094 1 91.94 78 THR B N 1
ATOM 2783 C CA . THR B 1 78 ? -0.796 18.688 24.172 1 91.94 78 THR B CA 1
ATOM 2784 C C . THR B 1 78 ? -2.24 19.172 24.094 1 91.94 78 THR B C 1
ATOM 2786 O O . THR B 1 78 ? -3.135 18.422 23.703 1 91.94 78 THR B O 1
ATOM 2789 N N . LYS B 1 79 ? -2.416 20.406 24.5 1 91.81 79 LYS B N 1
ATOM 2790 C CA . LYS B 1 79 ? -3.734 21 24.328 1 91.81 79 LYS B CA 1
ATOM 2791 C C . LYS B 1 79 ? -4.027 21.281 22.859 1 91.81 79 LYS B C 1
ATOM 2793 O O . LYS B 1 79 ? -3.217 21.906 22.172 1 91.81 79 LYS B O 1
ATOM 2798 N N . HIS B 1 80 ? -5.141 20.688 22.328 1 89.81 80 HIS B N 1
ATOM 2799 C CA . HIS B 1 80 ? -5.43 20.828 20.906 1 89.81 80 HIS B CA 1
ATOM 2800 C C . HIS B 1 80 ? -6.934 20.781 20.641 1 89.81 80 HIS B C 1
ATOM 2802 O O . HIS B 1 80 ? -7.711 20.422 21.516 1 89.81 80 HIS B O 1
ATOM 2808 N N . SER B 1 81 ? -7.285 21.281 19.531 1 87.88 81 SER B N 1
ATOM 2809 C CA . SER B 1 81 ? -8.633 21.188 18.984 1 87.88 81 SER B CA 1
ATOM 2810 C C . SER B 1 81 ? -8.609 20.797 17.516 1 87.88 81 SER B C 1
ATOM 2812 O O . SER B 1 81 ? -7.535 20.672 16.922 1 87.88 81 SER B O 1
ATOM 2814 N N . GLY B 1 82 ? -9.758 20.406 17.047 1 82.88 82 GLY B N 1
ATOM 2815 C CA . GLY B 1 82 ? -9.82 20 15.656 1 82.88 82 GLY B CA 1
ATOM 2816 C C . GLY B 1 82 ? -11.086 20.469 14.953 1 82.88 82 GLY B C 1
ATOM 2817 O O . GLY B 1 82 ? -12.078 20.797 15.602 1 82.88 82 GLY B O 1
ATOM 2818 N N . ILE B 1 83 ? -10.883 20.688 13.695 1 77.69 83 ILE B N 1
ATOM 2819 C CA . ILE B 1 83 ? -12.039 20.984 12.859 1 77.69 83 ILE B CA 1
ATOM 2820 C C . ILE B 1 83 ? -11.93 20.234 11.539 1 77.69 83 ILE B C 1
ATOM 2822 O O . ILE B 1 83 ? -10.852 20.141 10.945 1 77.69 83 ILE B O 1
ATOM 2826 N N . ASN B 1 84 ? -12.977 19.484 11.195 1 76.81 84 ASN B N 1
ATOM 2827 C CA . ASN B 1 84 ? -13.094 18.922 9.859 1 76.81 84 ASN B CA 1
ATOM 2828 C C . ASN B 1 84 ? -14 19.75 8.969 1 76.81 84 ASN B C 1
ATOM 2830 O O . ASN B 1 84 ? -15.227 19.719 9.117 1 76.81 84 ASN B O 1
ATOM 2834 N N . ARG B 1 85 ? -13.391 20.453 8.078 1 72.88 85 ARG B N 1
ATOM 2835 C CA . ARG B 1 85 ? -14.18 21.312 7.191 1 72.88 85 ARG B CA 1
ATOM 2836 C C . ARG B 1 85 ? -15.039 20.484 6.246 1 72.88 85 ARG B C 1
ATOM 2838 O O . ARG B 1 85 ? -16.188 20.844 5.961 1 72.88 85 ARG B O 1
ATOM 2845 N N . ASN B 1 86 ? -14.414 19.375 5.777 1 78.44 86 ASN B N 1
ATOM 2846 C CA . ASN B 1 86 ? -15.117 18.422 4.93 1 78.44 86 ASN B CA 1
ATOM 2847 C C . ASN B 1 86 ? -15.266 17.062 5.613 1 78.44 86 ASN B C 1
ATOM 2849 O O . ASN B 1 86 ? -14.695 16.844 6.684 1 78.44 86 ASN B O 1
ATOM 2853 N N . GLU B 1 87 ? -16.141 16.312 4.934 1 83.31 87 GLU B N 1
ATOM 2854 C CA . GLU B 1 87 ? -16.25 14.93 5.422 1 83.31 87 GLU B CA 1
ATOM 2855 C C . GLU B 1 87 ? -14.898 14.219 5.34 1 83.31 87 GLU B C 1
ATOM 2857 O O . GLU B 1 87 ? -14.18 14.352 4.352 1 83.31 87 GLU B O 1
ATOM 2862 N N . VAL B 1 88 ? -14.555 13.656 6.48 1 86.19 88 VAL B N 1
ATOM 2863 C CA . VAL B 1 88 ? -13.273 12.969 6.52 1 86.19 88 VAL B CA 1
ATOM 2864 C C . VAL B 1 88 ? -13.398 11.672 7.32 1 86.19 88 VAL B C 1
ATOM 2866 O O . VAL B 1 88 ? -14.07 11.641 8.352 1 86.19 88 VAL B O 1
ATOM 2869 N N . THR B 1 89 ? -12.891 10.602 6.727 1 89.88 89 THR B N 1
ATOM 2870 C CA . THR B 1 89 ? -12.633 9.406 7.531 1 89.88 89 THR B CA 1
ATOM 2871 C C . THR B 1 89 ? -11.203 9.406 8.047 1 89.88 89 THR B C 1
ATOM 2873 O O . THR B 1 89 ? -10.25 9.453 7.258 1 89.88 89 THR B O 1
ATOM 2876 N N . HIS B 1 90 ? -11.109 9.422 9.375 1 92.75 90 HIS B N 1
ATOM 2877 C CA . HIS B 1 90 ? -9.758 9.484 9.922 1 92.75 90 HIS B CA 1
ATOM 2878 C C . HIS B 1 90 ? -9.539 8.414 10.984 1 92.75 90 HIS B C 1
ATOM 2880 O O . HIS B 1 90 ? -10.5 7.875 11.539 1 92.75 90 HIS B O 1
ATOM 2886 N N . ALA B 1 91 ? -8.273 8.07 11.133 1 95 91 ALA B N 1
ATOM 2887 C CA . ALA B 1 91 ? -7.844 7.137 12.172 1 95 91 ALA B CA 1
ATOM 2888 C C . ALA B 1 91 ? -6.957 7.832 13.203 1 95 91 ALA B C 1
ATOM 2890 O O . ALA B 1 91 ? -6.211 8.758 12.867 1 95 91 ALA B O 1
ATOM 2891 N N . THR B 1 92 ? -7.086 7.402 14.453 1 94.12 92 THR B N 1
ATOM 2892 C CA . THR B 1 92 ? -6.211 7.879 15.523 1 94.12 92 THR B CA 1
ATOM 2893 C C . THR B 1 92 ? -5.578 6.711 16.266 1 94.12 92 THR B C 1
ATOM 2895 O O . THR B 1 92 ? -6.27 5.77 16.672 1 94.12 92 THR B O 1
ATOM 2898 N N . LEU B 1 93 ? -4.305 6.727 16.312 1 95.88 93 LEU B N 1
ATOM 2899 C CA . LEU B 1 93 ? -3.594 5.855 17.25 1 95.88 93 LEU B CA 1
ATOM 2900 C C . LEU B 1 93 ? -3.26 6.602 18.531 1 95.88 93 LEU B C 1
ATOM 2902 O O . LEU B 1 93 ? -2.504 7.574 18.516 1 95.88 93 LEU B O 1
ATOM 2906 N N . TYR B 1 94 ? -3.84 6.148 19.625 1 93.12 94 TYR B N 1
ATOM 2907 C CA . TYR B 1 94 ? -3.498 6.66 20.953 1 93.12 94 TYR B CA 1
ATOM 2908 C C . TYR B 1 94 ? -2.338 5.879 21.547 1 93.12 94 TYR B C 1
ATOM 2910 O O . TYR B 1 94 ? -2.359 4.645 21.578 1 93.12 94 TYR B O 1
ATOM 2918 N N . VAL B 1 95 ? -1.379 6.629 22 1 95.25 95 VAL B N 1
ATOM 2919 C CA . VAL B 1 95 ? -0.177 6.031 22.578 1 95.25 95 VAL B CA 1
ATOM 2920 C C . VAL B 1 95 ? -0.021 6.473 24.031 1 95.25 95 VAL B C 1
ATOM 2922 O O . VAL B 1 95 ? 0.123 7.664 24.312 1 95.25 95 VAL B O 1
ATOM 2925 N N . HIS B 1 96 ? -0.049 5.492 24.906 1 92.94 96 HIS B N 1
ATOM 2926 C CA . HIS B 1 96 ? 0.136 5.824 26.312 1 92.94 96 HIS B CA 1
ATOM 2927 C C . HIS B 1 96 ? 1.454 6.555 26.531 1 92.94 96 HIS B C 1
ATOM 2929 O O . HIS B 1 96 ? 2.463 6.238 25.891 1 92.94 96 HIS B O 1
ATOM 2935 N N . GLU B 1 97 ? 1.496 7.453 27.453 1 92.81 97 GLU B N 1
ATOM 2936 C CA . GLU B 1 97 ? 2.648 8.32 27.688 1 92.81 97 GLU B CA 1
ATOM 2937 C C . GLU B 1 97 ? 3.912 7.504 27.953 1 92.81 97 GLU B C 1
ATOM 2939 O O . GLU B 1 97 ? 5.012 7.918 27.578 1 92.81 97 GLU B O 1
ATOM 2944 N N . SER B 1 98 ? 3.734 6.312 28.516 1 92.62 98 SER B N 1
ATOM 2945 C CA . SER B 1 98 ? 4.883 5.488 28.859 1 92.62 98 SER B CA 1
ATOM 2946 C C . SER B 1 98 ? 5.602 4.977 27.625 1 92.62 98 SER B C 1
ATOM 2948 O O . SER B 1 98 ? 6.762 4.562 27.688 1 92.62 98 SER B O 1
ATOM 2950 N N . LEU B 1 99 ? 4.941 5.016 26.453 1 95 99 LEU B N 1
ATOM 2951 C CA . LEU B 1 99 ? 5.523 4.52 25.203 1 95 99 LEU B CA 1
ATOM 2952 C C . LEU B 1 99 ? 5.969 5.672 24.312 1 95 99 LEU B C 1
ATOM 2954 O O . LEU B 1 99 ? 6.395 5.453 23.172 1 95 99 LEU B O 1
ATOM 2958 N N . CYS B 1 100 ? 5.914 6.918 24.781 1 96.31 100 CYS B N 1
ATOM 2959 C CA . CYS B 1 100 ? 6.113 8.07 23.922 1 96.31 100 CYS B CA 1
ATOM 2960 C C . CYS B 1 100 ? 7.527 8.625 24.062 1 96.31 100 CYS B C 1
ATOM 2962 O O . CYS B 1 100 ? 7.848 9.664 23.484 1 96.31 100 CYS B O 1
ATOM 2964 N N . GLN B 1 101 ? 8.367 7.906 24.75 1 94.5 101 GLN B N 1
ATOM 2965 C CA . GLN B 1 101 ? 9.695 8.422 25.047 1 94.5 101 GLN B CA 1
ATOM 2966 C C . GLN B 1 101 ? 10.531 8.562 23.781 1 94.5 101 GLN B C 1
ATOM 2968 O O . GLN B 1 101 ? 11.305 9.516 23.641 1 94.5 101 GLN B O 1
ATOM 2973 N N . LYS B 1 102 ? 10.375 7.641 22.859 1 95.12 102 LYS B N 1
ATOM 2974 C CA . LYS B 1 102 ? 11.188 7.641 21.641 1 95.12 102 LYS B CA 1
ATOM 2975 C C . LYS B 1 102 ? 10.469 8.352 20.5 1 95.12 102 LYS B C 1
ATOM 2977 O O . LYS B 1 102 ? 10.938 8.328 19.359 1 95.12 102 LYS B O 1
ATOM 2982 N N . LEU B 1 103 ? 9.305 8.914 20.781 1 97.31 103 LEU B N 1
ATOM 2983 C CA . LEU B 1 103 ? 8.57 9.719 19.797 1 97.31 103 LEU B CA 1
ATOM 2984 C C . LEU B 1 103 ? 8.867 11.203 19.984 1 97.31 103 LEU B C 1
ATOM 2986 O O . LEU B 1 103 ? 9.344 11.617 21.047 1 97.31 103 LEU B O 1
ATOM 2990 N N . PRO B 1 104 ? 8.648 12.039 18.922 1 95.56 104 PRO B N 1
ATOM 2991 C CA . PRO B 1 104 ? 8.898 13.477 19.062 1 95.56 104 PRO B CA 1
ATOM 2992 C C . PRO B 1 104 ? 8.125 14.094 20.219 1 95.56 104 PRO B C 1
ATOM 2994 O O . PRO B 1 104 ? 6.969 13.742 20.469 1 95.56 104 PRO B O 1
ATOM 2997 N N . GLN B 1 105 ? 8.781 15.016 20.875 1 94.81 105 GLN B N 1
ATOM 2998 C CA . GLN B 1 105 ? 8.156 15.664 22.016 1 94.81 105 GLN B CA 1
ATOM 2999 C C . GLN B 1 105 ? 7.461 16.953 21.609 1 94.81 105 GLN B C 1
ATOM 3001 O O . GLN B 1 105 ? 6.93 17.688 22.453 1 94.81 105 GLN B O 1
ATOM 3006 N N . LYS B 1 106 ? 7.449 17.234 20.344 1 92.12 106 LYS B N 1
ATOM 3007 C CA . LYS B 1 106 ? 6.715 18.344 19.766 1 92.12 106 LYS B CA 1
ATOM 3008 C C . LYS B 1 106 ? 5.711 17.859 18.719 1 92.12 106 LYS B C 1
ATOM 3010 O O . LYS B 1 106 ? 5.926 16.828 18.078 1 92.12 106 LYS B O 1
ATOM 3015 N N . ALA B 1 107 ? 4.672 18.656 18.609 1 92.75 107 ALA B N 1
ATOM 3016 C CA . ALA B 1 107 ? 3.676 18.312 17.594 1 92.75 107 ALA B CA 1
ATOM 3017 C C . ALA B 1 107 ? 4.199 18.594 16.188 1 92.75 107 ALA B C 1
ATOM 3019 O O . ALA B 1 107 ? 5.035 19.484 16 1 92.75 107 ALA B O 1
ATOM 3020 N N . GLY B 1 108 ? 3.689 17.828 15.273 1 92.31 108 GLY B N 1
ATOM 3021 C CA . GLY B 1 108 ? 4.066 18.031 13.883 1 92.31 108 GLY B CA 1
ATOM 3022 C C . GLY B 1 108 ? 3.551 16.953 12.953 1 92.31 108 GLY B C 1
ATOM 3023 O O . GLY B 1 108 ? 2.742 16.125 13.359 1 92.31 108 GLY B O 1
ATOM 3024 N N . ILE B 1 109 ? 3.998 17.094 11.695 1 91.75 109 ILE B N 1
ATOM 3025 C CA . ILE B 1 109 ? 3.656 16.109 10.68 1 91.75 109 ILE B CA 1
ATOM 3026 C C . ILE B 1 109 ? 4.734 15.031 10.633 1 91.75 109 ILE B C 1
ATOM 3028 O O . ILE B 1 109 ? 5.93 15.336 10.578 1 91.75 109 ILE B O 1
ATOM 3032 N N . LEU B 1 110 ? 4.328 13.781 10.695 1 94.31 110 LEU B N 1
ATOM 3033 C CA . LEU B 1 110 ? 5.277 12.68 10.547 1 94.31 110 LEU B CA 1
ATOM 3034 C C . LEU B 1 110 ? 5.336 12.195 9.102 1 94.31 110 LEU B C 1
ATOM 3036 O O . LEU B 1 110 ? 4.316 11.797 8.539 1 94.31 110 LEU B O 1
ATOM 3040 N N . LEU B 1 111 ? 6.512 12.273 8.547 1 89.81 111 LEU B N 1
ATOM 3041 C CA . LEU B 1 111 ? 6.75 11.703 7.227 1 89.81 111 LEU B CA 1
ATOM 3042 C C . LEU B 1 111 ? 6.98 10.195 7.316 1 89.81 111 LEU B C 1
ATOM 3044 O O . LEU B 1 111 ? 8.125 9.734 7.293 1 89.81 111 LEU B O 1
ATOM 3048 N N . THR B 1 112 ? 5.871 9.492 7.344 1 93 112 THR B N 1
ATOM 3049 C CA . THR B 1 112 ? 5.922 8.062 7.598 1 93 112 THR B CA 1
ATOM 3050 C C . THR B 1 112 ? 6.199 7.289 6.312 1 93 112 THR B C 1
ATOM 3052 O O . THR B 1 112 ? 6 7.812 5.215 1 93 112 THR B O 1
ATOM 3055 N N . SER B 1 113 ? 6.699 6.059 6.473 1 91.69 113 SER B N 1
ATOM 3056 C CA . SER B 1 113 ? 6.871 5.16 5.336 1 91.69 113 SER B CA 1
ATOM 3057 C C . SER B 1 113 ? 5.523 4.711 4.781 1 91.69 113 SER B C 1
ATOM 3059 O O . SER B 1 113 ? 4.496 4.828 5.453 1 91.69 113 SER B O 1
ATOM 3061 N N . PRO B 1 114 ? 5.578 4.113 3.564 1 92.44 114 PRO B N 1
ATOM 3062 C CA . PRO B 1 114 ? 4.336 3.629 2.955 1 92.44 114 PRO B CA 1
ATOM 3063 C C . PRO B 1 114 ? 3.691 2.498 3.752 1 92.44 114 PRO B C 1
ATOM 3065 O O . PRO B 1 114 ? 2.514 2.189 3.551 1 92.44 114 PRO B O 1
ATOM 3068 N N . LEU B 1 115 ? 4.414 1.919 4.605 1 95.06 115 LEU B N 1
ATOM 3069 C CA . LEU B 1 115 ? 3.865 0.841 5.422 1 95.06 115 LEU B CA 1
ATOM 3070 C C . LEU B 1 115 ? 2.789 1.368 6.363 1 95.06 115 LEU B C 1
ATOM 3072 O O . LEU B 1 115 ? 1.82 0.667 6.66 1 95.06 115 LEU B O 1
ATOM 3076 N N . VAL B 1 116 ? 2.914 2.613 6.77 1 96.75 116 VAL B N 1
ATOM 3077 C CA . VAL B 1 116 ? 2.008 3.174 7.766 1 96.75 116 VAL B CA 1
ATOM 3078 C C . VAL B 1 116 ? 0.601 3.283 7.184 1 96.75 116 VAL B C 1
ATOM 3080 O O . VAL B 1 116 ? -0.354 2.74 7.746 1 96.75 116 VAL B O 1
ATOM 3083 N N . PRO B 1 117 ? 0.421 3.922 6.055 1 94.81 117 PRO B N 1
ATOM 3084 C CA . PRO B 1 117 ? -0.938 3.924 5.508 1 94.81 117 PRO B CA 1
ATOM 3085 C C . PRO B 1 117 ? -1.467 2.518 5.234 1 94.81 117 PRO B C 1
ATOM 3087 O O . PRO B 1 117 ? -2.666 2.266 5.375 1 94.81 117 PRO B O 1
ATOM 3090 N N . ALA B 1 118 ? -0.642 1.602 4.844 1 94.44 118 ALA B N 1
ATOM 3091 C CA . ALA B 1 118 ? -1.076 0.229 4.598 1 94.44 118 ALA B CA 1
ATOM 3092 C C . ALA B 1 118 ? -1.577 -0.427 5.879 1 94.44 118 ALA B C 1
ATOM 3094 O O . ALA B 1 118 ? -2.6 -1.116 5.875 1 94.44 118 ALA B O 1
ATOM 3095 N N . LEU B 1 119 ? -0.847 -0.253 6.957 1 96.44 119 LEU B N 1
ATOM 3096 C CA . LEU B 1 119 ? -1.251 -0.773 8.258 1 96.44 119 LEU B CA 1
ATOM 3097 C C . LEU B 1 119 ? -2.582 -0.17 8.695 1 96.44 119 LEU B C 1
ATOM 3099 O O . LEU B 1 119 ? -3.477 -0.89 9.141 1 96.44 119 LEU B O 1
ATOM 3103 N N . LEU B 1 120 ? -2.68 1.104 8.508 1 96.06 120 LEU B N 1
ATOM 3104 C CA . LEU B 1 120 ? -3.891 1.804 8.922 1 96.06 120 LEU B CA 1
ATOM 3105 C C . LEU B 1 120 ? -5.094 1.34 8.109 1 96.06 120 LEU B C 1
ATOM 3107 O O . LEU B 1 120 ? -6.176 1.123 8.664 1 96.06 120 LEU B O 1
ATOM 3111 N N . ASP B 1 121 ? -4.902 1.202 6.84 1 94.06 121 ASP B N 1
ATOM 3112 C CA . ASP B 1 121 ? -5.977 0.708 5.984 1 94.06 121 ASP B CA 1
ATOM 3113 C C . ASP B 1 121 ? -6.387 -0.708 6.379 1 94.06 121 ASP B C 1
ATOM 3115 O O . ASP B 1 121 ? -7.574 -1.031 6.406 1 94.06 121 ASP B O 1
ATOM 3119 N N . HIS B 1 122 ? -5.438 -1.548 6.617 1 94.75 122 HIS B N 1
ATOM 3120 C CA . HIS B 1 122 ? -5.711 -2.92 7.031 1 94.75 122 HIS B CA 1
ATOM 3121 C C . HIS B 1 122 ? -6.52 -2.955 8.32 1 94.75 122 HIS B C 1
ATOM 3123 O O . HIS B 1 122 ? -7.512 -3.68 8.422 1 94.75 122 HIS B O 1
ATOM 3129 N N . LEU B 1 123 ? -6.078 -2.197 9.305 1 94.25 123 LEU B N 1
ATOM 3130 C CA . LEU B 1 123 ? -6.762 -2.129 10.594 1 94.25 123 LEU B CA 1
ATOM 3131 C C . LEU B 1 123 ? -8.188 -1.626 10.422 1 94.25 123 LEU B C 1
ATOM 3133 O O . LEU B 1 123 ? -9.109 -2.109 11.094 1 94.25 123 LEU B O 1
ATOM 3137 N N . ARG B 1 124 ? -8.344 -0.666 9.547 1 93.12 124 ARG B N 1
ATOM 3138 C CA . ARG B 1 124 ? -9.664 -0.101 9.281 1 93.12 124 ARG B CA 1
ATOM 3139 C C . ARG B 1 124 ? -10.594 -1.142 8.664 1 93.12 124 ARG B C 1
ATOM 3141 O O . ARG B 1 124 ? -11.773 -1.224 9.023 1 93.12 124 ARG B O 1
ATOM 3148 N N . GLN B 1 125 ? -10.062 -1.919 7.75 1 88.81 125 GLN B N 1
ATOM 3149 C CA . GLN B 1 125 ? -10.875 -2.838 6.957 1 88.81 125 GLN B CA 1
ATOM 3150 C C . GLN B 1 125 ? -11.141 -4.133 7.719 1 88.81 125 GLN B C 1
ATOM 3152 O O . GLN B 1 125 ? -12.07 -4.875 7.391 1 88.81 125 GLN B O 1
ATOM 3157 N N . ASN B 1 126 ? -10.289 -4.414 8.711 1 87.25 126 ASN B N 1
ATOM 3158 C CA . ASN B 1 126 ? -10.383 -5.688 9.414 1 87.25 126 ASN B CA 1
ATOM 3159 C C . ASN B 1 126 ? -10.477 -5.488 10.922 1 87.25 126 ASN B C 1
ATOM 3161 O O . ASN B 1 126 ? -9.688 -6.062 11.672 1 87.25 126 ASN B O 1
ATOM 3165 N N . PRO B 1 127 ? -11.469 -4.82 11.453 1 75.25 127 PRO B N 1
ATOM 3166 C CA . PRO B 1 127 ? -11.555 -4.496 12.875 1 75.25 127 PRO B CA 1
ATOM 3167 C C . PRO B 1 127 ? -11.664 -5.738 13.758 1 75.25 127 PRO B C 1
ATOM 3169 O O . PRO B 1 127 ? -11.266 -5.711 14.922 1 75.25 127 PRO B O 1
ATOM 3172 N N . GLN B 1 128 ? -12.102 -6.863 13.281 1 69.5 128 GLN B N 1
ATOM 3173 C CA . GLN B 1 128 ? -12.383 -8.008 14.141 1 69.5 128 GLN B CA 1
ATOM 3174 C C . GLN B 1 128 ? -11.617 -9.242 13.68 1 69.5 128 GLN B C 1
ATOM 3176 O O . GLN B 1 128 ? -11.75 -10.32 14.266 1 69.5 128 GLN B O 1
ATOM 3181 N N . ASN B 1 129 ? -10.828 -9.141 12.789 1 67.62 129 ASN B N 1
ATOM 3182 C CA . ASN B 1 129 ? -10.328 -10.367 12.172 1 67.62 129 ASN B CA 1
ATOM 3183 C C . ASN B 1 129 ? -9.047 -10.852 12.844 1 67.62 129 ASN B C 1
ATOM 3185 O O . ASN B 1 129 ? -8.664 -12.016 12.695 1 67.62 129 ASN B O 1
ATOM 3189 N N . GLU B 1 130 ? -8.578 -10.125 13.703 1 71.75 130 GLU B N 1
ATOM 3190 C CA . GLU B 1 130 ? -7.301 -10.492 14.32 1 71.75 130 GLU B CA 1
ATOM 3191 C C . GLU B 1 130 ? -7.496 -10.953 15.766 1 71.75 130 GLU B C 1
ATOM 3193 O O . GLU B 1 130 ? -8.398 -10.477 16.453 1 71.75 130 GLU B O 1
ATOM 3198 N N . THR B 1 131 ? -6.758 -12.031 16.062 1 83.69 131 THR B N 1
ATOM 3199 C CA . THR B 1 131 ? -6.656 -12.305 17.5 1 83.69 131 THR B CA 1
ATOM 3200 C C . THR B 1 131 ? -6.102 -11.094 18.234 1 83.69 131 THR B C 1
ATOM 3202 O O . THR B 1 131 ? -5.504 -10.203 17.625 1 83.69 131 THR B O 1
ATOM 3205 N N . GLN B 1 132 ? -6.344 -11.117 19.469 1 84.94 132 GLN B N 1
ATOM 3206 C CA . GLN B 1 132 ? -5.859 -10 20.281 1 84.94 132 GLN B CA 1
ATOM 3207 C C . GLN B 1 132 ? -4.344 -9.852 20.156 1 84.94 132 GLN B C 1
ATOM 3209 O O . GLN B 1 132 ? -3.836 -8.734 20.062 1 84.94 132 GLN B O 1
ATOM 3214 N N . VAL B 1 133 ? -3.643 -10.945 20.188 1 90.62 133 VAL B N 1
ATOM 3215 C CA . VAL B 1 133 ? -2.184 -10.922 20.125 1 90.62 133 VAL B CA 1
ATOM 3216 C C . VAL B 1 133 ? -1.734 -10.375 18.766 1 90.62 133 VAL B C 1
ATOM 3218 O O . VAL B 1 133 ? -0.803 -9.57 18.688 1 90.62 133 VAL B O 1
ATOM 3221 N N . GLU B 1 134 ? -2.396 -10.812 17.703 1 92 134 GLU B N 1
ATOM 3222 C CA . GLU B 1 134 ? -2.076 -10.328 16.359 1 92 134 GLU B CA 1
ATOM 3223 C C . GLU B 1 134 ? -2.383 -8.844 16.219 1 92 134 GLU B C 1
ATOM 3225 O O . GLU B 1 134 ? -1.615 -8.102 15.609 1 92 134 GLU B O 1
ATOM 3230 N N . TYR B 1 135 ? -3.477 -8.523 16.797 1 93.12 135 TYR B N 1
ATOM 3231 C CA . TYR B 1 135 ? -3.898 -7.125 16.766 1 93.12 135 TYR B CA 1
ATOM 3232 C C . TYR B 1 135 ? -2.881 -6.23 17.469 1 93.12 135 TYR B C 1
ATOM 3234 O O . TYR B 1 135 ? -2.461 -5.211 16.922 1 93.12 135 TYR B O 1
ATOM 3242 N N . ILE B 1 136 ? -2.402 -6.602 18.609 1 92.31 136 ILE B N 1
ATOM 3243 C CA . ILE B 1 136 ? -1.43 -5.82 19.359 1 92.31 136 ILE B CA 1
ATOM 3244 C C . ILE B 1 136 ? -0.103 -5.773 18.609 1 92.31 136 ILE B C 1
ATOM 3246 O O . ILE B 1 136 ? 0.588 -4.754 18.625 1 92.31 136 ILE B O 1
ATOM 3250 N N . ARG B 1 137 ? 0.264 -6.844 18 1 94.12 137 ARG B N 1
ATOM 3251 C CA . ARG B 1 137 ? 1.484 -6.883 17.203 1 94.12 137 ARG B CA 1
ATOM 3252 C C . ARG B 1 137 ? 1.423 -5.879 16.062 1 94.12 137 ARG B C 1
ATOM 3254 O O . ARG B 1 137 ? 2.41 -5.199 15.766 1 94.12 137 ARG B O 1
ATOM 3261 N N . LEU B 1 138 ? 0.254 -5.773 15.383 1 95.44 138 LEU B N 1
ATOM 3262 C CA . LEU B 1 138 ? 0.055 -4.785 14.32 1 95.44 138 LEU B CA 1
ATOM 3263 C C . LEU B 1 138 ? 0.263 -3.371 14.859 1 95.44 138 LEU B C 1
ATOM 3265 O O . LEU B 1 138 ? 0.955 -2.564 14.234 1 95.44 138 LEU B O 1
ATOM 3269 N N . LEU B 1 139 ? -0.271 -3.107 16.016 1 95.5 139 LEU B N 1
ATOM 3270 C CA . LEU B 1 139 ? -0.153 -1.782 16.609 1 95.5 139 LEU B CA 1
ATOM 3271 C C . LEU B 1 139 ? 1.292 -1.489 17 1 95.5 139 LEU B C 1
ATOM 3273 O O . LEU B 1 139 ? 1.746 -0.346 16.906 1 95.5 139 LEU B O 1
ATOM 3277 N N . GLN B 1 140 ? 1.968 -2.496 17.422 1 95.75 140 GLN B N 1
ATOM 3278 C CA . GLN B 1 140 ? 3.371 -2.316 17.781 1 95.75 140 GLN B CA 1
ATOM 3279 C C . GLN B 1 140 ? 4.215 -1.992 16.547 1 95.75 140 GLN B C 1
ATOM 3281 O O . GLN B 1 140 ? 5.129 -1.167 16.609 1 95.75 140 GLN B O 1
ATOM 3286 N N . VAL B 1 141 ? 3.932 -2.654 15.438 1 96.94 141 VAL B N 1
ATOM 3287 C CA . VAL B 1 141 ? 4.625 -2.336 14.195 1 96.94 141 VAL B CA 1
ATOM 3288 C C . VAL B 1 141 ? 4.336 -0.89 13.797 1 96.94 141 VAL B C 1
ATOM 3290 O O . VAL B 1 141 ? 5.234 -0.167 13.359 1 96.94 141 VAL B O 1
ATOM 3293 N N . LEU B 1 142 ? 3.076 -0.502 13.906 1 97.25 142 LEU B N 1
ATOM 3294 C CA . LEU B 1 142 ? 2.699 0.878 13.625 1 97.25 142 LEU B CA 1
ATOM 3295 C C . LEU B 1 142 ? 3.51 1.848 14.477 1 97.25 142 LEU B C 1
ATOM 3297 O O . LEU B 1 142 ? 4.078 2.812 13.961 1 97.25 142 LEU B O 1
ATOM 3301 N N . LEU B 1 143 ? 3.621 1.594 15.758 1 97.38 143 LEU B N 1
ATOM 3302 C CA . LEU B 1 143 ? 4.395 2.426 16.672 1 97.38 143 LEU B CA 1
ATOM 3303 C C . LEU B 1 143 ? 5.859 2.48 16.25 1 97.38 143 LEU B C 1
ATOM 3305 O O . LEU B 1 143 ? 6.465 3.555 16.234 1 97.38 143 LEU B O 1
ATOM 3309 N N . ASP B 1 144 ? 6.441 1.316 15.898 1 96.38 144 ASP B N 1
ATOM 3310 C CA . ASP B 1 144 ? 7.824 1.259 15.438 1 96.38 144 ASP B CA 1
ATOM 3311 C C . ASP B 1 144 ? 8.047 2.205 14.258 1 96.38 144 ASP B C 1
ATOM 3313 O O . ASP B 1 144 ? 9.047 2.926 14.211 1 96.38 144 ASP B O 1
ATOM 3317 N N . GLN B 1 145 ? 7.109 2.188 13.352 1 96.19 145 GLN B N 1
ATOM 3318 C CA . GLN B 1 145 ? 7.227 3.012 12.148 1 96.19 145 GLN B CA 1
ATOM 3319 C C . GLN B 1 145 ? 7.137 4.496 12.492 1 96.19 145 GLN B C 1
ATOM 3321 O O . GLN B 1 145 ? 7.832 5.32 11.891 1 96.19 145 GLN B O 1
ATOM 3326 N N . LEU B 1 146 ? 6.273 4.855 13.422 1 97.12 146 LEU B N 1
ATOM 3327 C CA . LEU B 1 146 ? 6.141 6.25 13.828 1 97.12 146 LEU B CA 1
ATOM 3328 C C . LEU B 1 146 ? 7.426 6.75 14.477 1 97.12 146 LEU B C 1
ATOM 3330 O O . LEU B 1 146 ? 7.828 7.895 14.266 1 97.12 146 LEU B O 1
ATOM 3334 N N . MET B 1 147 ? 8.047 5.879 15.219 1 95.81 147 MET B N 1
ATOM 3335 C CA . MET B 1 147 ? 9.273 6.238 15.93 1 95.81 147 MET B CA 1
ATOM 3336 C C . MET B 1 147 ? 10.414 6.508 14.953 1 95.81 147 MET B C 1
ATOM 3338 O O . MET B 1 147 ? 11.336 7.254 15.258 1 95.81 147 MET B O 1
ATOM 3342 N N . GLN B 1 148 ? 10.336 5.969 13.773 1 93.25 148 GLN B N 1
ATOM 3343 C CA . GLN B 1 148 ? 11.398 6.109 12.781 1 93.25 148 GLN B CA 1
ATOM 3344 C C . GLN B 1 148 ? 11.117 7.277 11.836 1 93.25 148 GLN B C 1
ATOM 3346 O O . GLN B 1 148 ? 12 7.695 11.078 1 93.25 148 GLN B O 1
ATOM 3351 N N . ALA B 1 149 ? 9.906 7.836 11.859 1 93.81 149 ALA B N 1
ATOM 3352 C CA . ALA B 1 149 ? 9.477 8.859 10.906 1 93.81 149 ALA B CA 1
ATOM 3353 C C . ALA B 1 149 ? 10.117 10.211 11.234 1 93.81 149 ALA B C 1
ATOM 3355 O O . ALA B 1 149 ? 10.359 10.523 12.406 1 93.81 149 ALA B O 1
ATOM 3356 N N . GLU B 1 150 ? 10.398 10.953 10.227 1 91.31 150 GLU B N 1
ATOM 3357 C CA . GLU B 1 150 ? 10.891 12.32 10.391 1 91.31 150 GLU B CA 1
ATOM 3358 C C . GLU B 1 150 ? 9.75 13.273 10.734 1 91.31 150 GLU B C 1
ATOM 3360 O O . GLU B 1 150 ? 8.664 13.195 10.156 1 91.31 150 GLU B O 1
ATOM 3365 N N . LEU B 1 151 ? 9.984 14.141 11.75 1 92.44 151 LEU B N 1
ATOM 3366 C CA . LEU B 1 151 ? 9.008 15.148 12.141 1 92.44 151 LEU B CA 1
ATOM 3367 C C . LEU B 1 151 ? 9.242 16.453 11.391 1 92.44 151 LEU B C 1
ATOM 3369 O O . LEU B 1 151 ? 10.367 16.969 11.375 1 92.44 151 LEU B O 1
ATOM 3373 N N . VAL B 1 152 ? 8.164 16.891 10.781 1 83.81 152 VAL B N 1
ATOM 3374 C CA . VAL B 1 152 ? 8.188 18.219 10.18 1 83.81 152 VAL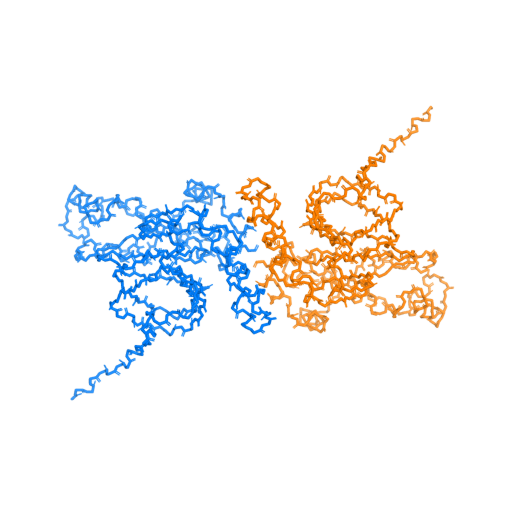 B CA 1
ATOM 3375 C C . VAL B 1 152 ? 7.152 19.109 10.875 1 83.81 152 VAL B C 1
ATOM 3377 O O . VAL B 1 152 ? 6.066 18.641 11.234 1 83.81 152 VAL B O 1
ATOM 3380 N N . GLY B 1 153 ? 7.609 20.266 11.383 1 76.5 153 GLY B N 1
ATOM 3381 C CA . GLY B 1 153 ? 6.699 21.172 12.07 1 76.5 153 GLY B CA 1
ATOM 3382 C C . GLY B 1 153 ? 5.328 21.234 11.422 1 76.5 153 GLY B C 1
ATOM 3383 O O . GLY B 1 153 ? 4.703 20.203 11.18 1 76.5 153 GLY B O 1
ATOM 3384 N N . SER B 1 154 ? 4.879 22.25 11.055 1 69.62 154 SER B N 1
ATOM 3385 C CA . SER B 1 154 ? 3.633 22.438 10.32 1 69.62 154 SER B CA 1
ATOM 3386 C C . SER B 1 154 ? 3.887 22.547 8.82 1 69.62 154 SER B C 1
ATOM 3388 O O . SER B 1 154 ? 4.848 23.203 8.398 1 69.62 154 SER B O 1
ATOM 3390 N N . TYR B 1 155 ? 3.102 21.688 8.227 1 73.56 155 TYR B N 1
ATOM 3391 C CA . TYR B 1 155 ? 3.328 21.781 6.785 1 73.56 155 TYR B CA 1
ATOM 3392 C C . TYR B 1 155 ? 2.797 23.109 6.242 1 73.56 155 TYR B C 1
ATOM 3394 O O . TYR B 1 155 ? 3.441 23.75 5.406 1 73.56 155 TYR B O 1
ATOM 3402 N N . LEU B 1 156 ? 1.695 23.562 6.797 1 83.56 156 LEU B N 1
ATOM 3403 C CA . LEU B 1 156 ? 1.079 24.781 6.289 1 83.56 156 LEU B CA 1
ATOM 3404 C C . LEU B 1 156 ? 0.426 25.578 7.418 1 83.56 156 LEU B C 1
ATOM 3406 O O . LEU B 1 156 ? -0.799 25.562 7.566 1 83.56 156 LEU B O 1
ATOM 3410 N N . PRO B 1 157 ? 1.275 26.328 8.156 1 81.31 157 PRO B N 1
ATOM 3411 C CA . PRO B 1 157 ? 0.716 27.125 9.258 1 81.31 157 PRO B CA 1
ATOM 3412 C C . PRO B 1 157 ? -0.266 28.188 8.781 1 81.31 157 PRO B C 1
ATOM 3414 O O . PRO B 1 157 ? -0.232 28.578 7.617 1 81.31 157 PRO B O 1
ATOM 3417 N N . THR B 1 158 ? -1.182 28.547 9.664 1 83 158 THR B N 1
ATOM 3418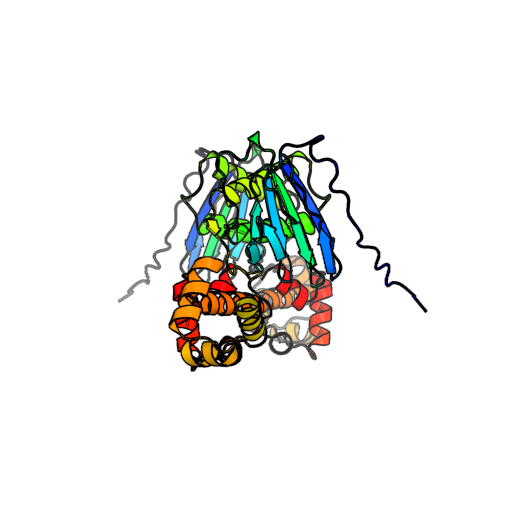 C CA . THR B 1 158 ? -2.104 29.656 9.422 1 83 158 THR B CA 1
ATOM 3419 C C . THR B 1 158 ? -1.958 30.734 10.5 1 83 158 THR B C 1
ATOM 3421 O O . THR B 1 158 ? -1.024 30.688 11.305 1 83 158 THR B O 1
ATOM 3424 N N . THR B 1 159 ? -2.717 31.859 10.391 1 83.44 159 THR B N 1
ATOM 3425 C CA . THR B 1 159 ? -2.627 32.969 11.344 1 83.44 159 THR B CA 1
ATOM 3426 C C . THR B 1 159 ? -3.988 33.625 11.531 1 83.44 159 THR B C 1
ATOM 3428 O O . THR B 1 159 ? -4.871 33.5 10.68 1 83.44 159 THR B O 1
ATOM 3431 N N . ASP B 1 160 ? -4.07 34.219 12.703 1 83.75 160 ASP B N 1
ATOM 3432 C CA . ASP B 1 160 ? -5.273 35 12.969 1 83.75 160 ASP B CA 1
ATOM 3433 C C . ASP B 1 160 ? -5.074 36.469 12.578 1 83.75 160 ASP B C 1
ATOM 3435 O O . ASP B 1 160 ? -6.008 37.281 12.664 1 83.75 160 ASP B O 1
ATOM 3439 N N . HIS B 1 161 ? -3.938 36.812 12.211 1 88.81 161 HIS B N 1
ATOM 3440 C CA . HIS B 1 161 ? -3.725 38.156 11.703 1 88.81 161 HIS B CA 1
ATOM 3441 C C . HIS B 1 161 ? -4.602 38.438 10.484 1 88.81 161 HIS B C 1
ATOM 3443 O O . HIS B 1 161 ? -4.457 37.781 9.453 1 88.81 161 HIS B O 1
ATOM 3449 N N . PRO B 1 162 ? -5.461 39.344 10.578 1 91.44 162 PRO B N 1
ATOM 3450 C CA . PRO B 1 162 ? -6.531 39.469 9.586 1 91.44 162 PRO B CA 1
ATOM 3451 C C . PRO B 1 162 ? -5.996 39.688 8.172 1 91.44 162 PRO B C 1
ATOM 3453 O O . PRO B 1 162 ? -6.43 39 7.23 1 91.44 162 PRO B O 1
ATOM 3456 N N . ALA B 1 163 ? -5.109 40.625 8.039 1 93.56 163 ALA B N 1
ATOM 3457 C CA . ALA B 1 163 ? -4.609 40.969 6.707 1 93.56 163 ALA B CA 1
ATOM 3458 C C . ALA B 1 163 ? -3.857 39.781 6.094 1 93.56 163 ALA B C 1
ATOM 3460 O O . ALA B 1 163 ? -4.062 39.438 4.926 1 93.56 163 ALA B O 1
ATOM 3461 N N . LEU B 1 164 ? -3.004 39.188 6.863 1 93.81 164 LEU B N 1
ATOM 3462 C CA . LEU B 1 164 ? -2.24 38.031 6.371 1 93.81 164 LEU B CA 1
ATOM 3463 C C . LEU B 1 164 ? -3.154 36.844 6.121 1 93.81 164 LEU B C 1
ATOM 3465 O O . LEU B 1 164 ? -2.984 36.125 5.137 1 93.81 164 LEU B O 1
ATOM 3469 N N . ALA B 1 165 ? -4.078 36.656 6.977 1 92.62 165 ALA B N 1
ATOM 3470 C CA . ALA B 1 165 ? -5.039 35.562 6.816 1 92.62 165 ALA B CA 1
ATOM 3471 C C . ALA B 1 165 ? -5.777 35.688 5.488 1 92.62 165 ALA B C 1
ATOM 3473 O O . ALA B 1 165 ? -6.039 34.688 4.828 1 92.62 165 ALA B O 1
ATOM 3474 N N . LYS B 1 166 ? -6.141 36.844 5.176 1 94.5 166 LYS B N 1
ATOM 3475 C CA . LYS B 1 166 ? -6.82 37.094 3.906 1 94.5 166 LYS B CA 1
ATOM 3476 C C . LYS B 1 166 ? -5.953 36.656 2.729 1 94.5 166 LYS B C 1
ATOM 3478 O O . LYS B 1 166 ? -6.434 36 1.805 1 94.5 166 LYS B O 1
ATOM 3483 N N . ILE B 1 167 ? -4.688 37 2.752 1 95.69 167 ILE B N 1
ATOM 3484 C CA . ILE B 1 167 ? -3.76 36.625 1.692 1 95.69 167 ILE B CA 1
ATOM 3485 C C . ILE B 1 167 ? -3.643 35.125 1.628 1 95.69 167 ILE B C 1
ATOM 3487 O O . ILE B 1 167 ? -3.709 34.531 0.547 1 95.69 167 ILE B O 1
ATOM 3491 N N . LEU B 1 168 ? -3.469 34.5 2.77 1 93.12 168 LEU B N 1
ATOM 3492 C CA . LEU B 1 168 ? -3.309 33.062 2.822 1 93.12 168 LEU B CA 1
ATOM 3493 C C . LEU B 1 168 ? -4.543 32.344 2.27 1 93.12 168 LEU B C 1
ATOM 3495 O O . LEU B 1 168 ? -4.426 31.375 1.526 1 93.12 168 LEU B O 1
ATOM 3499 N N . ASN B 1 169 ? -5.637 32.844 2.615 1 91.56 169 ASN B N 1
ATOM 3500 C CA . ASN B 1 169 ? -6.887 32.281 2.117 1 91.56 169 ASN B CA 1
ATOM 3501 C C . ASN B 1 169 ? -6.996 32.406 0.602 1 91.56 169 ASN B C 1
ATOM 3503 O O . ASN B 1 169 ? -7.426 31.469 -0.076 1 91.56 169 ASN B O 1
ATOM 3507 N N . ASP B 1 170 ? -6.672 33.531 0.141 1 94 170 ASP B N 1
ATOM 3508 C CA . ASP B 1 170 ? -6.703 33.75 -1.3 1 94 170 ASP B CA 1
ATOM 3509 C C . ASP B 1 170 ? -5.781 32.781 -2.031 1 94 170 ASP B C 1
ATOM 3511 O O . ASP B 1 170 ? -6.16 32.219 -3.061 1 94 170 ASP B O 1
ATOM 3515 N N . LEU B 1 171 ? -4.629 32.656 -1.493 1 94.69 171 LEU B N 1
ATOM 3516 C CA . LEU B 1 171 ? -3.654 31.766 -2.109 1 94.69 171 LEU B CA 1
ATOM 3517 C C . LEU B 1 171 ? -4.113 30.312 -2.029 1 94.69 171 LEU B C 1
ATOM 3519 O O . LEU B 1 171 ? -3.881 29.531 -2.953 1 94.69 171 LEU B O 1
ATOM 3523 N N . HIS B 1 172 ? -4.734 29.938 -0.98 1 91 172 HIS B N 1
ATOM 3524 C CA . HIS B 1 172 ? -5.285 28.609 -0.811 1 91 172 HIS B CA 1
ATOM 3525 C C . HIS B 1 172 ? -6.332 28.297 -1.875 1 91 172 HIS B C 1
ATOM 3527 O O . HIS B 1 172 ? -6.391 27.172 -2.389 1 91 172 HIS B O 1
ATOM 3533 N N . GLN B 1 173 ? -7.074 29.234 -2.182 1 91 173 GLN B N 1
ATOM 3534 C CA . GLN B 1 173 ? -8.156 29.078 -3.152 1 91 173 GLN B CA 1
ATOM 3535 C C . GLN B 1 173 ? -7.613 29.062 -4.578 1 91 173 GLN B C 1
ATOM 3537 O O . GLN B 1 173 ? -8.211 28.453 -5.469 1 91 173 GLN B O 1
ATOM 3542 N N . CYS B 1 174 ? -6.512 29.766 -4.754 1 94.81 174 CYS B N 1
ATOM 3543 C CA . CYS B 1 174 ? -5.891 29.828 -6.07 1 94.81 174 CYS B CA 1
ATOM 3544 C C . CYS B 1 174 ? -4.398 29.547 -5.988 1 94.81 174 CYS B C 1
ATOM 3546 O O . CYS B 1 174 ? -3.578 30.453 -6.168 1 94.81 174 CYS B O 1
ATOM 3548 N N . PRO B 1 175 ? -4.066 28.312 -5.922 1 94.75 175 PRO B N 1
ATOM 3549 C CA . PRO B 1 175 ? -2.656 27.969 -5.723 1 94.75 175 PRO B CA 1
ATOM 3550 C C . PRO B 1 175 ? -1.788 28.328 -6.93 1 94.75 175 PRO B C 1
ATOM 3552 O O . PRO B 1 175 ? -0.56 28.359 -6.82 1 94.75 175 PRO B O 1
ATOM 3555 N N . ALA B 1 176 ? -2.424 28.625 -8.016 1 96.06 176 ALA B N 1
ATOM 3556 C CA . ALA B 1 176 ? -1.685 28.969 -9.227 1 96.06 176 ALA B CA 1
ATOM 3557 C C . ALA B 1 176 ? -1.282 30.438 -9.227 1 96.06 176 ALA B C 1
ATOM 3559 O O . ALA B 1 176 ? -0.531 30.891 -10.102 1 96.06 176 ALA B O 1
ATOM 3560 N N . ASP B 1 177 ? -1.78 31.203 -8.32 1 95.25 177 ASP B N 1
ATOM 3561 C CA . ASP B 1 177 ? -1.457 32.625 -8.227 1 95.25 177 ASP B CA 1
ATOM 3562 C C . ASP B 1 177 ? 0.045 32.844 -8.047 1 95.25 177 ASP B C 1
ATOM 3564 O O . ASP B 1 177 ? 0.612 32.469 -7.016 1 95.25 177 ASP B O 1
ATOM 3568 N N . ASN B 1 178 ? 0.672 33.5 -9.008 1 94.31 178 ASN B N 1
ATOM 3569 C CA . ASN B 1 178 ? 2.115 33.719 -8.992 1 94.31 178 ASN B CA 1
ATOM 3570 C C . ASN B 1 178 ? 2.461 35.156 -8.68 1 94.31 178 ASN B C 1
ATOM 3572 O O . ASN B 1 178 ? 3.539 35.656 -9.039 1 94.31 178 ASN B O 1
ATOM 3576 N N . SER B 1 179 ? 1.555 35.812 -8.039 1 96.25 179 SER B N 1
ATOM 3577 C CA . SER B 1 179 ? 1.8 37.219 -7.68 1 96.25 179 SER B CA 1
ATOM 3578 C C . SER B 1 179 ? 3.074 37.344 -6.855 1 96.25 179 SER B C 1
ATOM 3580 O O . SER B 1 179 ? 3.377 36.5 -6.016 1 96.25 179 SER B O 1
ATOM 3582 N N . THR B 1 180 ? 3.768 38.5 -7.059 1 96.31 180 THR B N 1
ATOM 3583 C CA . THR B 1 180 ? 4.961 38.781 -6.273 1 96.31 180 THR B CA 1
ATOM 3584 C C . THR B 1 180 ? 4.586 39.25 -4.871 1 96.31 180 THR B C 1
ATOM 3586 O O . THR B 1 180 ? 3.42 39.562 -4.605 1 96.31 180 THR B O 1
ATOM 3589 N N . LEU B 1 181 ? 5.605 39.188 -4.074 1 96.88 181 LEU B N 1
ATOM 3590 C CA . LEU B 1 181 ? 5.375 39.688 -2.723 1 96.88 181 LEU B CA 1
ATOM 3591 C C . LEU B 1 181 ? 4.871 41.125 -2.75 1 96.88 181 LEU B C 1
ATOM 3593 O O . LEU B 1 181 ? 3.998 41.5 -1.962 1 96.88 181 LEU B O 1
ATOM 3597 N N . GLN B 1 182 ? 5.406 41.906 -3.65 1 96.94 182 GLN B N 1
ATOM 3598 C CA . GLN B 1 182 ? 5.004 43.312 -3.793 1 96.94 182 GLN B CA 1
ATOM 3599 C C . GLN B 1 182 ? 3.533 43.406 -4.191 1 96.94 182 GLN B C 1
ATOM 3601 O O . GLN B 1 182 ? 2.789 44.219 -3.617 1 96.94 182 GLN B O 1
ATOM 3606 N N . GLU B 1 183 ? 3.127 42.656 -5.102 1 97.19 183 GLU B N 1
ATOM 3607 C CA . GLU B 1 183 ? 1.746 42.688 -5.574 1 97.19 183 GLU B CA 1
ATOM 3608 C C . GLU B 1 183 ? 0.781 42.25 -4.473 1 97.19 183 GLU B C 1
ATOM 3610 O O . GLU B 1 183 ? -0.292 42.844 -4.316 1 97.19 183 GLU B O 1
ATOM 3615 N N . LEU B 1 184 ? 1.17 41.25 -3.77 1 97.19 184 LEU B N 1
ATOM 3616 C CA . LEU B 1 184 ? 0.332 40.781 -2.682 1 97.19 184 LEU B CA 1
ATOM 3617 C C . LEU B 1 184 ? 0.208 41.812 -1.576 1 97.19 184 LEU B C 1
ATOM 3619 O O . LEU B 1 184 ? -0.875 42 -1.019 1 97.19 184 LEU B O 1
ATOM 3623 N N . ALA B 1 185 ? 1.306 42.438 -1.231 1 97.25 185 ALA B N 1
ATOM 3624 C CA . ALA B 1 185 ? 1.303 43.5 -0.213 1 97.25 185 ALA B CA 1
ATOM 3625 C C . ALA B 1 185 ? 0.357 44.625 -0.596 1 97.25 185 ALA B C 1
ATOM 3627 O O . ALA B 1 185 ? -0.406 45.125 0.24 1 97.25 185 ALA B O 1
ATOM 3628 N N . GLU B 1 186 ? 0.373 44.969 -1.864 1 96.44 186 GLU B N 1
ATOM 3629 C CA . GLU B 1 186 ? -0.468 46.062 -2.363 1 96.44 186 GLU B CA 1
ATOM 3630 C C . GLU B 1 186 ? -1.949 45.719 -2.227 1 96.44 186 GLU B C 1
ATOM 3632 O O . GLU B 1 186 ? -2.775 46.594 -1.977 1 96.44 186 GLU B O 1
ATOM 3637 N N . ARG B 1 187 ? -2.287 44.438 -2.324 1 94.88 187 ARG B N 1
ATOM 3638 C CA . ARG B 1 187 ? -3.672 44 -2.227 1 94.88 187 ARG B CA 1
ATOM 3639 C C . ARG B 1 187 ? -4.246 44.281 -0.844 1 94.88 187 ARG B C 1
ATOM 3641 O O . ARG B 1 187 ? -5.465 44.406 -0.685 1 94.88 187 ARG B O 1
ATOM 3648 N N . ILE B 1 188 ? -3.377 44.375 0.092 1 94.75 188 ILE B N 1
ATOM 3649 C CA . ILE B 1 188 ? -3.871 44.562 1.451 1 94.75 188 ILE B CA 1
ATOM 3650 C C . ILE B 1 188 ? -3.318 45.844 2.027 1 94.75 188 ILE B C 1
ATOM 3652 O O . ILE B 1 188 ? -3.178 46 3.246 1 94.75 188 ILE B O 1
ATOM 3656 N N . ASN B 1 189 ? -2.812 46.688 1.182 1 94.81 189 ASN B N 1
ATOM 3657 C CA . ASN B 1 189 ? -2.361 48.031 1.514 1 94.81 189 ASN B CA 1
ATOM 3658 C C . ASN B 1 189 ? -1.188 48.031 2.488 1 94.81 189 ASN B C 1
ATOM 3660 O O . ASN B 1 189 ? -1.195 48.719 3.494 1 94.81 189 ASN B O 1
ATOM 3664 N N . MET B 1 190 ? -0.251 47.156 2.25 1 95.75 190 MET B N 1
ATOM 3665 C CA . MET B 1 190 ? 0.995 47.062 3.006 1 95.75 190 MET B CA 1
ATOM 3666 C C . MET B 1 190 ? 2.201 47.219 2.084 1 95.75 190 MET B C 1
ATOM 3668 O O . MET B 1 190 ? 2.064 47.156 0.861 1 95.75 190 MET B O 1
ATOM 3672 N N . THR B 1 191 ? 3.359 47.5 2.762 1 96.81 191 THR B N 1
ATOM 3673 C CA . THR B 1 191 ? 4.609 47.438 2.016 1 96.81 191 THR B CA 1
ATOM 3674 C C . THR B 1 191 ? 5.117 45.969 1.952 1 96.81 191 THR B C 1
ATOM 3676 O O . THR B 1 191 ? 4.734 45.156 2.775 1 96.81 191 THR B O 1
ATOM 3679 N N . GLU B 1 192 ? 5.922 45.719 1.019 1 96.69 192 GLU B N 1
ATOM 3680 C CA . GLU B 1 192 ? 6.547 44.406 0.877 1 96.69 192 GLU B CA 1
ATOM 3681 C C . GLU B 1 192 ? 7.297 44.031 2.146 1 96.69 192 GLU B C 1
ATOM 3683 O O . GLU B 1 192 ? 7.23 42.875 2.582 1 96.69 192 GLU B O 1
ATOM 3688 N N . ARG B 1 193 ? 7.973 45 2.695 1 96.81 193 ARG B N 1
ATOM 3689 C CA . ARG B 1 193 ? 8.758 44.75 3.902 1 96.81 193 ARG B CA 1
ATOM 3690 C C . ARG B 1 193 ? 7.867 44.344 5.07 1 96.81 193 ARG B C 1
ATOM 3692 O O . ARG B 1 193 ? 8.195 43.438 5.82 1 96.81 193 ARG B O 1
ATOM 3699 N N . THR B 1 194 ? 6.789 45 5.262 1 96.44 194 THR B N 1
ATOM 3700 C CA . THR B 1 194 ? 5.855 44.75 6.352 1 96.44 194 THR B CA 1
ATOM 3701 C C . THR B 1 194 ? 5.234 43.344 6.199 1 96.44 194 THR B C 1
ATOM 3703 O O . THR B 1 194 ? 5.148 42.594 7.172 1 96.44 194 THR B O 1
ATOM 3706 N N . LEU B 1 195 ? 4.828 43.094 4.969 1 96.88 195 LEU B N 1
ATOM 3707 C CA . LEU B 1 195 ? 4.238 41.781 4.723 1 96.88 195 LEU B CA 1
ATOM 3708 C C . LEU B 1 195 ? 5.25 40.656 4.996 1 96.88 195 LEU B C 1
ATOM 3710 O O . LEU B 1 195 ? 4.906 39.625 5.598 1 96.88 195 LEU B O 1
ATOM 3714 N N . ALA B 1 196 ? 6.445 40.844 4.59 1 96.56 196 ALA B N 1
ATOM 3715 C CA . ALA B 1 196 ? 7.5 39.844 4.824 1 96.56 196 ALA B CA 1
ATOM 3716 C C . ALA B 1 196 ? 7.727 39.625 6.32 1 96.56 196 ALA B C 1
ATOM 3718 O O . ALA B 1 196 ? 7.875 38.5 6.773 1 96.56 196 ALA B O 1
ATOM 3719 N N . ARG B 1 197 ? 7.766 40.688 7.035 1 95.38 197 ARG B N 1
ATOM 3720 C CA . ARG B 1 197 ? 7.965 40.625 8.477 1 95.38 197 ARG B CA 1
ATOM 3721 C C . ARG B 1 197 ? 6.824 39.875 9.156 1 95.38 197 ARG B C 1
ATOM 3723 O O . ARG B 1 197 ? 7.059 39.031 10.016 1 95.38 197 ARG B O 1
ATOM 3730 N N . TYR B 1 198 ? 5.617 40.188 8.766 1 93.44 198 TYR B N 1
ATOM 3731 C CA . TYR B 1 198 ? 4.457 39.531 9.352 1 93.44 198 TYR B CA 1
ATOM 3732 C C . TYR B 1 198 ? 4.449 38.031 9.008 1 93.44 198 TYR B C 1
ATOM 3734 O O . TYR B 1 198 ? 4.062 37.188 9.836 1 93.44 198 TYR B O 1
ATOM 3742 N N . SER B 1 199 ? 4.852 37.719 7.801 1 94.44 199 SER B N 1
ATOM 3743 C CA . SER B 1 199 ? 4.922 36.344 7.398 1 94.44 199 SER B CA 1
ATOM 3744 C C . SER B 1 199 ? 5.891 35.562 8.281 1 94.44 199 SER B C 1
ATOM 3746 O O . SER B 1 199 ? 5.551 34.469 8.789 1 94.44 199 SER B O 1
ATOM 3748 N N . GLN B 1 200 ? 6.984 36.062 8.516 1 93.69 200 GLN B N 1
ATOM 3749 C CA . GLN B 1 200 ? 7.988 35.406 9.344 1 93.69 200 GLN B CA 1
ATOM 3750 C C . GLN B 1 200 ? 7.52 35.281 10.789 1 93.69 200 GLN B C 1
ATOM 3752 O O . GLN B 1 200 ? 7.676 34.25 11.414 1 93.69 200 GLN B O 1
ATOM 3757 N N . LYS B 1 201 ? 7.027 36.344 11.273 1 91.69 201 LYS B N 1
ATOM 3758 C CA . LYS B 1 201 ? 6.602 36.375 12.672 1 91.69 201 LYS B CA 1
ATOM 3759 C C . LYS B 1 201 ? 5.441 35.438 12.93 1 91.69 201 LYS B C 1
ATOM 3761 O O . LYS B 1 201 ? 5.449 34.688 13.914 1 91.69 201 LYS B O 1
ATOM 3766 N N . GLU B 1 202 ? 4.5 35.5 12 1 87.81 202 GLU B N 1
ATOM 3767 C CA . GLU B 1 202 ? 3.248 34.781 12.227 1 87.81 202 GLU B CA 1
ATOM 3768 C C . GLU B 1 202 ? 3.359 33.344 11.789 1 87.81 202 GLU B C 1
ATOM 3770 O O . GLU B 1 202 ? 2.764 32.438 12.406 1 87.81 202 GLU B O 1
ATOM 3775 N N . LEU B 1 203 ? 4.082 33.094 10.711 1 88.31 203 LEU B N 1
ATOM 3776 C CA . LEU B 1 203 ? 4.086 31.766 10.109 1 88.31 203 LEU B CA 1
ATOM 3777 C C . LEU B 1 203 ? 5.379 31.016 10.43 1 88.31 203 LEU B C 1
ATOM 3779 O O . LEU B 1 203 ? 5.457 29.797 10.273 1 88.31 203 LEU B O 1
ATOM 3783 N N . GLY B 1 204 ? 6.383 31.719 10.781 1 87.88 204 GLY B N 1
ATOM 3784 C CA . GLY B 1 204 ? 7.691 31.125 11 1 87.88 204 GLY B CA 1
ATOM 3785 C C . GLY B 1 204 ? 8.43 30.812 9.719 1 87.88 204 GLY B C 1
ATOM 3786 O O . GLY B 1 204 ? 9.414 30.062 9.719 1 87.88 204 GLY B O 1
ATOM 3787 N N . MET B 1 205 ? 7.926 31.344 8.68 1 90.44 205 MET B N 1
ATOM 3788 C CA . MET B 1 205 ? 8.516 31.125 7.359 1 90.44 205 MET B CA 1
ATOM 3789 C C . MET B 1 205 ? 8.125 32.25 6.402 1 90.44 205 MET B C 1
ATOM 3791 O O . MET B 1 205 ? 7.227 33.031 6.699 1 90.44 205 MET B O 1
ATOM 3795 N N . SER B 1 206 ? 8.867 32.375 5.32 1 94.75 206 SER B N 1
ATOM 3796 C CA . SER B 1 206 ? 8.523 33.344 4.305 1 94.75 206 SER B CA 1
ATOM 3797 C C . SER B 1 206 ? 7.242 32.969 3.57 1 94.75 206 SER B C 1
ATOM 3799 O O . SER B 1 206 ? 6.867 31.797 3.543 1 94.75 206 SER B O 1
ATOM 3801 N N . LEU B 1 207 ? 6.609 33.938 2.984 1 94.75 207 LEU B N 1
ATOM 3802 C CA . LEU B 1 207 ? 5.406 33.656 2.203 1 94.75 207 LEU B CA 1
ATOM 3803 C C . LEU B 1 207 ? 5.727 32.781 0.993 1 94.75 207 LEU B C 1
ATOM 3805 O O . LEU B 1 207 ? 4.914 31.969 0.587 1 94.75 207 LEU B O 1
ATOM 3809 N N . HIS B 1 208 ? 6.879 33 0.493 1 93.38 208 HIS B N 1
ATOM 3810 C CA . HIS B 1 208 ? 7.316 32.156 -0.617 1 93.38 208 HIS B CA 1
ATOM 3811 C C . HIS B 1 208 ? 7.383 30.688 -0.207 1 93.38 208 HIS B C 1
ATOM 3813 O O . HIS B 1 208 ? 6.863 29.812 -0.91 1 93.38 208 HIS B O 1
ATOM 3819 N N . GLU B 1 209 ? 7.984 30.406 0.874 1 91.88 209 GLU B N 1
ATOM 3820 C CA . GLU B 1 209 ? 8.07 29.047 1.383 1 91.88 209 GLU B CA 1
ATOM 3821 C C . GLU B 1 209 ? 6.68 28.469 1.667 1 91.88 209 GLU B C 1
ATOM 3823 O O . GLU B 1 209 ? 6.398 27.312 1.342 1 91.88 209 GLU B O 1
ATOM 3828 N N . TRP B 1 210 ? 5.914 29.297 2.25 1 92.69 210 TRP B N 1
ATOM 3829 C CA . TRP B 1 210 ? 4.543 28.891 2.553 1 92.69 210 TRP B CA 1
ATOM 3830 C C . TRP B 1 210 ? 3.801 28.484 1.283 1 92.69 210 TRP B C 1
ATOM 3832 O O . TRP B 1 210 ? 3.15 27.438 1.241 1 92.69 210 TRP B O 1
ATOM 3842 N N . ARG B 1 211 ? 3.967 29.281 0.282 1 93.81 211 ARG B N 1
ATOM 3843 C CA . ARG B 1 211 ? 3.322 29.016 -0.999 1 93.81 211 ARG B CA 1
ATOM 3844 C C . ARG B 1 211 ? 3.812 27.703 -1.597 1 93.81 211 ARG B C 1
ATOM 3846 O O . ARG B 1 211 ? 3.029 26.938 -2.174 1 93.81 211 ARG B O 1
ATOM 3853 N N . GLN B 1 212 ? 5.027 27.516 -1.48 1 91.56 212 GLN B N 1
ATOM 3854 C CA . GLN B 1 212 ? 5.594 26.281 -2.014 1 91.56 212 GLN B CA 1
ATOM 3855 C C . GLN B 1 212 ? 5.043 25.062 -1.276 1 91.56 212 GLN B C 1
ATOM 3857 O O . GLN B 1 212 ? 4.703 24.047 -1.9 1 91.56 212 GLN B O 1
ATOM 3862 N N . ARG B 1 213 ? 4.945 25.172 -0.051 1 89.94 213 ARG B N 1
ATOM 3863 C CA . ARG B 1 213 ? 4.383 24.094 0.748 1 89.94 213 ARG B CA 1
ATOM 3864 C C . ARG B 1 213 ? 2.928 23.828 0.378 1 89.94 213 ARG B C 1
ATOM 3866 O O . ARG B 1 213 ? 2.496 22.672 0.296 1 89.94 213 ARG B O 1
ATOM 3873 N N . LEU B 1 214 ? 2.227 24.906 0.224 1 91.94 214 LEU B N 1
ATOM 3874 C CA . LEU B 1 214 ? 0.842 24.797 -0.22 1 91.94 214 LEU B CA 1
ATOM 3875 C C . LEU B 1 214 ? 0.751 24 -1.522 1 91.94 214 LEU B C 1
ATOM 3877 O O . LEU B 1 214 ? -0.076 23.109 -1.65 1 91.94 214 LEU B O 1
ATOM 3881 N N . LYS B 1 215 ? 1.612 24.375 -2.428 1 94.12 215 LYS B N 1
ATOM 3882 C CA . LYS B 1 215 ? 1.595 23.734 -3.736 1 94.12 215 LYS B CA 1
ATOM 3883 C C . LYS B 1 215 ? 1.935 22.25 -3.615 1 94.12 215 LYS B C 1
ATOM 3885 O O . LYS B 1 215 ? 1.33 21.406 -4.289 1 94.12 215 LYS B O 1
ATOM 3890 N N . VAL B 1 216 ? 2.807 21.938 -2.783 1 90.25 216 VAL B N 1
ATOM 3891 C CA . VAL B 1 216 ? 3.184 20.547 -2.568 1 90.25 216 VAL B CA 1
ATOM 3892 C C . VAL B 1 216 ? 2.002 19.781 -1.979 1 90.25 216 VAL B C 1
ATOM 3894 O O . VAL B 1 216 ? 1.695 18.656 -2.418 1 90.25 216 VAL B O 1
ATOM 3897 N N . MET B 1 217 ? 1.396 20.344 -1.03 1 88.25 217 MET B N 1
ATOM 3898 C CA . MET B 1 217 ? 0.237 19.719 -0.401 1 88.25 217 MET B CA 1
ATOM 3899 C C . MET B 1 217 ? -0.866 19.469 -1.424 1 88.25 217 MET B C 1
ATOM 3901 O O . MET B 1 217 ? -1.438 18.375 -1.469 1 88.25 217 MET B O 1
ATOM 3905 N N . LYS B 1 218 ? -1.103 20.438 -2.166 1 91.19 218 LYS B N 1
ATOM 3906 C CA . LYS B 1 218 ? -2.119 20.312 -3.205 1 91.19 218 LYS B CA 1
ATOM 3907 C C . LYS B 1 218 ? -1.717 19.25 -4.23 1 91.19 218 LYS B C 1
ATOM 3909 O O . LYS B 1 218 ? -2.561 18.5 -4.715 1 91.19 218 LYS B O 1
ATOM 3914 N N . ALA B 1 219 ? -0.484 19.297 -4.516 1 93 219 ALA B N 1
ATOM 3915 C CA . ALA B 1 219 ? 0.027 18.312 -5.473 1 93 219 ALA B CA 1
ATOM 3916 C C . ALA B 1 219 ? -0.193 16.891 -4.973 1 93 219 ALA B C 1
ATOM 3918 O O . ALA B 1 219 ? -0.625 16.016 -5.73 1 93 219 ALA B O 1
ATOM 3919 N N . MET B 1 220 ? 0.076 16.656 -3.729 1 87.62 220 MET B N 1
ATOM 3920 C CA . MET B 1 220 ? -0.109 15.328 -3.139 1 87.62 220 MET B CA 1
ATOM 3921 C C . MET B 1 220 ? -1.564 14.883 -3.242 1 87.62 220 MET B C 1
ATOM 3923 O O . MET B 1 220 ? -1.845 13.734 -3.588 1 87.62 220 MET B O 1
ATOM 3927 N N . THR B 1 221 ? -2.4 15.797 -2.959 1 86.56 221 THR B N 1
ATOM 3928 C CA . THR B 1 221 ? -3.828 15.508 -3.051 1 86.56 221 THR B CA 1
ATOM 3929 C C . THR B 1 221 ? -4.215 15.148 -4.484 1 86.56 221 THR B C 1
ATOM 3931 O O . THR B 1 221 ? -4.906 14.156 -4.715 1 86.56 221 THR B O 1
ATOM 3934 N N . MET B 1 222 ? -3.709 15.906 -5.355 1 90.88 222 MET B N 1
ATOM 3935 C CA . MET B 1 222 ? -4.039 15.711 -6.762 1 90.88 222 MET B CA 1
ATOM 3936 C C . MET B 1 222 ? -3.432 14.406 -7.281 1 90.88 222 MET B C 1
ATOM 3938 O O . MET B 1 222 ? -4.039 13.719 -8.102 1 90.88 222 MET B O 1
ATOM 3942 N N . LEU B 1 223 ? -2.252 14.117 -6.852 1 89.56 223 LEU B N 1
ATOM 3943 C CA . LEU B 1 223 ? -1.619 12.859 -7.223 1 89.56 223 LEU B CA 1
ATOM 3944 C C . LEU B 1 223 ? -2.453 11.672 -6.754 1 89.56 223 LEU B C 1
ATOM 3946 O O . LEU B 1 223 ? -2.668 10.719 -7.508 1 89.56 223 LEU B O 1
ATOM 3950 N N . ASN B 1 224 ? -2.91 11.797 -5.602 1 81.81 224 ASN B N 1
ATOM 3951 C CA . ASN B 1 224 ? -3.732 10.734 -5.023 1 81.81 224 ASN B CA 1
ATOM 3952 C C . ASN B 1 224 ? -5.051 10.578 -5.773 1 81.81 224 ASN B C 1
ATOM 3954 O O . ASN B 1 224 ? -5.613 9.484 -5.812 1 81.81 224 ASN B O 1
ATOM 3958 N N . GLN B 1 225 ? -5.457 11.641 -6.398 1 82.12 225 GLN B N 1
ATOM 3959 C CA . GLN B 1 225 ? -6.707 11.633 -7.156 1 82.12 225 GLN B CA 1
ATOM 3960 C C . GLN B 1 225 ? -6.484 11.102 -8.57 1 82.12 225 GLN B C 1
ATOM 3962 O O . GLN B 1 225 ? -7.43 11 -9.359 1 82.12 225 GLN B O 1
ATOM 3967 N N . GLY B 1 226 ? -5.195 10.883 -8.914 1 83.38 226 GLY B N 1
ATOM 3968 C CA . GLY B 1 226 ? -4.891 10.273 -10.195 1 83.38 226 GLY B CA 1
ATOM 3969 C C . GLY B 1 226 ? -4.656 11.289 -11.297 1 83.38 226 GLY B C 1
ATOM 3970 O O . GLY B 1 226 ? -4.582 10.93 -12.477 1 83.38 226 GLY B O 1
ATOM 3971 N N . LYS B 1 227 ? -4.539 12.531 -10.977 1 91.31 227 LYS B N 1
ATOM 3972 C CA . LYS B 1 227 ? -4.281 13.555 -11.984 1 91.31 227 LYS B CA 1
ATOM 3973 C C . LYS B 1 227 ? -2.914 13.359 -12.633 1 91.31 227 LYS B C 1
ATOM 3975 O O . LYS B 1 227 ? -1.98 12.875 -11.992 1 91.31 227 LYS B O 1
ATOM 3980 N N . THR B 1 228 ? -2.818 13.773 -13.859 1 93.69 228 THR B N 1
ATOM 3981 C CA . THR B 1 228 ? -1.543 13.664 -14.555 1 93.69 228 THR B CA 1
ATOM 3982 C C . THR B 1 228 ? -0.564 14.727 -14.07 1 93.69 228 THR B C 1
ATOM 3984 O O . THR B 1 228 ? -0.977 15.758 -13.523 1 93.69 228 THR B O 1
ATOM 3987 N N . ILE B 1 229 ? 0.666 14.469 -14.352 1 96 229 ILE B N 1
ATOM 3988 C CA . ILE B 1 229 ? 1.712 15.398 -13.93 1 96 229 ILE B CA 1
ATOM 3989 C C . ILE B 1 229 ? 1.521 16.734 -14.633 1 96 229 ILE B C 1
ATOM 3991 O O . ILE B 1 229 ? 1.667 17.797 -14.016 1 96 229 ILE B O 1
ATOM 3995 N N . GLU B 1 230 ? 1.143 16.672 -15.875 1 95.69 230 GLU B N 1
ATOM 3996 C CA . GLU B 1 230 ? 0.941 17.891 -16.656 1 95.69 230 GLU B CA 1
ATOM 3997 C C . GLU B 1 230 ? -0.218 18.719 -16.125 1 95.69 230 GLU B C 1
ATOM 3999 O O . GLU B 1 230 ? -0.11 19.938 -15.992 1 95.69 230 GLU B O 1
ATOM 4004 N N . SER B 1 231 ? -1.276 18.094 -15.805 1 96.62 231 SER B N 1
ATOM 4005 C CA . SER B 1 231 ? -2.447 18.781 -15.273 1 96.62 231 SER B CA 1
ATOM 4006 C C . SER B 1 231 ? -2.148 19.422 -13.914 1 96.62 231 SER B C 1
ATOM 4008 O O . SER B 1 231 ? -2.576 20.547 -13.648 1 96.62 231 SER B O 1
ATOM 4010 N N . ILE B 1 232 ? -1.403 18.719 -13.164 1 97.25 232 ILE B N 1
ATOM 4011 C CA . ILE B 1 232 ? -1.042 19.219 -11.844 1 97.25 232 ILE B CA 1
ATOM 4012 C C . ILE B 1 232 ? -0.163 20.469 -11.984 1 97.25 232 ILE B C 1
ATOM 4014 O O . ILE B 1 232 ? -0.389 21.469 -11.312 1 97.25 232 ILE B O 1
ATOM 4018 N N . ALA B 1 233 ? 0.794 20.391 -12.867 1 97.44 233 ALA B N 1
ATOM 4019 C CA . ALA B 1 233 ? 1.677 21.531 -13.109 1 97.44 233 ALA B CA 1
ATOM 4020 C C . ALA B 1 233 ? 0.878 22.766 -13.5 1 97.44 233 ALA B C 1
ATOM 4022 O O . ALA B 1 233 ? 1.091 23.844 -12.953 1 97.44 233 ALA B O 1
ATOM 4023 N N . PHE B 1 234 ? -0.02 22.578 -14.359 1 95.94 234 PHE B N 1
ATOM 4024 C CA . PHE B 1 234 ? -0.855 23.672 -14.844 1 95.94 234 PHE B CA 1
ATOM 4025 C C . PHE B 1 234 ? -1.725 24.219 -13.719 1 9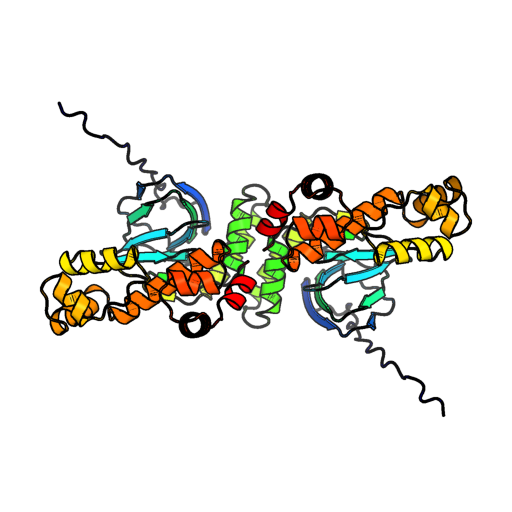5.94 234 PHE B C 1
ATOM 4027 O O . PHE B 1 234 ? -1.778 25.438 -13.516 1 95.94 234 PHE B O 1
ATOM 4034 N N . ASP B 1 235 ? -2.363 23.359 -12.992 1 96 235 ASP B N 1
ATOM 4035 C CA . ASP B 1 235 ? -3.289 23.75 -11.93 1 96 235 ASP B CA 1
ATOM 4036 C C . ASP B 1 235 ? -2.564 24.516 -10.82 1 96 235 ASP B C 1
ATOM 4038 O O . ASP B 1 235 ? -3.166 25.344 -10.133 1 96 235 ASP B O 1
ATOM 4042 N N . LEU B 1 236 ? -1.314 24.25 -10.734 1 97.19 236 LEU B N 1
ATOM 4043 C CA . LEU B 1 236 ? -0.557 24.859 -9.648 1 97.19 236 LEU B CA 1
ATOM 4044 C C . LEU B 1 236 ? 0.255 26.047 -10.164 1 97.19 236 LEU B C 1
ATOM 4046 O O . LEU B 1 236 ? 0.995 26.672 -9.406 1 97.19 236 LEU B O 1
ATOM 4050 N N . GLY B 1 237 ? 0.182 26.359 -11.469 1 96.38 237 GLY B N 1
ATOM 4051 C CA .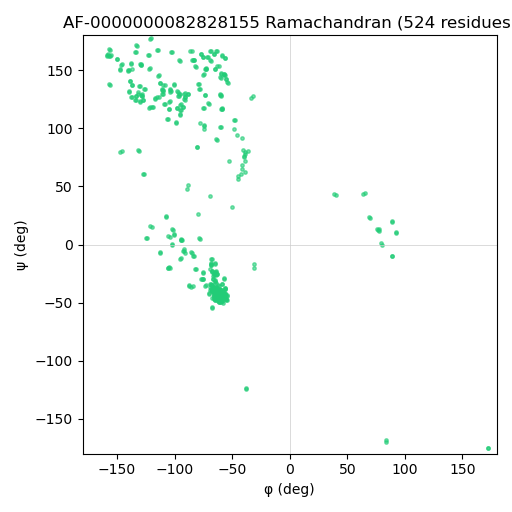 GLY B 1 237 ? 0.721 27.578 -12.031 1 96.38 237 GLY B CA 1
ATOM 4052 C C . GLY B 1 237 ? 2.172 27.453 -12.461 1 96.38 237 GLY B C 1
ATOM 4053 O O . GLY B 1 237 ? 2.887 28.453 -12.547 1 96.38 237 GLY B O 1
ATOM 4054 N N . TYR B 1 238 ? 2.596 26.266 -12.641 1 96.31 238 TYR B N 1
ATOM 4055 C CA . TYR B 1 238 ? 3.955 26.094 -13.133 1 96.31 238 TYR B CA 1
ATOM 4056 C C . TYR B 1 238 ? 4.004 26.266 -14.648 1 96.31 238 TYR B C 1
ATOM 4058 O O . TYR B 1 238 ? 3.051 25.922 -15.352 1 96.31 238 TYR B O 1
ATOM 4066 N N . ALA B 1 239 ? 5.191 26.688 -15.102 1 94.12 239 ALA B N 1
ATOM 4067 C CA . ALA B 1 239 ? 5.363 26.969 -16.531 1 94.12 239 ALA B CA 1
ATOM 4068 C C . ALA B 1 239 ? 5.469 25.672 -17.328 1 94.12 239 ALA B C 1
ATOM 4070 O O . ALA B 1 239 ? 5.195 25.656 -18.531 1 94.12 239 ALA B O 1
ATOM 4071 N N . SER B 1 240 ? 5.891 24.594 -16.641 1 96 240 SER B N 1
ATOM 4072 C CA . SER B 1 240 ? 6.051 23.297 -17.312 1 96 240 SER B CA 1
ATOM 4073 C C . SER B 1 240 ? 6 22.156 -16.312 1 96 240 SER B C 1
ATOM 4075 O O . SER B 1 240 ? 6.16 22.359 -15.109 1 96 240 SER B O 1
ATOM 4077 N N . ALA B 1 241 ? 5.797 21 -16.906 1 96.69 241 ALA B N 1
ATOM 4078 C CA . ALA B 1 241 ? 5.844 19.812 -16.078 1 96.69 241 ALA B CA 1
ATOM 4079 C C . ALA B 1 241 ? 7.227 19.625 -15.445 1 96.69 241 ALA B C 1
ATOM 4081 O O . ALA B 1 241 ? 7.34 19.219 -14.289 1 96.69 241 ALA B O 1
ATOM 4082 N N . SER B 1 242 ? 8.211 19.984 -16.156 1 96.88 242 SER B N 1
ATOM 4083 C CA . SER B 1 242 ? 9.586 19.844 -15.688 1 96.88 242 SER B CA 1
ATOM 4084 C C . SER B 1 242 ? 9.844 20.734 -14.477 1 96.88 242 SER B C 1
ATOM 4086 O O . SER B 1 242 ? 10.508 20.312 -13.531 1 96.88 242 SER B O 1
ATOM 4088 N N . ALA B 1 243 ? 9.344 21.938 -14.562 1 95.94 243 ALA B N 1
ATOM 4089 C CA . ALA B 1 243 ? 9.5 22.859 -13.453 1 95.94 243 ALA B CA 1
ATOM 4090 C C . ALA B 1 243 ? 8.82 22.328 -12.195 1 95.94 243 ALA B C 1
ATOM 4092 O O . ALA B 1 243 ? 9.367 22.422 -11.094 1 95.94 243 ALA B O 1
ATOM 4093 N N . PHE B 1 244 ? 7.637 21.812 -12.375 1 96.88 244 PHE B N 1
ATOM 4094 C CA . PHE B 1 244 ? 6.898 21.234 -11.258 1 96.88 244 PHE B CA 1
ATOM 4095 C C . PHE B 1 244 ? 7.648 20.031 -10.68 1 96.88 244 PHE B C 1
ATOM 4097 O O . PHE B 1 244 ? 7.789 19.922 -9.461 1 96.88 244 PHE B O 1
ATOM 4104 N N . ILE B 1 245 ? 8.086 19.156 -11.523 1 96.56 245 ILE B N 1
ATOM 4105 C CA . ILE B 1 245 ? 8.805 17.953 -11.109 1 96.56 245 ILE B CA 1
ATOM 4106 C C . ILE B 1 245 ? 10.031 18.328 -10.281 1 96.56 245 ILE B C 1
ATOM 4108 O O . ILE B 1 245 ? 10.297 17.734 -9.242 1 96.56 245 ILE B O 1
ATOM 4112 N N . TYR B 1 246 ? 10.703 19.328 -10.75 1 95.31 246 TYR B N 1
ATOM 4113 C CA . TYR B 1 246 ? 11.891 19.797 -10.047 1 95.31 246 TYR B CA 1
ATOM 4114 C C . TYR B 1 246 ? 11.539 20.281 -8.641 1 95.31 246 TYR B C 1
ATOM 4116 O O . TYR B 1 246 ? 12.18 19.906 -7.664 1 95.31 246 TYR B O 1
ATOM 4124 N N . MET B 1 247 ? 10.57 21.078 -8.547 1 93.06 247 MET B N 1
ATOM 4125 C CA . MET B 1 247 ? 10.156 21.656 -7.266 1 93.06 247 MET B CA 1
ATOM 4126 C C . MET B 1 247 ? 9.703 20.562 -6.305 1 93.06 247 MET B C 1
ATOM 4128 O O . MET B 1 247 ? 10.086 20.562 -5.133 1 93.06 247 MET B O 1
ATOM 4132 N N . PHE B 1 248 ? 8.883 19.672 -6.82 1 94.44 248 PHE B N 1
ATOM 4133 C CA . PHE B 1 248 ? 8.352 18.594 -5.996 1 94.44 248 PHE B CA 1
ATOM 4134 C C . PHE B 1 248 ? 9.477 17.719 -5.445 1 94.44 248 PHE B C 1
ATOM 4136 O O . PHE B 1 248 ? 9.5 17.406 -4.25 1 94.44 248 PHE B O 1
ATOM 4143 N N . LYS B 1 249 ? 10.383 17.406 -6.277 1 93.69 249 LYS B N 1
ATOM 4144 C CA . LYS B 1 249 ? 11.516 16.578 -5.871 1 93.69 249 LYS B CA 1
ATOM 4145 C C . LYS B 1 249 ? 12.375 17.297 -4.828 1 93.69 249 LYS B C 1
ATOM 4147 O O . LYS B 1 249 ? 12.852 16.672 -3.881 1 93.69 249 LYS B O 1
ATOM 4152 N N . ARG B 1 250 ? 12.523 18.516 -5.004 1 90.5 250 ARG B N 1
ATOM 4153 C CA . ARG B 1 250 ? 13.297 19.312 -4.051 1 90.5 250 ARG B CA 1
ATOM 4154 C C . ARG B 1 250 ? 12.672 19.266 -2.662 1 90.5 250 ARG B C 1
ATOM 4156 O O . ARG B 1 250 ? 13.375 19.156 -1.659 1 90.5 250 ARG B O 1
ATOM 4163 N N . TRP B 1 251 ? 11.414 19.297 -2.621 1 85.06 251 TRP B N 1
ATOM 4164 C CA . TRP B 1 251 ? 10.703 19.406 -1.349 1 85.06 251 TRP B CA 1
ATOM 4165 C C . TRP B 1 251 ? 10.469 18.016 -0.745 1 85.06 251 TRP B C 1
ATOM 4167 O O . TRP B 1 251 ? 10.562 17.844 0.472 1 85.06 251 TRP B O 1
ATOM 4177 N N . MET B 1 252 ? 10.234 17.031 -1.625 1 86 252 MET B N 1
ATOM 4178 C CA . MET B 1 252 ? 9.797 15.727 -1.127 1 86 252 MET B CA 1
ATOM 4179 C C . MET B 1 252 ? 10.922 14.703 -1.206 1 86 252 MET B C 1
ATOM 4181 O O . MET B 1 252 ? 10.844 13.641 -0.589 1 86 252 MET B O 1
ATOM 4185 N N . GLY B 1 253 ? 11.875 14.992 -2.035 1 86.31 253 GLY B N 1
ATOM 4186 C CA . GLY B 1 253 ? 12.977 14.055 -2.232 1 86.31 253 GLY B CA 1
ATOM 4187 C C . GLY B 1 253 ? 12.703 13.039 -3.328 1 86.31 253 GLY B C 1
ATOM 4188 O O . GLY B 1 253 ? 13.594 12.273 -3.701 1 86.31 253 GLY B O 1
ATOM 4189 N N . PHE B 1 254 ? 11.484 13.031 -3.764 1 88.88 254 PHE B N 1
ATOM 4190 C CA . PHE B 1 254 ? 11.078 12.164 -4.859 1 88.88 254 PHE B CA 1
ATOM 4191 C C . PHE B 1 254 ? 10.344 12.961 -5.934 1 88.88 254 PHE B C 1
ATOM 4193 O O . PHE B 1 254 ? 9.773 14.016 -5.656 1 88.88 254 PHE B O 1
ATOM 4200 N N . THR B 1 255 ? 10.406 12.391 -7.164 1 93.31 255 THR B N 1
ATOM 4201 C CA . THR B 1 255 ? 9.547 12.938 -8.203 1 93.31 255 THR B CA 1
ATOM 4202 C C . THR B 1 255 ? 8.086 12.578 -7.945 1 93.31 255 THR B C 1
ATOM 4204 O O . THR B 1 255 ? 7.793 11.664 -7.176 1 93.31 255 THR B O 1
ATOM 4207 N N . PRO B 1 256 ? 7.191 13.336 -8.586 1 93.5 256 PRO B N 1
ATOM 4208 C CA . PRO B 1 256 ? 5.773 12.992 -8.422 1 93.5 256 PRO B CA 1
ATOM 4209 C C . PRO B 1 256 ? 5.465 11.555 -8.812 1 93.5 256 PRO B C 1
ATOM 4211 O O . PRO B 1 256 ? 4.707 10.867 -8.117 1 93.5 256 PRO B O 1
ATOM 4214 N N . ASP B 1 257 ? 6.086 11.07 -9.805 1 89.5 257 ASP B N 1
ATOM 4215 C CA . ASP B 1 257 ? 5.848 9.695 -10.258 1 89.5 257 ASP B CA 1
ATOM 4216 C C . ASP B 1 257 ? 6.395 8.688 -9.258 1 89.5 257 ASP B C 1
ATOM 4218 O O . ASP B 1 257 ? 5.758 7.668 -8.977 1 89.5 257 ASP B O 1
ATOM 4222 N N . GLN B 1 258 ? 7.535 8.961 -8.766 1 87.44 258 GLN B N 1
ATOM 4223 C CA . GLN B 1 258 ? 8.109 8.109 -7.73 1 87.44 258 GLN B CA 1
ATOM 4224 C C . GLN B 1 258 ? 7.223 8.07 -6.488 1 87.44 258 GLN B C 1
ATOM 4226 O O . GLN B 1 258 ? 7.016 7.012 -5.898 1 87.44 258 GLN B O 1
ATOM 4231 N N . PHE B 1 259 ? 6.746 9.266 -6.156 1 88.88 259 PHE B N 1
ATOM 4232 C CA . PHE B 1 259 ? 5.863 9.367 -5.004 1 88.88 259 PHE B CA 1
ATOM 4233 C C . PHE B 1 259 ? 4.602 8.539 -5.207 1 88.88 259 PHE B C 1
ATOM 4235 O O . PHE B 1 259 ? 4.188 7.797 -4.309 1 88.88 259 PHE B O 1
ATOM 4242 N N . ARG B 1 260 ? 4.066 8.609 -6.355 1 85.69 260 ARG B N 1
ATOM 4243 C CA . ARG B 1 260 ? 2.871 7.844 -6.707 1 85.69 260 ARG B CA 1
ATOM 4244 C C . ARG B 1 260 ? 3.135 6.344 -6.605 1 85.69 260 ARG B C 1
ATOM 4246 O O . ARG B 1 260 ? 2.318 5.602 -6.055 1 85.69 260 ARG B O 1
ATOM 4253 N N . LYS B 1 261 ? 4.23 5.941 -7.066 1 79.75 261 LYS B N 1
ATOM 4254 C CA . LYS B 1 261 ? 4.578 4.523 -7.074 1 79.75 261 LYS B CA 1
ATOM 4255 C C . LYS B 1 261 ? 4.793 4.004 -5.656 1 79.75 261 LYS B C 1
ATOM 4257 O O . LYS B 1 261 ? 4.445 2.859 -5.348 1 79.75 261 LYS B O 1
ATOM 4262 N N . LEU B 1 262 ? 5.316 4.879 -4.875 1 81.38 262 LEU B N 1
ATOM 4263 C CA . LEU B 1 262 ? 5.637 4.484 -3.504 1 81.38 262 LEU B CA 1
ATOM 4264 C C . LEU B 1 262 ? 4.367 4.344 -2.67 1 81.38 262 LEU B C 1
ATOM 4266 O O . LEU B 1 262 ? 4.266 3.443 -1.836 1 81.38 262 LEU B O 1
ATOM 4270 N N . TYR B 1 263 ? 3.381 5.18 -2.912 1 78 263 TYR B N 1
ATOM 4271 C CA . TYR B 1 263 ? 2.242 5.219 -2 1 78 263 TYR B CA 1
ATOM 4272 C C . TYR B 1 263 ? 0.98 4.703 -2.682 1 78 263 TYR B C 1
ATOM 4274 O O . TYR B 1 263 ? -0.083 4.633 -2.061 1 78 263 TYR B O 1
ATOM 4282 N N . GLN B 1 264 ? 0.96 4.414 -3.971 1 67.06 264 GLN B N 1
ATOM 4283 C CA . GLN B 1 264 ? -0.187 3.84 -4.664 1 67.06 264 GLN B CA 1
ATOM 4284 C C . GLN B 1 264 ? 0.108 2.416 -5.129 1 67.06 264 GLN B C 1
ATOM 4286 O O . GLN B 1 264 ? 1.252 2.086 -5.449 1 67.06 264 GLN B O 1
#

Solvent-accessible surface area (backbone atoms only — not comparable to full-atom values): 28603 Å² total; per-residue (Å²): 136,82,80,69,82,73,71,79,66,68,64,74,78,67,68,73,64,84,73,55,91,51,67,63,46,80,48,75,45,81,38,54,52,64,37,48,40,70,77,44,65,43,65,39,18,38,39,40,35,26,81,43,55,64,42,38,37,37,39,95,76,33,34,36,45,45,42,44,85,31,30,41,37,36,30,52,55,50,58,31,28,34,45,27,77,50,60,30,44,34,37,36,42,37,33,32,52,90,74,44,78,72,37,68,87,57,60,25,32,32,58,51,58,60,48,49,54,39,51,53,50,47,50,69,76,41,79,75,76,52,53,70,68,57,43,50,50,53,52,49,52,50,49,54,46,57,49,70,29,50,76,41,54,58,62,50,55,43,53,83,52,63,69,58,33,50,52,53,51,52,41,68,76,36,56,33,67,79,70,48,65,57,56,54,17,53,75,67,75,43,50,46,68,56,48,49,50,49,27,34,72,61,54,71,39,49,62,67,58,48,49,52,38,49,45,50,53,51,45,43,50,39,50,74,70,64,53,50,66,58,57,48,16,53,64,46,49,38,96,34,47,66,58,36,40,52,53,42,21,70,74,68,73,36,40,64,66,54,48,46,59,62,70,55,134,82,79,66,78,75,72,78,66,65,66,74,78,66,68,75,65,84,73,56,92,54,66,64,45,80,47,76,46,79,40,55,52,63,35,45,40,71,76,43,65,44,66,39,20,38,39,39,35,28,80,43,56,66,42,38,37,36,38,96,77,33,34,36,43,46,44,46,84,30,31,40,36,36,28,51,57,49,59,32,28,33,46,26,76,49,62,30,43,33,37,35,42,35,32,31,52,89,72,42,77,72,39,68,86,57,58,25,31,33,57,50,58,60,48,50,54,40,51,52,50,47,51,68,76,42,80,74,75,53,53,70,69,55,45,52,51,52,51,49,52,50,51,54,48,57,48,70,28,51,78,40,56,57,62,50,56,46,53,83,51,63,71,62,33,50,52,51,51,52,41,68,76,36,55,34,66,78,72,49,65,56,58,54,16,53,75,68,74,44,49,45,67,57,47,50,51,50,27,34,72,61,54,70,38,49,61,65,57,48,49,52,38,49,45,50,52,51,45,43,49,39,49,74,72,65,53,51,67,59,57,50,15,52,63,47,50,38,95,33,49,66,58,36,38,51,54,42,22,71,76,68,72,37,40,64,67,54,48,45,58,62,70,55

InterPro domains:
  IPR003313 AraC-type arabinose-binding/dimerisation domain [PF02311] (33-134)
  IPR009057 Homedomain-like superfamily [SSF46689] (215-261)
  IPR011051 RmlC-like cupin domain superfamily [SSF51182] (16-208)
  IPR014710 RmlC-like jelly roll fold [G3DSA:2.60.120.10] (2-99)
  IPR018060 AraC-like, DNA binding HTH domain [PF12833] (184-261)
  IPR018060 AraC-like, DNA binding HTH domain [PS01124] (161-262)
  IPR018060 AraC-like, DNA binding HTH domain [SM00342] (178-260)
  IPR018062 HTH domain AraC-type, conserved site [PS00041] (215-256)
  IPR020449 Transcription regulator HTH, AraC- type, HTH domain [PR00032] (229-244)
  IPR020449 Transcription regulator HTH, AraC- type, HTH domain [PR00032] (244-260)

pLDDT: mean 86.37, std 14.67, range [21.08, 97.44]

Nearest PDB structures (foldseek):
  6l2f-assembly1_B  TM=8.581E-01  e=1.649E-05  Thermotoga maritima MSB8
  8hjz-assembly1_B  TM=8.589E-01  e=1.649E-05  Thermotoga maritima MSB8
  5wse-assembly1_D  TM=8.561E-01  e=3.295E-05  Thermotoga maritima MSB8
  5wsf-assembly1_D  TM=8.568E-01  e=3.295E-05  Thermotoga maritima MSB8
  2ozj-assembly2_B-3  TM=9.131E-01  e=8.819E-04  Desulfitobacterium hafniense DCB-2

Radius of gyration: 27.75 Å; Cα contacts (8 Å, |Δi|>4): 895; chains: 2; bounding box: 72×84×67 Å

Secondary structure (DSSP, 8-state):
----------------TTS--SSEEEEEEEE-TTEEEEEE--SEEEEEEESSS-EEEEETTEEEEE-TT-EEEE-TT--EEEEESS-EEEEEEEEEGGG-TTS-SS-EEEE--THHHHHHHHHHH-TTSS-HHHHHHHHHHHHHHHHHSEEES-SS-----HHHHHHHHHHHH-TT----HHHHHHHTT--HHHHHHHHHHHHSS-HHHHHHHHHHHHHHHHHHTT--HHHHHHHTT-S-HHHHHHHHHHHHSS-HHHHHHHH-/----------------TTS--SSEEEEEEEE-TTEEEEEE--SEEEEEEESSS-EEEEETTEEEEE-TT-EEEE-TT--EEEEESS-EEEEEEEEEGGG-TTS-SS-EEEE--THHHHHHHHHHH-TTSS-HHHHHHHHHHHHHHHHHSEEES-SS-----HHHHHHHHHHHH-TT----HHHHHHHTT--HHHHHHHHHHHHSS-HHHHHHHHHHHHHHHHHHTT--HHHHHHHTT-S-HHHHHHHHHHHHSS-HHHHHHHH-

Organism: Acinetobacter baumannii (strain ATCC 19606 / DSM 30007 / JCM 6841 / CCUG 19606 / CIP 70.34 / NBRC 109757 / NCIMB 12457 / NCTC 12156 / 81) (NCBI:txid575584)

Sequence (528 aa):
MKKSAQRVQDFQEIPAHNAIPDLLWFRVRNAPAETVYPQHAHAWGEFIYAFSGVLEVNIDQINYLTPPPYGIWLPPYTKHSGINRNEVTHATLYVHESLCQKLPQKAGILLTSPLVPALLDHLRQNPQNETQVEYIRLLQVLLDQLMQAELVGSYLPTTDHPALAKILNDLHQCPADNSTLQELAERINMTERTLARYSQKELGMSLHEWRQRLKVMKAMTMLNQGKTIESIAFDLGYASASAFIYMFKRWMGFTPDQFRKLYQMKKSAQRVQDFQEIPAHNAIPDLLWFRVRNAPAETVYPQHAHAWGEFIYAFSGVLEVNIDQINYLTPPPYGIWLPPYTKHSGINRNEVTHATLYVHESLCQKLPQKAGILLTSPLVPALLDHLRQNPQNETQVEYIRLLQVLLDQLMQAELVGSYLPTTDHPALAKILNDLHQCPADNSTLQELAERINMTERTLARYSQKELGMSLHEWRQRLKVMKAMTMLNQGKTIESIAFDLGYASASAFIYMFKRWMGFTPDQFRKLYQ